Protein AF-0000000078837092 (afdb_homodimer)

Nearest PDB structures (foldseek):
  3r4q-assembly2_D  TM=7.043E-01  e=1.783E-08  Agrobacterium fabrum str. C58
  3r4q-assembly3_E-2  TM=7.322E-01  e=1.681E-07  Agrobacterium fabrum str. C58
  5uhj-assembly2_B-3  TM=7.681E-01  e=7.982E-07  Streptomyces sp. CB03234
  5umq-assembly1_A  TM=7.144E-01  e=1.310E-07  Streptomyces sp. CB03234
  5uhj-assembly1_A-2  TM=7.055E-01  e=2.163E-06  Streptomyces sp. CB03234

Solvent-accessible surface area (backbone atoms only — not comparable to full-atom values): 22749 Å² total; per-residue (Å²): 136,84,82,78,81,80,80,78,77,77,74,73,74,71,80,69,75,44,61,41,97,75,64,48,71,61,66,79,74,54,94,82,40,44,69,48,54,10,59,33,34,38,32,28,25,37,72,29,43,39,62,48,51,48,46,40,39,71,67,47,38,22,48,78,41,34,40,41,69,42,75,86,74,26,38,43,37,32,23,43,38,27,75,79,16,29,47,28,35,36,32,47,96,80,46,42,66,66,38,65,40,32,8,12,32,59,38,74,80,87,39,57,57,30,7,20,21,8,38,46,37,43,25,25,25,32,58,68,89,47,47,64,60,46,51,51,51,38,53,74,70,66,46,57,59,40,86,66,59,66,43,34,30,32,85,52,72,74,35,57,42,96,60,91,54,90,64,45,39,35,40,31,34,46,33,47,51,100,46,46,33,40,37,29,43,32,19,72,69,58,81,79,46,80,82,36,53,74,63,72,63,51,70,56,78,66,76,82,77,124,137,83,82,79,80,78,81,79,77,78,73,74,74,72,80,70,77,46,63,40,98,74,64,48,71,59,67,76,73,54,93,83,40,43,69,49,54,10,60,32,34,39,32,28,25,35,72,29,43,40,62,49,50,49,45,40,37,70,68,47,39,21,49,79,42,35,39,40,69,42,74,86,73,26,38,43,37,32,23,43,37,28,75,82,17,30,46,27,35,35,32,46,95,79,46,44,67,68,38,64,40,32,9,11,32,60,37,72,79,86,37,58,56,28,8,21,21,8,38,45,37,40,24,25,24,31,58,69,88,46,48,65,59,46,49,52,51,38,53,75,69,68,46,57,59,38,86,66,60,65,45,33,30,32,85,51,74,75,36,55,42,96,59,92,54,90,64,42,41,36,40,32,34,45,33,47,50,98,46,48,33,39,36,28,43,32,20,72,68,58,80,80,44,80,81,36,53,75,62,72,63,52,70,58,79,66,75,83,78,125

Structure (mmCIF, N/CA/C/O backbone):
data_AF-0000000078837092-model_v1
#
loop_
_entity.id
_entity.type
_entity.pdbx_description
1 polymer 'VOC domain-containing protein'
#
loop_
_atom_site.group_PDB
_atom_site.id
_atom_site.type_symbol
_atom_site.label_atom_id
_atom_site.label_alt_id
_atom_site.label_comp_id
_atom_site.label_asym_id
_atom_site.label_entity_id
_atom_site.label_seq_id
_atom_site.pdbx_PDB_ins_code
_atom_site.Cartn_x
_atom_site.Cartn_y
_atom_site.Cartn_z
_atom_site.occupancy
_atom_site.B_iso_or_equiv
_atom_site.auth_seq_id
_atom_site.auth_comp_id
_atom_site.auth_asym_id
_atom_site.auth_atom_id
_atom_site.pdbx_PDB_model_num
ATOM 1 N N . MET A 1 1 ? 57.812 22.438 -35.062 1 29.53 1 MET A N 1
ATOM 2 C CA . MET A 1 1 ? 56.5 23.078 -35.031 1 29.53 1 MET A CA 1
ATOM 3 C C . MET A 1 1 ? 55.469 22.203 -34.344 1 29.53 1 MET A C 1
ATOM 5 O O . MET A 1 1 ? 55.094 21.141 -34.844 1 29.53 1 MET A O 1
ATOM 9 N N . ASP A 1 2 ? 55.594 22.047 -32.969 1 31.52 2 ASP A N 1
ATOM 10 C CA . ASP A 1 2 ? 54.969 21.188 -31.969 1 31.52 2 ASP A CA 1
ATOM 11 C C . ASP A 1 2 ? 53.5 21.5 -31.797 1 31.52 2 ASP A C 1
ATOM 13 O O . ASP A 1 2 ? 53.125 22.641 -31.469 1 31.52 2 ASP A O 1
ATOM 17 N N . ARG A 1 3 ? 52.594 20.938 -32.688 1 33.38 3 ARG A N 1
ATOM 18 C CA . ARG A 1 3 ? 51.156 21.031 -32.656 1 33.38 3 ARG A CA 1
ATOM 19 C C . ARG A 1 3 ? 50.594 20.625 -31.281 1 33.38 3 ARG A C 1
ATOM 21 O O . ARG A 1 3 ? 50.875 19.516 -30.812 1 33.38 3 ARG A O 1
ATOM 28 N N . GLY A 1 4 ? 50.281 21.547 -30.344 1 30.38 4 GLY A N 1
ATOM 29 C CA . GLY A 1 4 ? 49.656 21.531 -29.047 1 30.38 4 GLY A CA 1
ATOM 30 C C . GLY A 1 4 ? 48.281 20.891 -29.062 1 30.38 4 GLY A C 1
ATOM 31 O O . GLY A 1 4 ? 47.438 21.25 -29.859 1 30.38 4 GLY A O 1
ATOM 32 N N . LYS A 1 5 ? 48.188 19.547 -28.75 1 33.88 5 LYS A N 1
ATOM 33 C CA . LYS A 1 5 ? 46.938 18.812 -28.5 1 33.88 5 LYS A CA 1
ATOM 34 C C . LYS A 1 5 ? 46.062 19.531 -27.5 1 33.88 5 LYS A C 1
ATOM 36 O O . LYS A 1 5 ? 46.5 19.781 -26.359 1 33.88 5 LYS A O 1
ATOM 41 N N . GLY A 1 6 ? 45.062 20.359 -27.906 1 31.59 6 GLY A N 1
ATOM 42 C CA . GLY A 1 6 ? 44 20.938 -27.109 1 31.59 6 GLY A CA 1
ATOM 43 C C . GLY A 1 6 ? 43.156 19.891 -26.406 1 31.59 6 GLY A C 1
ATOM 44 O O . GLY A 1 6 ? 42.594 19 -27.062 1 31.59 6 GLY A O 1
ATOM 45 N N . ARG A 1 7 ? 43.469 19.5 -25.109 1 31.81 7 ARG A N 1
ATOM 46 C CA . ARG A 1 7 ? 42.688 18.703 -24.172 1 31.81 7 ARG A CA 1
ATOM 47 C C . ARG A 1 7 ? 41.281 19.297 -24 1 31.81 7 ARG A C 1
ATOM 49 O O . ARG A 1 7 ? 41.156 20.438 -23.562 1 31.81 7 ARG A O 1
ATOM 56 N N . HIS A 1 8 ? 40.312 18.875 -24.797 1 31.31 8 HIS A N 1
ATOM 57 C CA . HIS A 1 8 ? 38.906 19.125 -24.547 1 31.31 8 HIS A CA 1
ATOM 58 C C . HIS A 1 8 ? 38.438 18.531 -23.219 1 31.31 8 HIS A C 1
ATOM 60 O O . HIS A 1 8 ? 38.406 17.312 -23.047 1 31.31 8 HIS A O 1
ATOM 66 N N . ARG A 1 9 ? 38.75 19.172 -22.016 1 30.25 9 ARG A N 1
ATOM 67 C CA . ARG A 1 9 ? 38.094 18.844 -20.75 1 30.25 9 ARG A CA 1
ATOM 68 C C . ARG A 1 9 ? 36.594 18.969 -20.859 1 30.25 9 ARG A C 1
ATOM 70 O O . ARG A 1 9 ? 36.062 20.062 -20.984 1 30.25 9 ARG A O 1
ATOM 77 N N . GLY A 1 10 ? 35.906 18.062 -21.5 1 29.55 10 GLY A N 1
ATOM 78 C CA . GLY A 1 10 ? 34.469 17.984 -21.344 1 29.55 10 GLY A CA 1
ATOM 79 C C . GLY A 1 10 ? 34.031 17.953 -19.891 1 29.55 10 GLY A C 1
ATOM 80 O O . GLY A 1 10 ? 34.281 16.984 -19.188 1 29.55 10 GLY A O 1
ATOM 81 N N . HIS A 1 11 ? 34.062 19.094 -19.156 1 32 11 HIS A N 1
ATOM 82 C CA . HIS A 1 11 ? 33.469 19.219 -17.828 1 32 11 HIS A CA 1
ATOM 83 C C . HIS A 1 11 ? 31.984 18.828 -17.859 1 32 11 HIS A C 1
ATOM 85 O O . HIS A 1 11 ? 31.172 19.531 -18.453 1 32 11 HIS A O 1
ATOM 91 N N . GLY A 1 12 ? 31.688 17.625 -18.094 1 31.73 12 GLY A N 1
ATOM 92 C CA . GLY A 1 12 ? 30.297 17.297 -17.781 1 31.73 12 GLY A CA 1
ATOM 93 C C . GLY A 1 12 ? 29.812 17.922 -16.484 1 31.73 12 GLY A C 1
ATOM 94 O O . GLY A 1 12 ? 30.422 17.734 -15.438 1 31.73 12 GLY A O 1
ATOM 95 N N . ARG A 1 13 ? 29.203 19.094 -16.531 1 32.5 13 ARG A N 1
ATOM 96 C CA . ARG A 1 13 ? 28.531 19.781 -15.438 1 32.5 13 ARG A CA 1
ATOM 97 C C . ARG A 1 13 ? 27.734 18.781 -14.594 1 32.5 13 ARG A C 1
ATOM 99 O O . ARG A 1 13 ? 26.797 18.156 -15.086 1 32.5 13 ARG A O 1
ATOM 106 N N . ARG A 1 14 ? 28.344 18.219 -13.664 1 34.59 14 ARG A N 1
ATOM 107 C CA . ARG A 1 14 ? 27.578 17.594 -12.586 1 34.59 14 ARG A CA 1
ATOM 108 C C . ARG A 1 14 ? 26.453 18.516 -12.117 1 34.59 14 ARG A C 1
ATOM 110 O O . ARG A 1 14 ? 26.703 19.609 -11.609 1 34.59 14 ARG A O 1
ATOM 117 N N . ARG A 1 15 ? 25.422 18.531 -12.914 1 37 15 ARG A N 1
ATOM 118 C CA . ARG A 1 15 ? 24.281 19.297 -12.414 1 37 15 ARG A CA 1
ATOM 119 C C . ARG A 1 15 ? 24.062 19.031 -10.93 1 37 15 ARG A C 1
ATOM 121 O O . ARG A 1 15 ? 23.781 17.906 -10.523 1 37 15 ARG A O 1
ATOM 128 N N . ALA A 1 16 ? 24.781 19.734 -10.047 1 34.75 16 ALA A N 1
ATOM 129 C CA . ALA A 1 16 ? 24.75 19.719 -8.586 1 34.75 16 ALA A CA 1
ATOM 130 C C . ALA A 1 16 ? 23.312 19.891 -8.078 1 34.75 16 ALA A C 1
ATOM 132 O O . ALA A 1 16 ? 22.562 20.688 -8.609 1 34.75 16 ALA A O 1
ATOM 133 N N . PHE A 1 17 ? 22.75 18.922 -7.477 1 39.38 17 PHE A N 1
ATOM 134 C CA . PHE A 1 17 ? 21.578 19.078 -6.629 1 39.38 17 PHE A CA 1
ATOM 135 C C . PHE A 1 17 ? 21.672 20.344 -5.789 1 39.38 17 PHE A C 1
ATOM 137 O O . PHE A 1 17 ? 22.719 20.625 -5.203 1 39.38 17 PHE A O 1
ATOM 144 N N . ARG A 1 18 ? 20.922 21.312 -6.113 1 41.66 18 ARG A N 1
ATOM 145 C CA . ARG A 1 18 ? 20.875 22.484 -5.254 1 41.66 18 ARG A CA 1
ATOM 146 C C . ARG A 1 18 ? 19.984 22.25 -4.043 1 41.66 18 ARG A C 1
ATOM 148 O O . ARG A 1 18 ? 18.922 21.641 -4.16 1 41.66 18 ARG A O 1
ATOM 155 N N . LYS A 1 19 ? 20.469 22.281 -2.871 1 43.88 19 LYS A N 1
ATOM 156 C CA . LYS A 1 19 ? 19.719 22.312 -1.626 1 43.88 19 LYS A CA 1
ATOM 157 C C . LYS A 1 19 ? 18.938 23.609 -1.488 1 43.88 19 LYS A C 1
ATOM 159 O O . LYS A 1 19 ? 19.484 24.688 -1.748 1 43.88 19 LYS A O 1
ATOM 164 N N . ASP A 1 20 ? 17.594 23.422 -1.487 1 45.28 20 ASP A N 1
ATOM 165 C CA . ASP A 1 20 ? 16.906 24.656 -1.168 1 45.28 20 ASP A CA 1
ATOM 166 C C . ASP A 1 20 ? 17.109 25.031 0.298 1 45.28 20 ASP A C 1
ATOM 168 O O . ASP A 1 20 ? 17.703 24.281 1.062 1 45.28 20 ASP A O 1
ATOM 172 N N . ARG A 1 21 ? 16.641 26.172 0.736 1 44.16 21 ARG A N 1
ATOM 173 C CA . ARG A 1 21 ? 16.828 26.781 2.047 1 44.16 21 ARG A CA 1
ATOM 174 C C . ARG A 1 21 ? 16.516 25.797 3.164 1 44.16 21 ARG A C 1
ATOM 176 O O . ARG A 1 21 ? 17.016 25.938 4.281 1 44.16 21 ARG A O 1
ATOM 183 N N . ALA A 1 22 ? 15.617 24.859 2.975 1 45.31 22 ALA A N 1
ATOM 184 C CA . ALA A 1 22 ? 15.219 23.906 4.012 1 45.31 22 ALA A CA 1
ATOM 185 C C . ALA A 1 22 ? 16.062 22.641 3.941 1 45.31 22 ALA A C 1
ATOM 187 O O . ALA A 1 22 ? 15.797 21.672 4.668 1 45.31 22 ALA A O 1
ATOM 188 N N . GLY A 1 23 ? 17 22.578 3.047 1 47.69 23 GLY A N 1
ATOM 189 C CA . GLY A 1 23 ? 17.922 21.453 2.916 1 47.69 23 GLY A CA 1
ATOM 190 C C . GLY A 1 23 ? 17.359 20.328 2.068 1 47.69 23 GLY A C 1
ATOM 191 O O . GLY A 1 23 ? 17.922 19.219 2.041 1 47.69 23 GLY A O 1
ATOM 192 N N . VAL A 1 24 ? 16.141 20.547 1.66 1 47.38 24 VAL A N 1
ATOM 193 C CA . VAL A 1 24 ? 15.523 19.531 0.814 1 47.38 24 VAL A CA 1
ATOM 194 C C . VAL A 1 24 ? 16.031 19.672 -0.618 1 47.38 24 VAL A C 1
ATOM 196 O O . VAL A 1 24 ? 16.125 20.781 -1.149 1 47.38 24 VAL A O 1
ATOM 199 N N . LEU A 1 25 ? 16.641 18.688 -1.158 1 46.72 25 LEU A N 1
ATOM 200 C CA . LEU A 1 25 ? 17.062 18.703 -2.553 1 46.72 25 LEU A CA 1
ATOM 201 C C . LEU A 1 25 ? 15.875 18.906 -3.484 1 46.72 25 LEU A C 1
ATOM 203 O O . LEU A 1 25 ? 14.953 18.078 -3.51 1 46.72 25 LEU A O 1
ATOM 207 N N . THR A 1 26 ? 15.43 20.047 -3.723 1 45.88 26 THR A N 1
ATOM 208 C CA . THR A 1 26 ? 14.5 20.484 -4.758 1 45.88 26 THR A CA 1
ATOM 209 C C . THR A 1 26 ? 15.219 20.703 -6.086 1 45.88 26 THR A C 1
ATOM 211 O O . THR A 1 26 ? 16.375 21.141 -6.102 1 45.88 26 THR A O 1
ATOM 214 N N . GLY A 1 27 ? 15.141 19.562 -7.082 1 48.78 27 GLY A N 1
ATOM 215 C CA . GLY A 1 27 ? 15.719 19.672 -8.414 1 48.78 27 GLY A CA 1
ATOM 216 C C . GLY A 1 27 ? 15.078 18.734 -9.422 1 48.78 27 GLY A C 1
ATOM 217 O O . GLY A 1 27 ? 14.258 17.891 -9.055 1 48.78 27 GLY A O 1
ATOM 218 N N . GLU A 1 28 ? 15.078 19.188 -10.68 1 50.97 28 GLU A N 1
ATOM 219 C CA . GLU A 1 28 ? 14.664 18.344 -11.797 1 50.97 28 GLU A CA 1
ATOM 220 C C . GLU A 1 28 ? 15.281 16.953 -11.703 1 50.97 28 GLU A C 1
ATOM 222 O O . GLU A 1 28 ? 16.406 16.797 -11.227 1 50.97 28 GLU A O 1
ATOM 227 N N . PRO A 1 29 ? 14.297 15.969 -11.758 1 53.69 29 PRO A N 1
ATOM 228 C CA . PRO A 1 29 ? 14.867 14.617 -11.766 1 53.69 29 PRO A CA 1
ATOM 229 C C . PRO A 1 29 ? 16.141 14.508 -12.609 1 53.69 29 PRO A C 1
ATOM 231 O O . PRO A 1 29 ? 16.203 15.102 -13.688 1 53.69 29 PRO A O 1
ATOM 234 N N . ARG A 1 30 ? 17.141 14.109 -11.922 1 56.53 30 ARG A N 1
ATOM 235 C CA . ARG A 1 30 ? 18.344 13.789 -12.68 1 56.53 30 ARG A CA 1
ATOM 236 C C . ARG A 1 30 ? 18.031 12.867 -13.852 1 56.53 30 ARG A C 1
ATOM 238 O O . ARG A 1 30 ? 17.094 12.07 -13.789 1 56.53 30 ARG A O 1
ATOM 245 N N . GLU A 1 31 ? 18.359 13.297 -15.055 1 55.25 31 GLU A N 1
ATOM 246 C CA . GLU A 1 31 ? 18.188 12.492 -16.266 1 55.25 31 GLU A CA 1
ATOM 247 C C . GLU A 1 31 ? 18.344 11 -15.961 1 55.25 31 GLU A C 1
ATOM 249 O O . GLU A 1 31 ? 17.703 10.164 -16.594 1 55.25 31 GLU A O 1
ATOM 254 N N . ASP A 1 32 ? 19.078 10.68 -14.914 1 62.75 32 ASP A N 1
ATOM 255 C CA . ASP A 1 32 ? 19.359 9.281 -14.617 1 62.75 32 ASP A CA 1
ATOM 256 C C . ASP A 1 32 ? 18.516 8.781 -13.453 1 62.75 32 ASP A C 1
ATOM 258 O O . ASP A 1 32 ? 18.781 7.711 -12.898 1 62.75 32 ASP A O 1
ATOM 262 N N . ALA A 1 33 ? 17.469 9.648 -13.234 1 69.56 33 ALA A N 1
ATOM 263 C CA . ALA A 1 33 ? 16.688 9.25 -12.07 1 69.56 33 ALA A CA 1
ATOM 264 C C . ALA A 1 33 ? 15.75 8.086 -12.406 1 69.56 33 ALA A C 1
ATOM 266 O O . ALA A 1 33 ? 15.289 7.961 -13.539 1 69.56 33 ALA A O 1
ATOM 267 N N . MET A 1 34 ? 15.641 7.137 -11.391 1 80.94 34 MET A N 1
ATOM 268 C CA . MET A 1 34 ? 14.688 6.035 -11.492 1 80.94 34 MET A CA 1
ATOM 269 C C . MET A 1 34 ? 13.273 6.555 -11.766 1 80.94 34 MET A C 1
ATOM 271 O O . MET A 1 34 ? 12.844 7.535 -11.156 1 80.94 34 MET A O 1
ATOM 275 N N . LYS A 1 35 ? 12.742 5.973 -12.797 1 86.5 35 LYS A N 1
ATOM 276 C CA . LYS A 1 35 ? 11.445 6.469 -13.242 1 86.5 35 LYS A CA 1
ATOM 277 C C . LYS A 1 35 ? 10.336 5.465 -12.938 1 86.5 35 LYS A C 1
ATOM 279 O O . LYS A 1 35 ? 10.008 4.617 -13.766 1 86.5 35 LYS A O 1
ATOM 284 N N . THR A 1 36 ? 9.773 5.531 -11.711 1 96.12 36 THR A N 1
ATOM 285 C CA . THR A 1 36 ? 8.57 4.754 -11.422 1 96.12 36 THR A CA 1
ATOM 286 C C . THR A 1 36 ? 7.34 5.418 -12.031 1 96.12 36 THR A C 1
ATOM 288 O O . THR A 1 36 ? 7.305 6.641 -12.195 1 96.12 36 THR A O 1
ATOM 291 N N . LYS A 1 37 ? 6.359 4.625 -12.422 1 97.44 37 LYS A N 1
ATOM 292 C CA . LYS A 1 37 ? 5.16 5.125 -13.086 1 97.44 37 LYS A CA 1
ATOM 293 C C . LYS A 1 37 ? 3.912 4.848 -12.25 1 97.44 37 LYS A C 1
ATOM 295 O O . LYS A 1 37 ? 2.863 4.488 -12.797 1 97.44 37 LYS A O 1
ATOM 300 N N . GLY A 1 38 ? 4.07 4.934 -10.93 1 98.12 38 GLY A N 1
ATOM 301 C CA . GLY A 1 38 ? 2.945 4.691 -10.039 1 98.12 38 GLY A CA 1
ATOM 302 C C . GLY A 1 38 ? 2.982 3.322 -9.383 1 98.12 38 GLY A C 1
ATOM 303 O O . GLY A 1 38 ? 3.953 2.578 -9.547 1 98.12 38 GLY A O 1
ATOM 304 N N . ILE A 1 39 ? 1.994 3.078 -8.609 1 98.81 39 ILE A N 1
ATOM 305 C CA . ILE A 1 39 ? 1.908 1.819 -7.875 1 98.81 39 ILE A CA 1
ATOM 306 C C . ILE A 1 39 ? 1.275 0.749 -8.758 1 98.81 39 ILE A C 1
ATOM 308 O O . ILE A 1 39 ? 0.189 0.95 -9.305 1 98.81 39 ILE A O 1
ATOM 312 N N . ASN A 1 40 ? 2.031 -0.312 -8.992 1 98.81 40 ASN A N 1
ATOM 313 C CA . ASN A 1 40 ? 1.551 -1.449 -9.766 1 98.81 40 ASN A CA 1
ATOM 314 C C . ASN A 1 40 ? 0.594 -2.318 -8.953 1 98.81 40 ASN A C 1
ATOM 316 O O . ASN A 1 40 ? -0.537 -2.566 -9.375 1 98.81 40 ASN A O 1
ATOM 320 N N . HIS A 1 41 ? 1.082 -2.756 -7.848 1 98.88 41 HIS A N 1
ATOM 321 C CA . HIS A 1 41 ? 0.206 -3.471 -6.926 1 98.88 41 HIS A CA 1
ATOM 322 C C . HIS A 1 41 ? 0.688 -3.328 -5.484 1 98.88 41 HIS A C 1
ATOM 324 O O . HIS A 1 41 ? 1.849 -2.986 -5.246 1 98.88 41 HIS A O 1
ATOM 330 N N . LEU A 1 42 ? -0.231 -3.475 -4.648 1 98.94 42 LEU A N 1
ATOM 331 C CA . LEU A 1 42 ? -0.033 -3.588 -3.209 1 98.94 42 LEU A CA 1
ATOM 332 C C . LEU A 1 42 ? -0.457 -4.965 -2.709 1 98.94 42 LEU A C 1
ATOM 334 O O . LEU A 1 42 ? -1.59 -5.395 -2.943 1 98.94 42 LEU A O 1
ATOM 338 N N . ALA A 1 43 ? 0.482 -5.652 -2.057 1 98.94 43 ALA A N 1
ATOM 339 C CA . ALA A 1 43 ? 0.191 -7 -1.569 1 98.94 43 ALA A CA 1
ATOM 340 C C . ALA A 1 43 ? 0.021 -7.008 -0.053 1 98.94 43 ALA A C 1
ATOM 342 O O . ALA A 1 43 ? 0.932 -6.621 0.682 1 98.94 43 ALA A O 1
ATOM 343 N N . LEU A 1 44 ? -1.103 -7.43 0.37 1 98.94 44 LEU A N 1
ATOM 344 C CA . LEU A 1 44 ? -1.463 -7.527 1.78 1 98.94 44 LEU A CA 1
ATOM 345 C C . LEU A 1 44 ? -1.654 -8.984 2.193 1 98.94 44 LEU A C 1
ATOM 347 O O . LEU A 1 44 ? -1.517 -9.891 1.369 1 98.94 44 LEU A O 1
ATOM 351 N N . VAL A 1 45 ? -1.865 -9.203 3.498 1 98.94 45 VAL A N 1
ATOM 352 C CA . VAL A 1 45 ? -2.08 -10.547 4.008 1 98.94 45 VAL A CA 1
ATOM 353 C C . VAL A 1 45 ? -3.488 -10.664 4.586 1 98.94 45 VAL A C 1
ATOM 355 O O . VAL A 1 45 ? -3.906 -9.828 5.387 1 98.94 45 VAL A O 1
ATOM 358 N N . CYS A 1 46 ? -4.191 -11.672 4.156 1 98.88 46 CYS A N 1
ATOM 359 C CA . CYS A 1 46 ? -5.559 -11.828 4.641 1 98.88 46 CYS A CA 1
ATOM 360 C C . CYS A 1 46 ? -5.699 -13.086 5.484 1 98.88 46 CYS A C 1
ATOM 362 O O . CYS A 1 46 ? -4.887 -14.008 5.375 1 98.88 46 CYS A O 1
ATOM 364 N N . ARG A 1 47 ? -6.719 -13.164 6.293 1 98.31 47 ARG A N 1
ATOM 365 C CA . ARG A 1 47 ? -6.965 -14.281 7.191 1 98.31 47 ARG A CA 1
ATOM 366 C C . ARG A 1 47 ? -7.793 -15.367 6.504 1 98.31 47 ARG A C 1
ATOM 368 O O . ARG A 1 47 ? -7.727 -16.531 6.879 1 98.31 47 ARG A O 1
ATOM 375 N N . ASP A 1 48 ? -8.672 -14.984 5.609 1 98.56 48 ASP A N 1
ATOM 376 C CA . ASP A 1 48 ? -9.633 -15.805 4.875 1 98.56 48 ASP A CA 1
ATOM 377 C C . ASP A 1 48 ? -9.82 -15.289 3.451 1 98.56 48 ASP A C 1
ATOM 379 O O . ASP A 1 48 ? -10.406 -14.227 3.244 1 98.56 48 ASP A O 1
ATOM 383 N N . MET A 1 49 ? -9.336 -16.094 2.488 1 98.75 49 MET A N 1
ATOM 384 C CA . MET A 1 49 ? -9.336 -15.609 1.114 1 98.75 49 MET A CA 1
ATOM 385 C C . MET A 1 49 ? -10.758 -15.453 0.585 1 98.75 49 MET A C 1
ATOM 387 O O . MET A 1 49 ? -11.062 -14.484 -0.111 1 98.75 49 MET A O 1
ATOM 391 N N . ALA A 1 50 ? -11.617 -16.359 0.891 1 98.75 50 ALA A N 1
ATOM 392 C CA . ALA A 1 50 ? -12.992 -16.297 0.408 1 98.75 50 ALA A CA 1
ATOM 393 C C . ALA A 1 50 ? -13.703 -15.062 0.953 1 98.75 50 ALA A C 1
ATOM 395 O O . ALA A 1 50 ? -14.398 -14.359 0.213 1 98.75 50 ALA A O 1
ATOM 396 N N . GLU A 1 51 ? -13.57 -14.82 2.246 1 98.38 51 GLU A N 1
ATOM 397 C CA . GLU A 1 51 ? -14.141 -13.625 2.855 1 98.38 51 GLU A CA 1
ATOM 398 C C . GLU A 1 51 ? -13.586 -12.359 2.209 1 98.38 51 GLU A C 1
ATOM 400 O O . GLU A 1 51 ? -14.328 -11.406 1.955 1 98.38 51 GLU A O 1
ATOM 405 N N . THR A 1 52 ? -12.328 -12.367 1.968 1 98.81 52 THR A N 1
ATOM 406 C CA . THR A 1 52 ? -11.664 -11.227 1.362 1 98.81 52 THR A CA 1
ATOM 407 C C . THR A 1 52 ? -12.156 -11 -0.065 1 98.81 52 THR A C 1
ATOM 409 O O . THR A 1 52 ? -12.461 -9.875 -0.455 1 98.81 52 THR A O 1
ATOM 412 N N . VAL A 1 53 ? -12.273 -12.055 -0.8 1 98.75 53 VAL A N 1
ATOM 413 C CA . VAL A 1 53 ? -12.797 -11.953 -2.16 1 98.75 53 VAL A CA 1
ATOM 414 C C . VAL A 1 53 ? -14.211 -11.375 -2.131 1 98.75 53 VAL A C 1
ATOM 416 O O . VAL A 1 53 ? -14.539 -10.477 -2.904 1 98.75 53 VAL A O 1
ATOM 419 N N . ALA A 1 54 ? -15 -11.836 -1.235 1 97.94 54 ALA A N 1
ATOM 420 C CA . ALA A 1 54 ? -16.375 -11.352 -1.126 1 97.94 54 ALA A CA 1
ATOM 421 C C . ALA A 1 54 ? -16.406 -9.852 -0.822 1 97.94 54 ALA A C 1
ATOM 423 O O . ALA A 1 54 ? -17.156 -9.102 -1.442 1 97.94 54 ALA A O 1
ATOM 424 N N . PHE A 1 55 ? -15.602 -9.43 0.073 1 98.19 55 PHE A N 1
ATOM 425 C CA . PHE A 1 55 ? -15.594 -8.023 0.468 1 98.19 55 PHE A CA 1
ATOM 426 C C . PHE A 1 55 ? -15.156 -7.137 -0.692 1 98.19 55 PHE A C 1
ATOM 428 O O . PHE A 1 55 ? -15.844 -6.168 -1.027 1 98.19 55 PHE A O 1
ATOM 435 N N . TYR A 1 56 ? -14.117 -7.418 -1.353 1 98.44 56 TYR A N 1
ATOM 436 C CA . TYR A 1 56 ? -13.531 -6.516 -2.332 1 98.44 56 TYR A CA 1
ATOM 437 C C . TYR A 1 56 ? -14.297 -6.559 -3.646 1 98.44 56 TYR A C 1
ATOM 439 O O . TYR A 1 56 ? -14.375 -5.555 -4.359 1 98.44 56 TYR A O 1
ATOM 447 N N . THR A 1 57 ? -14.906 -7.68 -3.941 1 97.5 57 THR A N 1
ATOM 448 C CA . THR A 1 57 ? -15.688 -7.727 -5.172 1 97.5 57 THR A CA 1
ATOM 449 C C . THR A 1 57 ? -17.094 -7.172 -4.949 1 97.5 57 THR A C 1
ATOM 451 O O . THR A 1 57 ? -17.578 -6.367 -5.746 1 97.5 57 THR A O 1
ATOM 454 N N . GLN A 1 58 ? -17.703 -7.5 -3.842 1 95.75 58 GLN A N 1
ATOM 455 C CA . GLN A 1 58 ? -19.109 -7.195 -3.676 1 95.75 58 GLN A CA 1
ATOM 456 C C . GLN A 1 58 ? -19.312 -5.836 -3.01 1 95.75 58 GLN A C 1
ATOM 458 O O . GLN A 1 58 ? -20.266 -5.117 -3.324 1 95.75 58 GLN A O 1
ATOM 463 N N . VAL A 1 59 ? -18.484 -5.508 -2.094 1 96.44 59 VAL A N 1
ATOM 464 C CA . VAL A 1 59 ? -18.641 -4.25 -1.369 1 96.44 59 VAL A CA 1
ATOM 465 C C . VAL A 1 59 ? -17.906 -3.133 -2.088 1 96.44 59 VAL A C 1
ATOM 467 O O . VAL A 1 59 ? -18.469 -2.064 -2.346 1 96.44 59 VAL A O 1
ATOM 470 N N . LEU A 1 60 ? -16.641 -3.418 -2.494 1 97.31 60 LEU A N 1
ATOM 471 C CA . LEU A 1 60 ? -15.836 -2.344 -3.059 1 97.31 60 LEU A CA 1
ATOM 472 C C . LEU A 1 60 ? -15.906 -2.354 -4.582 1 97.31 60 LEU A C 1
ATOM 474 O O . LEU A 1 60 ? -15.414 -1.43 -5.234 1 97.31 60 LEU A O 1
ATOM 478 N N . GLY A 1 61 ? -16.422 -3.398 -5.16 1 95.94 61 GLY A N 1
ATOM 479 C CA . GLY A 1 61 ? -16.609 -3.455 -6.602 1 95.94 61 GLY A CA 1
ATOM 480 C C . GLY A 1 61 ? -15.328 -3.684 -7.367 1 95.94 61 GLY A C 1
ATOM 481 O O . GLY A 1 61 ? -15.25 -3.396 -8.562 1 95.94 61 GLY A O 1
ATOM 482 N N . MET A 1 62 ? -14.328 -4.129 -6.734 1 97.62 62 MET A N 1
ATOM 483 C CA . MET A 1 62 ? -13.062 -4.43 -7.395 1 97.62 62 MET A CA 1
ATOM 484 C C . MET A 1 62 ? -13.07 -5.844 -7.969 1 97.62 62 MET A C 1
ATOM 486 O O . MET A 1 62 ? -13.188 -6.82 -7.227 1 97.62 62 MET A O 1
ATOM 490 N N . ARG A 1 63 ? -12.852 -5.953 -9.219 1 97.06 63 ARG A N 1
ATOM 491 C CA . ARG A 1 63 ? -12.906 -7.25 -9.883 1 97.06 63 ARG A CA 1
ATOM 492 C C . ARG A 1 63 ? -11.672 -8.078 -9.562 1 97.06 63 ARG A C 1
ATOM 494 O O . ARG A 1 63 ? -10.555 -7.562 -9.57 1 97.06 63 ARG A O 1
ATOM 501 N N . LEU A 1 64 ? -11.898 -9.359 -9.305 1 98.5 64 LEU A N 1
ATOM 502 C CA . LEU A 1 64 ? -10.797 -10.312 -9.219 1 98.5 64 L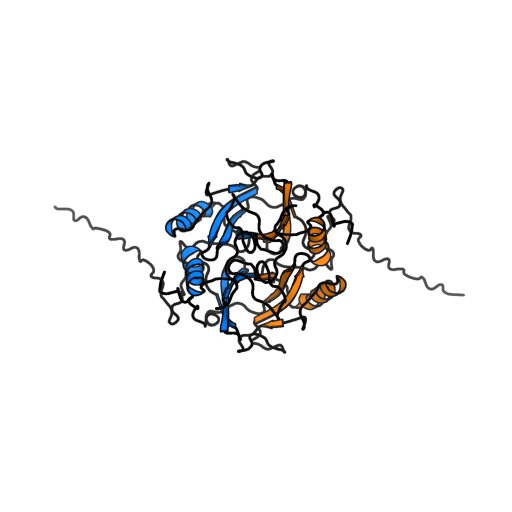EU A CA 1
ATOM 503 C C . LEU A 1 64 ? -10.211 -10.594 -10.594 1 98.5 64 LEU A C 1
ATOM 505 O O . LEU A 1 64 ? -10.914 -11.047 -11.492 1 98.5 64 LEU A O 1
ATOM 509 N N . VAL A 1 65 ? -8.867 -10.406 -10.742 1 98.69 65 VAL A N 1
ATOM 510 C CA . VAL A 1 65 ? -8.367 -10.422 -12.117 1 98.69 65 VAL A CA 1
ATOM 511 C C . VAL A 1 65 ? -7.254 -11.461 -12.25 1 98.69 65 VAL A C 1
ATOM 513 O O . VAL A 1 65 ? -6.883 -11.852 -13.359 1 98.69 65 VAL A O 1
ATOM 516 N N . LYS A 1 66 ? -6.707 -11.922 -11.172 1 98.81 66 LYS A N 1
ATOM 517 C CA . LYS A 1 66 ? -5.652 -12.93 -11.188 1 98.81 66 LYS A CA 1
ATOM 518 C C . LYS A 1 66 ? -5.648 -13.75 -9.898 1 98.81 66 LYS A C 1
ATOM 520 O O . LYS A 1 66 ? -5.793 -13.195 -8.805 1 98.81 66 LYS A O 1
ATOM 525 N N . THR A 1 67 ? -5.57 -15.039 -10.031 1 98.75 67 THR A N 1
ATOM 526 C CA . THR A 1 67 ? -5.371 -15.93 -8.891 1 98.75 67 THR A CA 1
ATOM 527 C C . THR A 1 67 ? -4.125 -16.781 -9.086 1 98.75 67 THR A C 1
ATOM 529 O O . THR A 1 67 ? -3.863 -17.266 -10.188 1 98.75 67 THR A O 1
ATOM 532 N N . VAL A 1 68 ? -3.342 -16.891 -8.047 1 98.44 68 VAL A N 1
ATOM 533 C CA . VAL A 1 68 ? -2.121 -17.688 -8.07 1 98.44 68 VAL A CA 1
ATOM 534 C C . VAL A 1 68 ? -2.123 -18.672 -6.906 1 98.44 68 VAL A C 1
ATOM 536 O O . VAL A 1 68 ? -2.385 -18.297 -5.762 1 98.44 68 VAL A O 1
ATOM 539 N N . ALA A 1 69 ? -1.887 -19.922 -7.223 1 97.75 69 ALA A N 1
ATOM 540 C CA . ALA A 1 69 ? -1.559 -20.922 -6.203 1 97.75 69 ALA A CA 1
ATOM 541 C C . ALA A 1 69 ? -0.058 -20.953 -5.93 1 97.75 69 ALA A C 1
ATOM 543 O O . ALA A 1 69 ? 0.747 -21.078 -6.855 1 97.75 69 ALA A O 1
ATOM 544 N N . LEU A 1 70 ? 0.275 -20.844 -4.68 1 97.19 70 LEU A N 1
ATOM 545 C CA . LEU A 1 70 ? 1.687 -20.844 -4.312 1 97.19 70 LEU A CA 1
ATOM 546 C C . LEU A 1 70 ? 2.186 -22.266 -4.047 1 97.19 70 LEU A C 1
ATOM 548 O O . LEU A 1 70 ? 1.416 -23.125 -3.617 1 97.19 70 LEU A O 1
ATOM 552 N N . PRO A 1 71 ? 3.486 -22.469 -4.18 1 95.56 71 PRO A N 1
ATOM 553 C CA . PRO A 1 71 ? 4.035 -23.812 -4.004 1 95.56 71 PRO A CA 1
ATOM 554 C C . PRO A 1 71 ? 3.879 -24.328 -2.576 1 95.56 71 PRO A C 1
ATOM 556 O O . PRO A 1 71 ? 3.85 -25.547 -2.355 1 95.56 71 PRO A O 1
ATOM 559 N N . ASP A 1 72 ? 3.73 -23.5 -1.636 1 95.25 72 ASP A N 1
ATOM 560 C CA . ASP A 1 72 ? 3.646 -23.922 -0.237 1 95.25 72 ASP A CA 1
ATOM 561 C C . ASP A 1 72 ? 2.193 -24.062 0.205 1 95.25 72 ASP A C 1
ATOM 563 O O . ASP A 1 72 ? 1.911 -24.172 1.399 1 95.25 72 ASP A O 1
ATOM 567 N N . GLY A 1 73 ? 1.275 -24.016 -0.722 1 96 73 GLY A N 1
ATOM 568 C CA . GLY A 1 73 ? -0.132 -24.203 -0.418 1 96 73 GLY A CA 1
ATOM 569 C C . GLY A 1 73 ? -0.881 -22.906 -0.179 1 96 73 GLY A C 1
ATOM 570 O O . GLY A 1 73 ? -2.1 -22.922 0.013 1 96 73 GLY A O 1
ATOM 571 N N . GLY A 1 74 ? -0.172 -21.812 -0.202 1 97.69 74 GLY A N 1
ATOM 572 C CA . GLY A 1 74 ? -0.805 -20.5 -0.058 1 97.69 74 GLY A CA 1
ATOM 573 C C . GLY A 1 74 ? -1.45 -20.016 -1.339 1 97.69 74 GLY A C 1
ATOM 574 O O . GLY A 1 74 ? -1.458 -20.719 -2.35 1 97.69 74 GLY A O 1
ATOM 575 N N . GLN A 1 75 ? -2.057 -18.875 -1.221 1 98.62 75 GLN A N 1
ATOM 576 C CA . GLN A 1 75 ? -2.691 -18.234 -2.365 1 98.62 75 GLN A CA 1
ATOM 577 C C . GLN A 1 75 ? -2.246 -16.781 -2.494 1 98.62 75 GLN A C 1
ATOM 579 O O . GLN A 1 75 ? -1.885 -16.141 -1.502 1 98.62 75 GLN A O 1
ATOM 584 N N . HIS A 1 76 ? -2.262 -16.266 -3.697 1 98.81 76 HIS A N 1
ATOM 585 C CA . HIS A 1 76 ? -2.004 -14.867 -4.02 1 98.81 76 HIS A CA 1
ATOM 586 C C . HIS A 1 76 ? -2.988 -14.352 -5.066 1 98.81 76 HIS A C 1
ATOM 588 O O . HIS A 1 76 ? -2.895 -14.711 -6.242 1 98.81 76 HIS A O 1
ATOM 594 N N . PHE A 1 77 ? -3.967 -13.492 -4.613 1 98.94 77 PHE A N 1
ATOM 595 C CA . PHE A 1 77 ? -5.055 -13.047 -5.473 1 98.94 77 PHE A CA 1
ATOM 596 C C . PHE A 1 77 ? -4.973 -11.539 -5.707 1 98.94 77 PHE A C 1
ATOM 598 O O . PHE A 1 77 ? -4.551 -10.789 -4.824 1 98.94 77 PHE A O 1
ATOM 605 N N . PHE A 1 78 ? -5.402 -11.078 -6.898 1 98.94 78 PHE A N 1
ATOM 606 C CA . PHE A 1 78 ? -5.277 -9.688 -7.324 1 98.94 78 PHE A CA 1
ATOM 607 C C . PHE A 1 78 ? -6.637 -9.109 -7.699 1 98.94 78 PHE A C 1
ATOM 609 O O . PHE A 1 78 ? -7.383 -9.727 -8.469 1 98.94 78 PHE A O 1
ATOM 616 N N . PHE A 1 79 ? -6.93 -7.918 -7.188 1 98.75 79 PHE A N 1
ATOM 617 C CA . PHE A 1 79 ? -8.164 -7.184 -7.457 1 98.75 79 PHE A CA 1
ATOM 618 C C . PHE A 1 79 ? -7.871 -5.906 -8.227 1 98.75 79 PHE A C 1
ATOM 620 O O . PHE A 1 79 ? -6.98 -5.141 -7.863 1 98.75 79 PHE A O 1
ATOM 627 N N . ASP A 1 80 ? -8.625 -5.66 -9.258 1 98.25 80 ASP A N 1
ATOM 628 C CA . ASP A 1 80 ? -8.516 -4.422 -10.016 1 98.25 80 ASP A CA 1
ATOM 629 C C . ASP A 1 80 ? -9.094 -3.242 -9.242 1 98.25 80 ASP A C 1
ATOM 631 O O . ASP A 1 80 ? -10.305 -3.141 -9.078 1 98.25 80 ASP A O 1
ATOM 635 N N . CYS A 1 81 ? -8.195 -2.338 -8.781 1 97.38 81 CYS A N 1
ATOM 636 C CA . CYS A 1 81 ? -8.703 -1.204 -8.023 1 97.38 81 CYS A CA 1
ATOM 637 C C . CYS A 1 81 ? -8.703 0.065 -8.867 1 97.38 81 CYS A C 1
ATOM 639 O O . CYS A 1 81 ? -8.883 1.165 -8.336 1 97.38 81 CYS A O 1
ATOM 641 N N . GLY A 1 82 ? -8.5 -0.03 -10.156 1 96.88 82 GLY A N 1
ATOM 642 C CA . GLY A 1 82 ? -8.531 1.085 -11.094 1 96.88 82 GLY A CA 1
ATOM 643 C C . GLY A 1 82 ? -7.168 1.704 -11.328 1 96.88 82 GLY A C 1
ATOM 644 O O . GLY A 1 82 ? -6.203 1.363 -10.641 1 96.88 82 GLY A O 1
ATOM 645 N N . GLY A 1 83 ? -7.086 2.525 -12.391 1 96.12 83 GLY A N 1
ATOM 646 C CA . GLY A 1 83 ? -5.879 3.285 -12.672 1 96.12 83 GLY A CA 1
ATOM 647 C C . GLY A 1 83 ? -4.695 2.41 -13.031 1 96.12 83 GLY A C 1
ATOM 648 O O . GLY A 1 83 ? -3.543 2.82 -12.867 1 96.12 83 GLY A O 1
ATOM 649 N N . GLY A 1 84 ? -4.926 1.179 -13.383 1 96.62 84 GLY A N 1
ATOM 650 C CA . GLY A 1 84 ? -3.84 0.279 -13.734 1 96.62 84 GLY A CA 1
ATOM 651 C C . GLY A 1 84 ? -3.188 -0.37 -12.531 1 96.62 84 GLY A C 1
ATOM 652 O O . GLY A 1 84 ? -2.137 -1.003 -12.656 1 96.62 84 GLY A O 1
ATOM 653 N N . SER A 1 85 ? -3.799 -0.228 -11.383 1 98.38 85 SER A N 1
ATOM 654 C CA . SER A 1 85 ? -3.268 -0.796 -10.148 1 98.38 85 SER A CA 1
ATOM 655 C C . SER A 1 85 ? -4.133 -1.95 -9.656 1 98.38 85 SER A C 1
ATOM 657 O O . SER A 1 85 ? -5.324 -2.016 -9.961 1 98.38 85 SER A O 1
ATOM 659 N N . THR A 1 86 ? -3.484 -2.832 -8.938 1 98.75 86 THR A N 1
ATOM 660 C CA . THR A 1 86 ? -4.234 -3.895 -8.273 1 98.75 86 THR A CA 1
ATOM 661 C C . THR A 1 86 ? -3.934 -3.916 -6.777 1 98.75 86 THR A C 1
ATOM 663 O O . THR A 1 86 ? -2.855 -3.498 -6.348 1 98.75 86 THR A O 1
ATOM 666 N N . LEU A 1 87 ? -4.91 -4.258 -6.031 1 98.88 87 LEU A N 1
ATOM 667 C CA . LEU A 1 87 ? -4.758 -4.668 -4.641 1 98.88 87 LEU A CA 1
ATOM 668 C C . LEU A 1 87 ? -4.703 -6.188 -4.527 1 98.88 87 LEU A C 1
ATOM 670 O O . LEU A 1 87 ? -5.582 -6.887 -5.035 1 98.88 87 LEU A O 1
ATOM 674 N N . ALA A 1 88 ? -3.639 -6.684 -3.893 1 98.94 88 ALA A N 1
ATOM 675 C CA . ALA A 1 88 ? -3.43 -8.133 -3.84 1 98.94 88 ALA A CA 1
ATOM 676 C C . ALA A 1 88 ? -3.42 -8.633 -2.398 1 98.94 88 ALA A C 1
ATOM 678 O O . ALA A 1 88 ? -3.178 -7.859 -1.468 1 98.94 88 ALA A O 1
ATOM 679 N N . PHE A 1 89 ? -3.721 -9.914 -2.268 1 98.94 89 PHE A N 1
ATOM 680 C CA . PHE A 1 89 ? -3.695 -10.539 -0.95 1 98.94 89 PHE A CA 1
ATOM 681 C C . PHE A 1 89 ? -3.006 -11.898 -1.007 1 98.94 89 PHE A C 1
ATOM 683 O O . PHE A 1 89 ? -3.318 -12.727 -1.869 1 98.94 89 PHE A O 1
ATOM 690 N N . PHE A 1 90 ? -2.131 -12.047 -0.072 1 98.88 90 PHE A N 1
ATOM 691 C CA . PHE A 1 90 ? -1.646 -13.383 0.28 1 98.88 90 PHE A CA 1
ATOM 692 C C . PHE A 1 90 ? -2.553 -14.031 1.318 1 98.88 90 PHE A C 1
ATOM 694 O O . PHE A 1 90 ? -3.045 -13.359 2.227 1 98.88 90 PHE A O 1
ATOM 701 N N . TRP A 1 91 ? -2.678 -15.312 1.189 1 98.75 91 TRP A N 1
ATOM 702 C CA . TRP A 1 91 ? -3.254 -16.156 2.232 1 98.75 91 TRP A CA 1
ATOM 703 C C . TRP A 1 91 ? -2.373 -17.375 2.504 1 98.75 91 TRP A C 1
ATOM 705 O O . TRP A 1 91 ? -1.929 -18.047 1.569 1 98.75 91 TRP A O 1
ATOM 715 N N . TRP A 1 92 ? -2.072 -17.609 3.717 1 98.06 92 TRP A N 1
ATOM 716 C CA . TRP A 1 92 ? -1.455 -18.844 4.211 1 98.06 92 TRP A CA 1
ATOM 717 C C . TRP A 1 92 ? -2.242 -19.406 5.383 1 98.06 92 TRP A C 1
ATOM 719 O O . TRP A 1 92 ? -2.707 -18.656 6.25 1 98.06 92 TRP A O 1
ATOM 729 N N . ALA A 1 93 ? -2.301 -20.703 5.418 1 96.5 93 ALA A N 1
ATOM 730 C CA . ALA A 1 93 ? -2.984 -21.344 6.535 1 96.5 93 ALA A CA 1
ATOM 731 C C . ALA A 1 93 ? -2.291 -21.031 7.859 1 96.5 93 ALA A C 1
ATOM 733 O O . ALA A 1 93 ? -2.939 -20.953 8.906 1 96.5 93 ALA A O 1
ATOM 734 N N . ASP A 1 94 ? -1.021 -20.844 7.805 1 97.12 94 ASP A N 1
ATOM 735 C CA . ASP A 1 94 ? -0.245 -20.641 9.023 1 97.12 94 ASP A CA 1
ATOM 736 C C . ASP A 1 94 ? 0.292 -19.203 9.086 1 97.12 94 ASP A C 1
ATOM 738 O O . ASP A 1 94 ? 1.341 -18.953 9.68 1 97.12 94 ASP A O 1
ATOM 742 N N . ALA A 1 95 ? -0.355 -18.25 8.398 1 97.69 95 ALA A N 1
ATOM 743 C CA . ALA A 1 95 ? 0.055 -16.859 8.531 1 97.69 95 ALA A CA 1
ATOM 744 C C . ALA A 1 95 ? 0.031 -16.406 9.992 1 97.69 95 ALA A C 1
ATOM 746 O O . ALA A 1 95 ? -0.878 -16.766 10.742 1 97.69 95 ALA A O 1
ATOM 747 N N . PRO A 1 96 ? 1.038 -15.594 10.398 1 98.5 96 PRO A N 1
ATOM 748 C CA . PRO A 1 96 ? 0.928 -15.016 11.734 1 98.5 96 PRO A CA 1
ATOM 749 C C . PRO A 1 96 ? -0.378 -14.25 11.945 1 98.5 96 PRO A C 1
ATOM 751 O O . PRO A 1 96 ? -0.873 -13.602 11.016 1 98.5 96 PRO A O 1
ATOM 754 N N . PRO A 1 97 ? -0.948 -14.359 13.141 1 98.5 97 PRO A N 1
ATOM 755 C CA . PRO A 1 97 ? -2.229 -13.703 13.398 1 98.5 97 PRO A CA 1
ATOM 756 C C . PRO A 1 97 ? -2.133 -12.18 13.328 1 98.5 97 PRO A C 1
ATOM 758 O O . PRO A 1 97 ? -1.034 -11.625 13.406 1 98.5 97 PRO A O 1
ATOM 761 N N . ALA A 1 98 ? -3.283 -11.586 13.234 1 98.69 98 ALA A N 1
ATOM 762 C CA . ALA A 1 98 ? -3.355 -10.125 13.25 1 98.69 98 ALA A CA 1
ATOM 763 C C . ALA A 1 98 ? -2.703 -9.555 14.508 1 98.69 98 ALA A C 1
ATOM 765 O O . ALA A 1 98 ? -2.832 -10.125 15.594 1 98.69 98 ALA A O 1
ATOM 766 N N . ALA A 1 99 ? -2.045 -8.422 14.328 1 98.75 99 ALA A N 1
ATOM 767 C CA . ALA A 1 99 ? -1.375 -7.734 15.43 1 98.75 99 ALA A CA 1
ATOM 768 C C . ALA A 1 99 ? -1.635 -6.234 15.383 1 98.75 99 ALA A C 1
ATOM 770 O O . ALA A 1 99 ? -0.721 -5.445 15.125 1 98.75 99 ALA A O 1
ATOM 771 N N . PRO A 1 100 ? -2.838 -5.777 15.703 1 98.44 100 PRO A N 1
ATOM 772 C CA . PRO A 1 100 ? -3.156 -4.348 15.695 1 98.44 100 PRO A CA 1
ATOM 773 C C . PRO A 1 100 ? -2.229 -3.531 16.594 1 98.44 100 PRO A C 1
ATOM 775 O O . PRO A 1 100 ? -1.86 -3.98 17.672 1 98.44 100 PRO A O 1
ATOM 778 N N . GLY A 1 101 ? -1.848 -2.381 16.125 1 98.62 101 GLY A N 1
ATOM 779 C CA . GLY A 1 101 ? -0.882 -1.551 16.828 1 98.62 101 GLY A CA 1
ATOM 780 C C . GLY A 1 101 ? 0.555 -1.853 16.438 1 98.62 101 GLY A C 1
ATOM 781 O O . GLY A 1 101 ? 1.471 -1.12 16.812 1 98.62 101 GLY A O 1
ATOM 782 N N . ILE A 1 102 ? 0.727 -2.949 15.734 1 98.81 102 ILE A N 1
ATOM 783 C CA . ILE A 1 102 ? 2.047 -3.355 15.258 1 98.81 102 ILE A CA 1
ATOM 784 C C . ILE A 1 102 ? 2.012 -3.578 13.75 1 98.81 102 ILE A C 1
ATOM 786 O O . ILE A 1 102 ? 2.557 -2.777 12.984 1 98.81 102 ILE A O 1
ATOM 790 N N . ALA A 1 103 ? 1.201 -4.504 13.266 1 98.81 103 ALA A N 1
ATOM 791 C CA . ALA A 1 103 ? 1.128 -4.852 11.844 1 98.81 103 ALA A CA 1
ATOM 792 C C . ALA A 1 103 ? 0.208 -3.895 11.094 1 98.81 103 ALA A C 1
ATOM 794 O O . ALA A 1 103 ? 0.329 -3.734 9.875 1 98.81 103 ALA A O 1
ATOM 795 N N . SER A 1 104 ? -0.736 -3.387 11.781 1 98.56 104 SER A N 1
ATOM 796 C CA . SER A 1 104 ? -1.747 -2.465 11.273 1 98.56 104 SER A CA 1
ATOM 797 C C . SER A 1 104 ? -2.225 -1.512 12.367 1 98.56 104 SER A C 1
ATOM 799 O O . SER A 1 104 ? -1.93 -1.714 13.547 1 98.56 104 SER A O 1
ATOM 801 N N . VAL A 1 105 ? -2.918 -0.519 11.953 1 98 105 VAL A N 1
ATOM 802 C CA . VAL A 1 105 ? -3.51 0.417 12.898 1 98 105 VAL A CA 1
ATOM 803 C C . VAL A 1 105 ? -4.527 -0.31 13.773 1 98 105 VAL A C 1
ATOM 805 O O . VAL A 1 105 ? -5.316 -1.12 13.273 1 98 105 VAL A O 1
ATOM 808 N N . ALA A 1 106 ? -4.512 -0.005 15.07 1 96.88 106 ALA A N 1
ATOM 809 C CA . ALA A 1 106 ? -5.453 -0.654 15.984 1 96.88 106 ALA A CA 1
ATOM 810 C C . ALA A 1 106 ? -6.84 -0.021 15.883 1 96.88 106 ALA A C 1
ATOM 812 O O . ALA A 1 106 ? -7.848 -0.727 15.789 1 96.88 106 ALA A O 1
ATOM 813 N N . GLU A 1 107 ? -6.832 1.283 16 1 92.06 107 GLU A N 1
ATOM 814 C CA . GLU A 1 107 ? -8.07 2.059 15.938 1 92.06 107 GLU A CA 1
ATOM 815 C C . GLU A 1 107 ? -7.809 3.465 15.406 1 92.06 107 GLU A C 1
ATOM 817 O O . GLU A 1 107 ? -7.027 4.223 15.984 1 92.06 107 GLU A O 1
ATOM 822 N N . PHE A 1 108 ? -8.508 3.791 14.344 1 89.62 108 PHE A N 1
ATOM 823 C CA . PHE A 1 108 ? -8.344 5.121 13.773 1 89.62 108 PHE A CA 1
ATOM 824 C C . PHE A 1 108 ? -9.555 5.996 14.078 1 89.62 108 PHE A C 1
ATOM 826 O O . PHE A 1 108 ? -10.695 5.562 13.922 1 89.62 108 PHE A O 1
ATOM 833 N N . PRO A 1 109 ? -9.367 7.223 14.531 1 90.62 109 PRO A N 1
ATOM 834 C CA . PRO A 1 109 ? -8.078 7.895 14.734 1 90.62 109 PRO A CA 1
ATOM 835 C C . PRO A 1 109 ? -7.57 7.766 16.172 1 90.62 109 PRO A C 1
ATOM 837 O O . PRO A 1 109 ? -6.5 8.289 16.5 1 90.62 109 PRO A O 1
ATOM 840 N N . ALA A 1 110 ? -8.133 7.055 17.047 1 91.06 110 ALA A N 1
ATOM 841 C CA . ALA A 1 110 ? -7.824 7.023 18.484 1 91.06 110 ALA A CA 1
ATOM 842 C C . ALA A 1 110 ? -6.449 6.414 18.734 1 91.06 110 ALA A C 1
ATOM 844 O O . ALA A 1 110 ? -5.742 6.828 19.656 1 91.06 110 ALA A O 1
ATOM 845 N N . SER A 1 111 ? -6.055 5.484 18.031 1 95.25 111 SER A N 1
ATOM 846 C CA . SER A 1 111 ? -4.77 4.801 18.109 1 95.25 111 SER A CA 1
ATOM 847 C C . SER A 1 111 ? -4.164 4.59 16.734 1 95.25 111 SER A C 1
ATOM 849 O O . SER A 1 111 ? -4.148 3.467 16.219 1 95.25 111 SER A O 1
ATOM 851 N N . PRO A 1 112 ? -3.629 5.605 16.172 1 96.19 112 PRO A N 1
ATOM 852 C CA . PRO A 1 112 ? -3.266 5.574 14.75 1 96.19 112 PRO A CA 1
ATOM 853 C C . PRO A 1 112 ? -1.884 4.973 14.5 1 96.19 112 PRO A C 1
ATOM 855 O O . PRO A 1 112 ? -1.522 4.691 13.359 1 96.19 112 PRO A O 1
ATOM 858 N N . LYS A 1 113 ? -1.077 4.762 15.547 1 98.25 113 LYS A N 1
ATOM 859 C CA . LYS A 1 113 ? 0.312 4.359 15.344 1 98.25 113 LYS A CA 1
ATOM 860 C C . LYS A 1 113 ? 0.425 2.854 15.133 1 98.25 113 LYS A C 1
ATOM 862 O O . LYS A 1 113 ? -0.282 2.076 15.773 1 98.25 113 LYS A O 1
ATOM 867 N N . SER A 1 114 ? 1.292 2.471 14.273 1 98.62 114 SER A N 1
ATOM 868 C CA . SER A 1 114 ? 1.748 1.098 14.094 1 98.62 114 SER A CA 1
ATOM 869 C C . SER A 1 114 ? 3.266 1.034 13.945 1 98.62 114 SER A C 1
ATOM 871 O O . SER A 1 114 ? 3.941 2.062 13.992 1 98.62 114 SER A O 1
ATOM 873 N N . ALA A 1 115 ? 3.811 -0.154 13.766 1 98.88 115 ALA A N 1
ATOM 874 C CA . ALA A 1 115 ? 5.25 -0.37 13.867 1 98.88 115 ALA A CA 1
ATOM 875 C C . ALA A 1 115 ? 5.98 0.231 12.672 1 98.88 115 ALA A C 1
ATOM 877 O O . ALA A 1 115 ? 5.418 0.326 11.578 1 98.88 115 ALA A O 1
ATOM 878 N N . VAL A 1 116 ? 7.238 0.596 12.914 1 98.75 116 VAL A N 1
ATOM 879 C CA . VAL A 1 116 ? 8.133 0.967 11.828 1 98.75 116 VAL A CA 1
ATOM 880 C C . VAL A 1 116 ? 8.141 -0.135 10.766 1 98.75 116 VAL A C 1
ATOM 882 O O . VAL A 1 116 ? 8.234 -1.319 11.094 1 98.75 116 VAL A O 1
ATOM 885 N N . GLY A 1 117 ? 7.977 0.264 9.5 1 98.75 117 GLY A N 1
ATOM 886 C CA . GLY A 1 117 ? 7.996 -0.684 8.398 1 98.75 117 GLY A CA 1
ATOM 887 C C . GLY A 1 117 ? 6.621 -1.228 8.055 1 98.75 117 GLY A C 1
ATOM 888 O O . GLY A 1 117 ? 6.461 -1.934 7.059 1 98.75 117 GLY A O 1
ATOM 889 N N . SER A 1 118 ? 5.609 -0.89 8.867 1 98.88 118 SER A N 1
ATOM 890 C CA . SER A 1 118 ? 4.246 -1.336 8.609 1 98.88 118 SER A CA 1
ATOM 891 C C . SER A 1 118 ? 3.518 -0.37 7.68 1 98.88 118 SER A C 1
ATOM 893 O O . SER A 1 118 ? 3.994 0.74 7.434 1 98.88 118 SER A O 1
ATOM 895 N N . MET A 1 119 ? 2.473 -0.879 7.117 1 98.88 119 MET A N 1
ATOM 896 C CA . MET A 1 119 ? 1.527 -0.003 6.434 1 98.88 119 MET A CA 1
ATOM 897 C C . MET A 1 119 ? 0.485 0.541 7.402 1 98.88 119 MET A C 1
ATOM 899 O O . MET A 1 119 ? -0.141 -0.224 8.141 1 98.88 119 MET A O 1
ATOM 903 N N . ASN A 1 120 ? 0.379 1.853 7.391 1 98.81 120 ASN A N 1
ATOM 904 C CA . ASN A 1 120 ? -0.664 2.482 8.195 1 98.81 120 ASN A CA 1
ATOM 905 C C . ASN A 1 120 ? -2.023 2.41 7.504 1 98.81 120 ASN A C 1
ATOM 907 O O . ASN A 1 120 ? -2.996 1.936 8.086 1 98.81 120 ASN A O 1
ATOM 911 N N . HIS A 1 121 ? -2.053 2.879 6.234 1 98.88 121 HIS A N 1
ATOM 912 C CA . HIS A 1 121 ? -3.287 2.764 5.469 1 98.88 121 HIS A CA 1
ATOM 913 C C . HIS A 1 121 ? -3.021 2.908 3.973 1 98.88 121 HIS A C 1
ATOM 915 O O . HIS A 1 121 ? -1.935 3.326 3.568 1 98.88 121 HIS A O 1
ATOM 921 N N . VAL A 1 122 ? -3.992 2.498 3.158 1 98.94 122 VAL A N 1
ATOM 922 C CA . VAL A 1 122 ? -3.986 2.711 1.714 1 98.94 122 VAL A CA 1
ATOM 923 C C . VAL A 1 122 ? -5.23 3.496 1.302 1 98.94 122 VAL A C 1
ATOM 925 O O . VAL A 1 122 ? -6.324 3.252 1.813 1 98.94 122 VAL A O 1
ATOM 928 N N . ALA A 1 123 ? -4.98 4.426 0.417 1 98.94 123 ALA A N 1
ATOM 929 C CA . ALA A 1 123 ? -6.055 5.289 -0.073 1 98.94 123 ALA A CA 1
ATOM 930 C C . ALA A 1 123 ? -6.301 5.062 -1.562 1 98.94 123 ALA A C 1
ATOM 932 O O . ALA A 1 123 ? -5.352 4.977 -2.348 1 98.94 123 ALA A O 1
ATOM 933 N N . PHE A 1 124 ? -7.535 5.008 -1.926 1 98.88 124 PHE A N 1
ATOM 934 C CA . PHE A 1 124 ? -7.93 4.906 -3.326 1 98.88 124 PHE A CA 1
ATOM 935 C C . PHE A 1 124 ? -8.492 6.23 -3.824 1 98.88 124 PHE A C 1
ATOM 937 O O . PHE A 1 124 ? -9.242 6.898 -3.109 1 98.88 124 PHE A O 1
ATOM 944 N N . HIS A 1 125 ? -8.133 6.523 -5.031 1 98.75 125 HIS A N 1
ATOM 945 C CA . HIS A 1 125 ? -8.734 7.691 -5.668 1 98.75 125 HIS A CA 1
ATOM 946 C C . HIS A 1 125 ? -10.242 7.523 -5.809 1 98.75 125 HIS A C 1
ATOM 948 O O . HIS A 1 125 ? -10.711 6.492 -6.289 1 98.75 125 HIS A O 1
ATOM 954 N N . MET A 1 126 ? -10.93 8.539 -5.398 1 98.12 126 MET A N 1
ATOM 955 C CA . MET A 1 126 ? -12.359 8.609 -5.664 1 98.12 126 MET A CA 1
ATOM 956 C C . MET A 1 126 ? -12.789 10.047 -5.945 1 98.12 126 MET A C 1
ATOM 958 O O . MET A 1 126 ? -12.305 10.984 -5.309 1 98.12 126 MET A O 1
ATOM 962 N N . ASP A 1 127 ? -13.719 10.164 -6.891 1 97.25 127 ASP A N 1
ATOM 963 C CA . ASP A 1 127 ? -14.25 11.5 -7.16 1 97.25 127 ASP A CA 1
ATOM 964 C C . ASP A 1 127 ? -15.062 12.016 -5.969 1 97.25 127 ASP A C 1
ATOM 966 O O . ASP A 1 127 ? -15.789 11.25 -5.328 1 97.25 127 ASP A O 1
ATOM 970 N N . GLU A 1 128 ? -14.961 13.289 -5.781 1 97.06 128 GLU A N 1
ATOM 971 C CA . GLU A 1 128 ? -15.633 13.906 -4.645 1 97.06 128 GLU A CA 1
ATOM 972 C C . GLU A 1 128 ? -17.141 13.609 -4.66 1 97.06 128 GLU A C 1
ATOM 974 O O . GLU A 1 128 ? -17.734 13.336 -3.615 1 97.06 128 GLU A O 1
ATOM 979 N N . ASP A 1 129 ? -17.75 13.609 -5.809 1 95.75 129 ASP A N 1
ATOM 980 C CA . ASP A 1 129 ? -19.203 13.477 -5.906 1 95.75 129 ASP A CA 1
ATOM 981 C C . ASP A 1 129 ? -19.641 12.023 -5.699 1 95.75 129 ASP A C 1
ATOM 983 O O . ASP A 1 129 ? -20.828 11.734 -5.598 1 95.75 129 ASP A O 1
ATOM 987 N N . GLU A 1 130 ? -18.672 11.133 -5.566 1 95.88 130 GLU 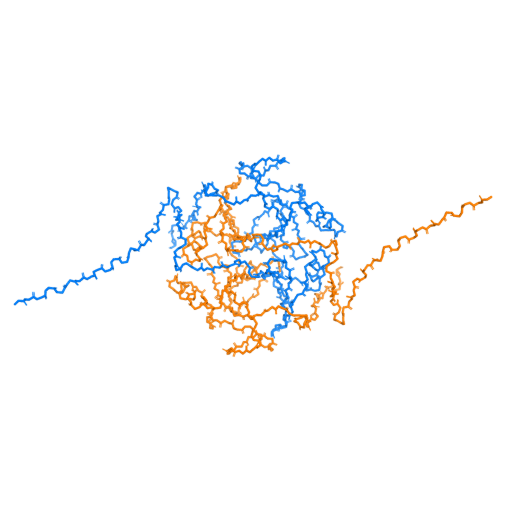A N 1
ATOM 988 C CA . GLU A 1 130 ? -18.984 9.727 -5.348 1 95.88 130 GLU A CA 1
ATOM 989 C C . GLU A 1 130 ? -18.891 9.359 -3.871 1 95.88 130 GLU A C 1
ATOM 991 O O . GLU A 1 130 ? -19.328 8.289 -3.461 1 95.88 130 GLU A O 1
ATOM 996 N N . LEU A 1 131 ? -18.359 10.242 -3.072 1 96.44 131 LEU A N 1
ATOM 997 C CA . LEU A 1 131 ? -18.047 9.914 -1.686 1 96.44 131 LEU A CA 1
ATOM 998 C C . LEU A 1 131 ? -19.312 9.562 -0.912 1 96.44 131 LEU A C 1
ATOM 1000 O O . LEU A 1 131 ? -19.344 8.594 -0.156 1 96.44 131 LEU A O 1
ATOM 1004 N N . GLU A 1 132 ? -20.359 10.32 -1.13 1 94.56 132 GLU A N 1
ATOM 1005 C CA . GLU A 1 132 ? -21.594 10.086 -0.382 1 94.56 132 GLU A CA 1
ATOM 1006 C C . GLU A 1 132 ? -22.188 8.719 -0.712 1 94.56 132 GLU A C 1
ATOM 1008 O O . GLU A 1 132 ? -22.609 7.988 0.184 1 94.56 132 GLU A O 1
ATOM 1013 N N . ALA A 1 133 ? -22.219 8.43 -1.972 1 95.19 133 ALA A N 1
ATOM 1014 C CA . ALA A 1 133 ? -22.719 7.125 -2.387 1 95.19 133 ALA A CA 1
ATOM 1015 C C . ALA A 1 133 ? -21.859 6 -1.818 1 95.19 133 ALA A C 1
ATOM 1017 O O . ALA A 1 133 ? -22.375 4.957 -1.416 1 95.19 133 ALA A O 1
ATOM 1018 N N . ALA A 1 134 ? -20.562 6.223 -1.828 1 96.69 134 ALA A N 1
ATOM 1019 C CA . ALA A 1 134 ? -19.641 5.227 -1.279 1 96.69 134 ALA A CA 1
ATOM 1020 C C . ALA A 1 134 ? -19.906 4.996 0.206 1 96.69 134 ALA A C 1
ATOM 1022 O O . ALA A 1 134 ? -19.922 3.855 0.671 1 96.69 134 ALA A O 1
ATOM 1023 N N . ILE A 1 135 ? -20.141 6.07 0.916 1 96.88 135 ILE A N 1
ATOM 1024 C CA . ILE A 1 135 ? -20.453 5.977 2.34 1 96.88 135 ILE A CA 1
ATOM 1025 C C . ILE A 1 135 ? -21.719 5.148 2.541 1 96.88 135 ILE A C 1
ATOM 1027 O O . ILE A 1 135 ? -21.75 4.27 3.406 1 96.88 135 ILE A O 1
ATOM 1031 N N . GLY A 1 136 ? -22.703 5.418 1.765 1 95.62 136 GLY A N 1
ATOM 1032 C CA . GLY A 1 136 ? -23.922 4.648 1.844 1 95.62 136 GLY A CA 1
ATOM 1033 C C . GLY A 1 136 ? -23.719 3.164 1.622 1 95.62 136 GLY A C 1
ATOM 1034 O O . GLY A 1 136 ? -24.297 2.336 2.326 1 95.62 136 GLY A O 1
ATOM 1035 N N . ARG A 1 137 ? -22.922 2.83 0.72 1 95.38 137 ARG A N 1
ATOM 1036 C CA . ARG A 1 137 ? -22.625 1.436 0.414 1 95.38 137 ARG A CA 1
ATOM 1037 C C . ARG A 1 137 ? -21.906 0.761 1.576 1 95.38 137 ARG A C 1
ATOM 1039 O O . ARG A 1 137 ? -22.219 -0.381 1.925 1 95.38 137 ARG A O 1
ATOM 1046 N N . LEU A 1 138 ? -20.938 1.449 2.096 1 97.25 138 LEU A N 1
ATOM 1047 C CA . LEU A 1 138 ? -20.203 0.91 3.238 1 97.25 138 LEU A CA 1
ATOM 1048 C C . LEU A 1 138 ? -21.141 0.691 4.426 1 97.25 138 LEU A C 1
ATOM 1050 O O . LEU A 1 138 ? -21.078 -0.346 5.09 1 97.25 138 LEU A O 1
ATOM 1054 N N . GLN A 1 139 ? -22.016 1.655 4.641 1 96.31 139 GLN A N 1
ATOM 1055 C CA . GLN A 1 139 ? -22.969 1.543 5.734 1 96.31 139 GLN A CA 1
ATOM 1056 C C . GLN A 1 139 ? -23.906 0.355 5.523 1 96.31 139 GLN A C 1
ATOM 1058 O O . GLN A 1 139 ? -24.156 -0.419 6.453 1 96.31 139 GLN A O 1
ATOM 1063 N N . ALA A 1 140 ? -24.375 0.171 4.371 1 95.69 140 ALA A N 1
ATOM 1064 C CA . ALA A 1 140 ? -25.297 -0.916 4.043 1 95.69 140 ALA A CA 1
ATOM 1065 C C . ALA A 1 140 ? -24.625 -2.275 4.234 1 95.69 140 ALA A C 1
ATOM 1067 O O . ALA A 1 140 ? -25.281 -3.254 4.586 1 95.69 140 ALA A O 1
ATOM 1068 N N . ALA A 1 141 ? -23.344 -2.268 4.02 1 96.25 141 ALA A N 1
ATOM 1069 C CA . ALA A 1 141 ? -22.594 -3.514 4.137 1 96.25 141 ALA A CA 1
ATOM 1070 C C . ALA A 1 141 ? -22.141 -3.748 5.574 1 96.25 141 ALA A C 1
ATOM 1072 O O . ALA A 1 141 ? -21.484 -4.754 5.871 1 96.25 141 ALA A O 1
ATOM 1073 N N . GLY A 1 142 ? -22.344 -2.795 6.465 1 96.81 142 GLY A N 1
ATOM 1074 C CA . GLY A 1 142 ? -21.969 -2.938 7.867 1 96.81 142 GLY A CA 1
ATOM 1075 C C . GLY A 1 142 ? -20.5 -2.695 8.117 1 96.81 142 GLY A C 1
ATOM 1076 O O . GLY A 1 142 ? -19.938 -3.189 9.102 1 96.81 142 GLY A O 1
ATOM 1077 N N . VAL A 1 143 ? -19.875 -1.983 7.254 1 97.25 143 VAL A N 1
ATOM 1078 C CA . VAL A 1 143 ? -18.453 -1.719 7.375 1 97.25 143 VAL A CA 1
ATOM 1079 C C . VAL A 1 143 ? -18.219 -0.618 8.406 1 97.25 143 VAL A C 1
ATOM 1081 O O . VAL A 1 143 ? -18.906 0.407 8.398 1 97.25 143 VAL A O 1
ATOM 1084 N N . LYS A 1 144 ? -17.234 -0.839 9.273 1 95.06 144 LYS A N 1
ATOM 1085 C CA . LYS A 1 144 ? -16.844 0.169 10.258 1 95.06 144 LYS A CA 1
ATOM 1086 C C . LYS A 1 144 ? -16.125 1.343 9.594 1 95.06 144 LYS A C 1
ATOM 1088 O O . LYS A 1 144 ? -15.211 1.146 8.805 1 95.06 144 LYS A O 1
ATOM 1093 N N . MET A 1 145 ? -16.594 2.572 9.938 1 96.12 145 MET A N 1
ATOM 1094 C CA . MET A 1 145 ? -16.016 3.805 9.414 1 96.12 145 MET A CA 1
ATOM 1095 C C . MET A 1 145 ? -15.695 4.773 10.547 1 96.12 145 MET A C 1
ATOM 1097 O O . MET A 1 145 ? -16.219 4.637 11.656 1 96.12 145 MET A O 1
ATOM 1101 N N . THR A 1 146 ? -14.883 5.699 10.219 1 90 146 THR A N 1
ATOM 1102 C CA . THR A 1 146 ? -14.648 6.766 11.188 1 90 146 THR A CA 1
ATOM 1103 C C . THR A 1 146 ? -15.867 7.676 11.297 1 90 146 THR A C 1
ATOM 1105 O O . THR A 1 146 ? -16.719 7.688 10.414 1 90 146 THR A O 1
ATOM 1108 N N . VAL A 1 147 ? -15.852 8.406 12.43 1 87.12 147 VAL A N 1
ATOM 1109 C CA . VAL A 1 147 ? -16.844 9.445 12.695 1 87.12 147 VAL A CA 1
ATOM 1110 C C . VAL A 1 147 ? -16.141 10.758 13.016 1 87.12 147 VAL A C 1
ATOM 1112 O O . VAL A 1 147 ? -15.328 10.828 13.938 1 87.12 147 VAL A O 1
ATOM 1115 N N . PRO A 1 148 ? -16.531 11.844 12.18 1 89.69 148 PRO A N 1
ATOM 1116 C CA . PRO A 1 148 ? -17.453 11.938 11.047 1 89.69 148 PRO A CA 1
ATOM 1117 C C . PRO A 1 148 ? -16.984 11.109 9.852 1 89.69 148 PRO A C 1
ATOM 1119 O O . PRO A 1 148 ? -15.812 10.75 9.75 1 89.69 148 PRO A O 1
ATOM 1122 N N . ALA A 1 149 ? -17.938 10.836 8.953 1 90.88 149 ALA A N 1
ATOM 1123 C CA . ALA A 1 149 ? -17.688 9.945 7.824 1 90.88 149 ALA A CA 1
ATOM 1124 C C . ALA A 1 149 ? -16.688 10.555 6.844 1 90.88 149 ALA A C 1
ATOM 1126 O O . ALA A 1 149 ? -15.953 9.828 6.176 1 90.88 149 ALA A O 1
ATOM 1127 N N . VAL A 1 150 ? -16.766 11.844 6.758 1 96.75 150 VAL A N 1
ATOM 1128 C CA . VAL A 1 150 ? -15.82 12.523 5.867 1 96.75 150 VAL A CA 1
ATOM 1129 C C . VAL A 1 150 ? -14.859 13.383 6.688 1 96.75 150 VAL A C 1
ATOM 1131 O O . VAL A 1 150 ? -15.289 14.172 7.535 1 96.75 150 VAL A O 1
ATOM 1134 N N . VAL A 1 151 ? -13.641 13.164 6.453 1 97.44 151 VAL A N 1
ATOM 1135 C CA . VAL A 1 151 ? -12.586 13.969 7.066 1 97.44 151 VAL A CA 1
ATOM 1136 C C . VAL A 1 151 ? -11.992 14.922 6.035 1 97.44 151 VAL A C 1
ATOM 1138 O O . VAL A 1 151 ? -11.5 14.492 4.992 1 97.44 151 VAL A O 1
ATOM 1141 N N . ASN A 1 152 ? -12.055 16.25 6.301 1 98.12 152 ASN A N 1
ATOM 1142 C CA . ASN A 1 152 ? -11.469 17.281 5.445 1 98.12 152 ASN A CA 1
ATOM 1143 C C . ASN A 1 152 ? -10.062 17.656 5.906 1 98.12 152 ASN A C 1
ATOM 1145 O O . ASN A 1 152 ? -9.898 18.312 6.938 1 98.12 152 ASN A O 1
ATOM 1149 N N . HIS A 1 153 ? -9.062 17.281 5.133 1 98.12 153 HIS A N 1
ATOM 1150 C CA . HIS A 1 153 ? -7.688 17.578 5.516 1 98.12 153 HIS A CA 1
ATOM 1151 C C . HIS A 1 153 ? -7.25 18.938 5 1 98.12 153 HIS A C 1
ATOM 1153 O O . HIS A 1 153 ? -7.457 19.25 3.826 1 98.12 153 HIS A O 1
ATOM 1159 N N . ASP A 1 154 ? -6.684 19.734 5.879 1 97.75 154 ASP A N 1
ATOM 1160 C CA . ASP A 1 154 ? -6.125 21.031 5.527 1 97.75 154 ASP A CA 1
ATOM 1161 C C . ASP A 1 154 ? -4.766 21.25 6.191 1 97.75 154 ASP A C 1
ATOM 1163 O O . ASP A 1 154 ? -4.172 20.297 6.719 1 97.75 154 ASP A O 1
ATOM 1167 N N . ASP A 1 155 ? -4.203 22.422 6.023 1 96.38 155 ASP A N 1
ATOM 1168 C CA . ASP A 1 155 ? -2.863 22.688 6.535 1 96.38 155 ASP A CA 1
ATOM 1169 C C . ASP A 1 155 ? -2.924 23.469 7.852 1 96.38 155 ASP A C 1
ATOM 1171 O O . ASP A 1 155 ? -1.977 24.156 8.211 1 96.38 155 ASP A O 1
ATOM 1175 N N . SER A 1 156 ? -4.098 23.438 8.5 1 96 156 SER A N 1
ATOM 1176 C CA . SER A 1 156 ? -4.191 24.047 9.82 1 96 156 SER A CA 1
ATOM 1177 C C . SER A 1 156 ? -3.359 23.266 10.844 1 96 156 SER A C 1
ATOM 1179 O O . SER A 1 156 ? -2.863 22.188 10.547 1 96 156 SER A O 1
ATOM 1181 N N . ALA A 1 157 ? -3.209 23.797 12.039 1 94.56 157 ALA A N 1
ATOM 1182 C CA . ALA A 1 157 ? -2.459 23.141 13.109 1 94.56 157 ALA A CA 1
ATOM 1183 C C . ALA A 1 157 ? -3.076 21.797 13.461 1 94.56 157 ALA A C 1
ATOM 1185 O O . ALA A 1 157 ? -2.363 20.844 13.805 1 94.56 157 ALA A O 1
ATOM 1186 N N . MET A 1 158 ? -4.363 21.656 13.305 1 94.81 158 MET A N 1
ATOM 1187 C CA . MET A 1 158 ? -5.059 20.406 13.594 1 94.81 158 MET A CA 1
ATOM 1188 C C . MET A 1 158 ? -4.945 19.438 12.422 1 94.81 158 MET A C 1
ATOM 1190 O O . MET A 1 158 ? -5.125 18.219 12.586 1 94.81 158 MET A O 1
ATOM 1194 N N . GLY A 1 159 ? -4.723 19.859 11.234 1 96.06 159 GLY A N 1
ATOM 1195 C CA . GLY A 1 159 ? -4.582 19.047 10.031 1 96.06 159 GLY A CA 1
ATOM 1196 C C . GLY A 1 159 ? -5.914 18.656 9.422 1 96.06 159 GLY A C 1
ATOM 1197 O O . GLY A 1 159 ? -5.953 17.984 8.391 1 96.06 159 GLY A O 1
ATOM 1198 N N . VAL A 1 160 ? -7.023 19.031 10.117 1 96.56 160 VAL A N 1
ATOM 1199 C CA . VAL A 1 160 ? -8.367 18.719 9.641 1 96.56 160 VAL A CA 1
ATOM 1200 C C . VAL A 1 160 ? -9.297 19.891 9.922 1 96.56 160 VAL A C 1
ATOM 1202 O O . VAL A 1 160 ? -9.07 20.672 10.859 1 96.56 160 VAL A O 1
ATOM 1205 N N . ALA A 1 161 ? -10.312 20.016 9.047 1 96.88 161 ALA A N 1
ATOM 1206 C CA . ALA A 1 161 ? -11.297 21.094 9.18 1 96.88 161 ALA A CA 1
ATOM 1207 C C . ALA A 1 161 ? -12.703 20.531 9.352 1 96.88 161 ALA A C 1
ATOM 1209 O O . ALA A 1 161 ? -13.07 19.547 8.703 1 96.88 161 ALA A O 1
ATOM 1210 N N . ARG A 1 162 ? -13.516 21.094 10.148 1 93.81 162 ARG A N 1
ATOM 1211 C CA . ARG A 1 162 ? -14.898 20.688 10.359 1 93.81 162 ARG A CA 1
ATOM 1212 C C . ARG A 1 162 ? -15.766 21 9.148 1 93.81 162 ARG A C 1
ATOM 1214 O O . ARG A 1 162 ? -16.656 20.234 8.789 1 93.81 162 ARG A O 1
ATOM 1221 N N . GLU A 1 163 ? -15.383 22.156 8.586 1 95.31 163 GLU A N 1
ATOM 1222 C CA . GLU A 1 163 ? -16.125 22.609 7.422 1 95.31 163 GLU A CA 1
ATOM 1223 C C . GLU A 1 163 ? -15.219 22.766 6.211 1 95.31 163 GLU A C 1
ATOM 1225 O O . GLU A 1 163 ? -14.031 23.078 6.355 1 95.31 163 GLU A O 1
ATOM 1230 N N . MET A 1 164 ? -15.891 22.641 5.137 1 96.44 164 MET A N 1
ATOM 1231 C CA . MET A 1 164 ? -15.156 22.844 3.893 1 96.44 164 MET A CA 1
ATOM 1232 C C . MET A 1 164 ? -14.688 24.281 3.77 1 96.44 164 MET A C 1
ATOM 1234 O O . MET A 1 164 ? -15.398 25.203 4.168 1 96.44 164 MET A O 1
ATOM 1238 N N . HIS A 1 165 ? -13.516 24.484 3.32 1 97.12 165 HIS A N 1
ATOM 1239 C CA . HIS A 1 165 ? -12.969 25.766 2.918 1 97.12 165 HIS A CA 1
ATOM 1240 C C . HIS A 1 165 ? -11.891 25.609 1.848 1 97.12 165 HIS A C 1
ATOM 1242 O O . HIS A 1 165 ? -11.508 24.484 1.521 1 97.12 165 HIS A O 1
ATOM 1248 N N . GLU A 1 166 ? -11.359 26.641 1.337 1 96.06 166 GLU A N 1
ATOM 1249 C CA . GLU A 1 166 ? -10.469 26.609 0.181 1 96.06 166 GLU A CA 1
ATOM 1250 C C . GLU A 1 166 ? -9.164 25.891 0.511 1 96.06 166 GLU A C 1
ATOM 1252 O O . GLU A 1 166 ? -8.508 25.344 -0.379 1 96.06 166 GLU A O 1
ATOM 1257 N N . GLY A 1 167 ? -8.844 25.812 1.724 1 96.38 167 GLY A N 1
ATOM 1258 C CA . GLY A 1 167 ? -7.59 25.203 2.15 1 96.38 167 GLY A CA 1
ATOM 1259 C C . GLY A 1 167 ? -7.66 23.703 2.281 1 96.38 167 GLY A C 1
ATOM 1260 O O . GLY A 1 167 ? -6.645 23.047 2.506 1 96.38 167 GLY A O 1
ATOM 1261 N N . VAL A 1 168 ? -8.852 23.141 2.174 1 98.31 168 VAL A N 1
ATOM 1262 C CA . VAL A 1 168 ? -8.984 21.688 2.199 1 98.31 168 VAL A CA 1
ATOM 1263 C C . VAL A 1 168 ? -8.438 21.094 0.903 1 98.31 168 VAL A C 1
ATOM 1265 O O . VAL A 1 168 ? -8.867 21.469 -0.189 1 98.31 168 VAL A O 1
ATOM 1268 N N . TRP A 1 169 ? -7.492 20.188 1.012 1 98 169 TRP A N 1
ATOM 1269 C CA . TRP A 1 169 ? -6.84 19.719 -0.205 1 98 169 TRP A CA 1
ATOM 1270 C C . TRP A 1 169 ? -7.207 18.266 -0.496 1 98 169 TRP A C 1
ATOM 1272 O O . TRP A 1 169 ? -7.023 17.781 -1.616 1 98 169 TRP A O 1
ATOM 1282 N N . ILE A 1 170 ? -7.73 17.578 0.468 1 98.56 170 ILE A N 1
ATOM 1283 C CA . ILE A 1 170 ? -8.195 16.219 0.265 1 98.56 170 ILE A CA 1
ATOM 1284 C C . ILE A 1 170 ? -9.336 15.906 1.232 1 98.56 170 ILE A C 1
ATOM 1286 O O . ILE A 1 170 ? -9.289 16.297 2.402 1 98.56 170 ILE A O 1
ATOM 1290 N N . ARG A 1 171 ? -10.43 15.242 0.783 1 98.62 171 ARG A N 1
ATOM 1291 C CA . ARG A 1 171 ? -11.523 14.703 1.583 1 98.62 171 ARG A CA 1
ATOM 1292 C C . ARG A 1 171 ? -11.461 13.18 1.655 1 98.62 171 ARG A C 1
ATOM 1294 O O . ARG A 1 171 ? -11.32 12.516 0.629 1 98.62 171 ARG A O 1
ATOM 1301 N N . SER A 1 172 ? -11.617 12.688 2.871 1 98.19 172 SER A N 1
ATOM 1302 C CA . SER A 1 172 ? -11.305 11.281 3.09 1 98.19 172 SER A CA 1
ATOM 1303 C C . SER A 1 172 ? -12.438 10.57 3.816 1 98.19 172 SER A C 1
ATOM 1305 O O . SER A 1 172 ? -13.086 11.148 4.688 1 98.19 172 SER A O 1
ATOM 1307 N N . VAL A 1 173 ? -12.703 9.406 3.428 1 98 173 VAL A N 1
ATOM 1308 C CA . VAL A 1 173 ? -13.508 8.438 4.164 1 98 173 VAL A CA 1
ATOM 1309 C C . VAL A 1 173 ? -12.641 7.262 4.598 1 98 173 VAL A C 1
ATOM 1311 O O . VAL A 1 173 ? -12.109 6.531 3.754 1 98 173 VAL A O 1
ATOM 1314 N N . TYR A 1 174 ? -12.531 7.086 5.902 1 98.38 174 TYR A N 1
ATOM 1315 C CA . TYR A 1 174 ? -11.719 5.996 6.438 1 98.38 174 TYR A CA 1
ATOM 1316 C C . TYR A 1 174 ? -12.602 4.836 6.895 1 98.38 174 TYR A C 1
ATOM 1318 O O . TYR A 1 174 ? -13.641 5.047 7.527 1 98.38 174 TYR A O 1
ATOM 1326 N N . PHE A 1 175 ? -12.148 3.613 6.594 1 98.06 175 PHE A N 1
ATOM 1327 C CA . PHE A 1 175 ? -12.875 2.41 6.977 1 98.06 175 PHE A CA 1
ATOM 1328 C C . PHE A 1 175 ? -11.938 1.21 7.043 1 98.06 175 PHE A C 1
ATOM 1330 O O . PHE A 1 175 ? -10.766 1.316 6.695 1 98.06 175 PHE A O 1
ATOM 1337 N N . THR A 1 176 ? -12.43 0.108 7.566 1 97.88 176 THR A N 1
ATOM 1338 C CA . THR A 1 176 ? -11.586 -1.066 7.773 1 97.88 176 THR A CA 1
ATOM 1339 C C . THR A 1 176 ? -12.141 -2.27 7.02 1 97.88 176 THR A C 1
ATOM 1341 O O . THR A 1 176 ? -13.359 -2.48 6.984 1 97.88 176 THR A O 1
ATOM 1344 N N . ASP A 1 177 ? -11.18 -3.037 6.418 1 98.25 177 ASP A N 1
ATOM 1345 C CA . ASP A 1 177 ? -11.633 -4.258 5.758 1 98.25 177 ASP A CA 1
ATOM 1346 C C . ASP A 1 177 ? -11.719 -5.422 6.742 1 98.25 177 ASP A C 1
ATOM 1348 O O . ASP A 1 177 ? -11.422 -5.258 7.93 1 98.25 177 ASP A O 1
ATOM 1352 N N . PRO A 1 178 ? -12.125 -6.629 6.336 1 98 178 PRO A N 1
ATOM 1353 C CA . PRO A 1 178 ? -12.32 -7.758 7.254 1 98 178 PRO A CA 1
ATOM 1354 C C . PRO A 1 178 ? -11.008 -8.234 7.883 1 98 178 PRO A C 1
ATOM 1356 O O . PRO A 1 178 ? -11.031 -8.992 8.859 1 98 178 PRO A O 1
ATOM 1359 N N . ASN A 1 179 ? -9.875 -7.879 7.34 1 98.44 179 ASN A N 1
ATOM 1360 C CA . ASN A 1 179 ? -8.57 -8.32 7.824 1 98.44 179 ASN A CA 1
ATOM 1361 C C . ASN A 1 179 ? -7.969 -7.32 8.812 1 98.44 179 ASN A C 1
ATOM 1363 O O . ASN A 1 179 ? -6.898 -7.559 9.367 1 98.44 179 ASN A O 1
ATOM 1367 N N . GLY A 1 180 ? -8.633 -6.188 9.008 1 97.75 180 GLY A N 1
ATOM 1368 C CA . GLY A 1 180 ? -8.117 -5.145 9.875 1 97.75 180 GLY A CA 1
ATOM 1369 C C . GLY A 1 180 ? -7.273 -4.117 9.148 1 97.75 180 GLY A C 1
ATOM 1370 O O . GLY A 1 180 ? -6.582 -3.311 9.773 1 97.75 180 GLY A O 1
ATOM 1371 N N . VAL A 1 181 ? -7.301 -4.152 7.891 1 98.5 181 VAL A N 1
ATOM 1372 C CA . VAL A 1 181 ? -6.566 -3.18 7.09 1 98.5 181 VAL A CA 1
ATOM 1373 C C . VAL A 1 181 ? -7.32 -1.852 7.07 1 98.5 181 VAL A C 1
ATOM 1375 O O . VAL A 1 181 ? -8.516 -1.813 6.777 1 98.5 181 VAL A O 1
ATOM 1378 N N . MET A 1 182 ? -6.633 -0.773 7.367 1 98.5 182 MET A N 1
ATOM 1379 C CA . MET A 1 182 ? -7.242 0.55 7.258 1 98.5 182 MET A CA 1
ATOM 1380 C C . MET A 1 182 ? -7.23 1.039 5.812 1 98.5 182 MET A C 1
ATOM 1382 O O . MET A 1 182 ? -6.172 1.101 5.184 1 98.5 182 MET A O 1
ATOM 1386 N N . LEU A 1 183 ? -8.375 1.335 5.312 1 98.75 183 LEU A N 1
ATOM 1387 C CA . LEU A 1 183 ? -8.578 1.81 3.947 1 98.75 183 LEU A CA 1
ATOM 1388 C C . LEU A 1 183 ? -9.094 3.244 3.939 1 98.75 183 LEU A C 1
ATOM 1390 O O . LEU A 1 183 ? -9.648 3.713 4.938 1 98.75 183 LEU A O 1
ATOM 1394 N N . GLU A 1 184 ? -8.867 3.861 2.836 1 98.81 184 GLU A N 1
ATOM 1395 C CA . GLU A 1 184 ? 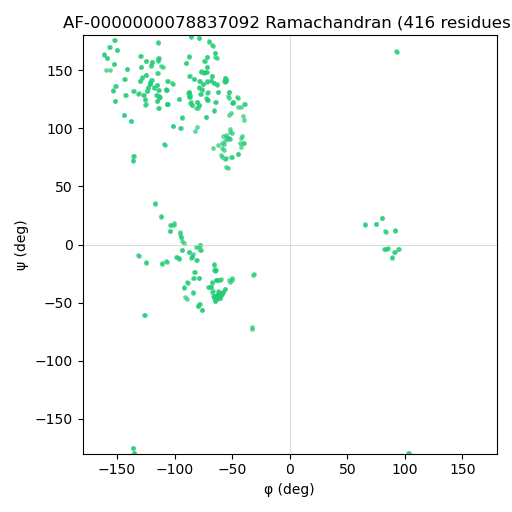-9.297 5.242 2.641 1 98.81 184 GLU A CA 1
ATOM 1396 C C . GLU A 1 184 ? -9.797 5.469 1.215 1 98.81 184 GLU A C 1
ATOM 1398 O O . GLU A 1 184 ? -9.172 5.012 0.255 1 98.81 184 GLU A O 1
ATOM 1403 N N . PHE A 1 185 ? -10.992 6.035 1.106 1 98.69 185 PHE A N 1
ATOM 1404 C CA . PHE A 1 185 ? -11.32 6.746 -0.124 1 98.69 185 PHE A CA 1
ATOM 1405 C C . PHE A 1 185 ? -10.875 8.203 -0.044 1 98.69 185 PHE A C 1
ATOM 1407 O O . PHE A 1 185 ? -11.172 8.891 0.93 1 98.69 185 PHE A O 1
ATOM 1414 N N . ALA A 1 186 ? -10.188 8.609 -1.065 1 98.75 186 ALA A N 1
ATOM 1415 C CA . ALA A 1 186 ? -9.602 9.945 -1.054 1 98.75 186 ALA A CA 1
ATOM 1416 C C . ALA A 1 186 ? -10.031 10.75 -2.275 1 98.75 186 ALA A C 1
ATOM 1418 O O . ALA A 1 186 ? -9.781 10.344 -3.414 1 98.75 186 ALA A O 1
ATOM 1419 N N . ALA A 1 187 ? -10.656 11.844 -2.059 1 98.56 187 ALA A N 1
ATOM 1420 C CA . ALA A 1 187 ? -10.953 12.836 -3.088 1 98.56 187 ALA A CA 1
ATOM 1421 C C . ALA A 1 187 ? -9.984 14.016 -3.012 1 98.56 187 ALA A C 1
ATOM 1423 O O . ALA A 1 187 ? -10.125 14.883 -2.15 1 98.56 187 ALA A O 1
ATOM 1424 N N . THR A 1 188 ? -9.039 13.977 -3.908 1 98.5 188 THR A N 1
ATOM 1425 C CA . THR A 1 188 ? -8.07 15.055 -3.973 1 98.5 188 THR A CA 1
ATOM 1426 C C . THR A 1 188 ? -8.68 16.297 -4.625 1 98.5 188 THR A C 1
ATOM 1428 O O . THR A 1 188 ? -9.289 16.203 -5.695 1 98.5 188 THR A O 1
ATOM 1431 N N . LEU A 1 189 ? -8.484 17.469 -4.043 1 98.25 189 LEU A N 1
ATOM 1432 C CA . LEU A 1 189 ? -9.211 18.641 -4.492 1 98.25 189 LEU A CA 1
ATOM 1433 C C . LEU A 1 189 ? -8.297 19.594 -5.254 1 98.25 189 LEU A C 1
ATOM 1435 O O . LEU A 1 189 ? -8.766 20.5 -5.938 1 98.25 189 LEU A O 1
ATOM 1439 N N . ARG A 1 190 ? -7.016 19.391 -5.148 1 96.75 190 ARG A N 1
ATOM 1440 C CA . ARG A 1 190 ? -6.039 20.188 -5.883 1 96.75 190 ARG A CA 1
ATOM 1441 C C . ARG A 1 190 ? -4.707 19.438 -5.992 1 96.75 190 ARG A C 1
ATOM 1443 O O . ARG A 1 190 ? -4.422 18.547 -5.199 1 96.75 190 ARG A O 1
ATOM 1450 N N . ASP A 1 191 ? -3.941 19.859 -6.93 1 96.5 191 ASP A N 1
ATOM 1451 C CA . ASP A 1 191 ? -2.598 19.328 -7.086 1 96.5 191 ASP A CA 1
ATOM 1452 C C . ASP A 1 191 ? -1.656 19.859 -6.012 1 96.5 191 ASP A C 1
ATOM 1454 O O . ASP A 1 191 ? -1.915 20.922 -5.426 1 96.5 191 ASP A O 1
ATOM 1458 N N . PHE A 1 192 ? -0.613 19.125 -5.812 1 97.12 192 PHE A N 1
ATOM 1459 C CA . PHE A 1 192 ? 0.435 19.609 -4.922 1 97.12 192 PHE A CA 1
ATOM 1460 C C . PHE A 1 192 ? 1.219 20.734 -5.574 1 97.12 192 PHE A C 1
ATOM 1462 O O . PHE A 1 192 ? 1.368 20.766 -6.797 1 97.12 192 PHE A O 1
ATOM 1469 N N . ARG A 1 193 ? 1.711 21.672 -4.723 1 95.94 193 ARG A N 1
ATOM 1470 C CA . ARG A 1 193 ? 2.533 22.812 -5.133 1 95.94 193 ARG A CA 1
ATOM 1471 C C . ARG A 1 193 ? 3.844 22.844 -4.355 1 95.94 193 ARG A C 1
ATOM 1473 O O . ARG A 1 193 ? 3.969 22.203 -3.309 1 95.94 193 ARG A O 1
ATOM 1480 N N . PRO A 1 194 ? 4.875 23.531 -4.922 1 95.56 194 PRO A N 1
ATOM 1481 C CA . PRO A 1 194 ? 6.164 23.594 -4.23 1 95.56 194 PRO A CA 1
ATOM 1482 C C . PRO A 1 194 ? 6.035 24.062 -2.787 1 95.56 194 PRO A C 1
ATOM 1484 O O . PRO A 1 194 ? 6.766 23.594 -1.909 1 95.56 194 PRO A O 1
ATOM 1487 N N . ASP A 1 195 ? 5.066 24.922 -2.5 1 95.69 195 ASP A N 1
ATOM 1488 C CA . ASP A 1 195 ? 4.922 25.484 -1.159 1 95.69 195 ASP A CA 1
ATOM 1489 C C . ASP A 1 195 ? 4.262 24.484 -0.214 1 95.69 195 ASP A C 1
ATOM 1491 O O . ASP A 1 195 ? 4.09 24.766 0.974 1 95.69 195 ASP A O 1
ATOM 1495 N N . ASP A 1 196 ? 3.918 23.328 -0.692 1 97.69 196 ASP A N 1
ATOM 1496 C CA . ASP A 1 196 ? 3.365 22.281 0.159 1 97.69 196 ASP A CA 1
ATOM 1497 C C . ASP A 1 196 ? 4.473 21.531 0.906 1 97.69 196 ASP A C 1
ATOM 1499 O O . ASP A 1 196 ? 4.195 20.75 1.813 1 97.69 196 ASP A O 1
ATOM 1503 N N . VAL A 1 197 ? 5.691 21.734 0.486 1 98.06 197 VAL A N 1
ATOM 1504 C CA . VAL A 1 197 ? 6.844 21.203 1.207 1 98.06 197 VAL A CA 1
ATOM 1505 C C . VAL A 1 197 ? 7.391 22.266 2.164 1 98.06 197 VAL A C 1
ATOM 1507 O O . VAL A 1 197 ? 8.148 23.141 1.755 1 98.06 197 VAL A O 1
ATOM 1510 N N . ARG A 1 198 ? 7.016 22.125 3.525 1 95.75 198 ARG A N 1
ATOM 1511 C CA . ARG A 1 198 ? 7.215 23.234 4.441 1 95.75 198 ARG A CA 1
ATOM 1512 C C . ARG A 1 198 ? 7.918 22.781 5.715 1 95.75 198 ARG A C 1
ATOM 1514 O O . ARG A 1 198 ? 8.25 23.609 6.574 1 95.75 198 ARG A O 1
ATOM 1521 N N . HIS A 1 199 ? 8.055 21.547 5.906 1 97.12 199 HIS A N 1
ATOM 1522 C CA . HIS A 1 199 ? 8.602 21.031 7.16 1 97.12 199 HIS A CA 1
ATOM 1523 C C . HIS A 1 199 ? 9.898 20.266 6.922 1 97.12 199 HIS A C 1
ATOM 1525 O O . HIS A 1 199 ? 9.969 19.422 6.023 1 97.12 199 HIS A O 1
ATOM 1531 N N . ALA A 1 200 ? 10.906 20.547 7.777 1 97.75 200 ALA A N 1
ATOM 1532 C CA . ALA A 1 200 ? 12.148 19.766 7.738 1 97.75 200 ALA A CA 1
ATOM 1533 C C . ALA A 1 200 ? 11.938 18.359 8.289 1 97.75 200 ALA A C 1
ATOM 1535 O O . ALA A 1 200 ? 11.227 18.188 9.281 1 97.75 200 ALA A O 1
ATOM 1536 N N . PRO A 1 201 ? 12.555 17.391 7.668 1 98.44 201 PRO A N 1
ATOM 1537 C CA . PRO A 1 201 ? 12.398 16.031 8.18 1 98.44 201 PRO A CA 1
ATOM 1538 C C . PRO A 1 201 ? 13.062 15.82 9.539 1 98.44 201 PRO A C 1
ATOM 1540 O O . PRO A 1 201 ? 14.164 16.328 9.773 1 98.44 201 PRO A O 1
ATOM 1543 N N . ALA A 1 202 ? 12.383 15.07 10.359 1 96.38 202 ALA A N 1
ATOM 1544 C CA . ALA A 1 202 ? 12.906 14.734 11.68 1 96.38 202 ALA A CA 1
ATOM 1545 C C . ALA A 1 202 ? 14.023 13.703 11.578 1 96.38 202 ALA A C 1
ATOM 1547 O O . ALA A 1 202 ? 14.008 12.844 10.695 1 96.38 202 ALA A O 1
ATOM 1548 N N . ARG A 1 203 ? 15.016 13.766 12.492 1 92.38 203 ARG A N 1
ATOM 1549 C CA . ARG A 1 203 ? 16.078 12.766 12.617 1 92.38 203 ARG A CA 1
ATOM 1550 C C . ARG A 1 203 ? 15.945 12 13.93 1 92.38 203 ARG A C 1
ATOM 1552 O O . ARG A 1 203 ? 15.711 12.594 14.977 1 92.38 203 ARG A O 1
ATOM 1559 N N . ALA A 1 204 ? 15.922 10.656 13.695 1 78.94 204 ALA A N 1
ATOM 1560 C CA . ALA A 1 204 ? 15.898 9.859 14.914 1 78.94 204 ALA A CA 1
ATOM 1561 C C . ALA A 1 204 ? 17.172 10.047 15.727 1 78.94 204 ALA A C 1
ATOM 1563 O O . ALA A 1 204 ? 18.266 10.211 15.156 1 78.94 204 ALA A O 1
ATOM 1564 N N . VAL A 1 205 ? 17.094 10.445 16.906 1 62.16 205 VAL A N 1
ATOM 1565 C CA . VAL A 1 205 ? 18.25 10.617 17.781 1 62.16 205 VAL A CA 1
ATOM 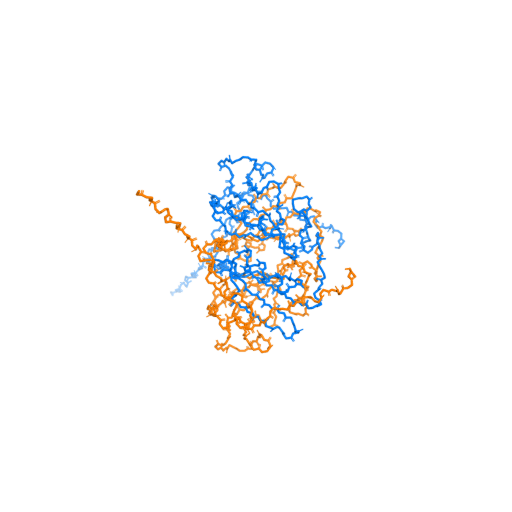1566 C C . VAL A 1 205 ? 19 9.289 17.922 1 62.16 205 VAL A C 1
ATOM 1568 O O . VAL A 1 205 ? 18.406 8.266 18.266 1 62.16 205 VAL A O 1
ATOM 1571 N N . GLN A 1 206 ? 19.953 8.953 17.016 1 54.38 206 GLN A N 1
ATOM 1572 C CA . GLN A 1 206 ? 20.781 7.773 17.219 1 54.38 206 GLN A CA 1
ATOM 1573 C C . GLN A 1 206 ? 21.281 7.695 18.656 1 54.38 206 GLN A C 1
ATOM 1575 O O . GLN A 1 206 ? 21.703 8.695 19.234 1 54.38 206 GLN A O 1
ATOM 1580 N N . PRO A 1 207 ? 20.875 6.637 19.297 1 47.88 207 PRO A N 1
ATOM 1581 C CA . PRO A 1 207 ? 21.562 6.598 20.578 1 47.88 207 PRO A CA 1
ATOM 1582 C C . PRO A 1 207 ? 23.078 6.785 20.453 1 47.88 207 PRO A C 1
ATOM 1584 O O . PRO A 1 207 ? 23.672 6.359 19.453 1 47.88 207 PRO A O 1
ATOM 1587 N N . ALA A 1 208 ? 23.672 7.824 21.125 1 37.09 208 ALA A N 1
ATOM 1588 C CA . ALA A 1 208 ? 25.125 8 21.219 1 37.09 208 ALA A CA 1
ATOM 1589 C C . ALA A 1 208 ? 25.844 6.648 21.25 1 37.09 208 ALA A C 1
ATOM 1591 O O . ALA A 1 208 ? 26.859 6.465 20.562 1 37.09 208 ALA A O 1
ATOM 1592 N N . GLY A 1 209 ? 25.766 5.891 22.281 1 34.66 209 GLY A N 1
ATOM 1593 C CA . GLY A 1 209 ? 26.734 4.957 22.828 1 34.66 209 GLY A CA 1
ATOM 1594 C C . GLY A 1 209 ? 26.734 3.619 22.109 1 34.66 209 GLY A C 1
ATOM 1595 O O . GLY A 1 209 ? 27.422 2.686 22.547 1 34.66 209 GLY A O 1
ATOM 1596 N N . ALA A 1 210 ? 26.062 3.061 21.125 1 28.69 210 ALA A N 1
ATOM 1597 C CA . ALA A 1 210 ? 26.609 1.702 21.078 1 28.69 210 ALA A CA 1
ATOM 1598 C C . ALA A 1 210 ? 27.906 1.646 20.281 1 28.69 210 ALA A C 1
ATOM 1600 O O . ALA A 1 210 ? 28.062 2.357 19.297 1 28.69 210 ALA A O 1
ATOM 1601 N N . MET B 1 1 ? -67.938 3.578 -16.875 1 30.05 1 MET B N 1
ATOM 1602 C CA . MET B 1 1 ? -66.75 3.592 -17.75 1 30.05 1 MET B CA 1
ATOM 1603 C C . MET B 1 1 ? -65.438 3.592 -16.922 1 30.05 1 MET B C 1
ATOM 1605 O O . MET B 1 1 ? -65.125 4.605 -16.328 1 30.05 1 MET B O 1
ATOM 1609 N N . ASP B 1 2 ? -65.25 2.508 -16.109 1 32.81 2 ASP B N 1
ATOM 1610 C CA . ASP B 1 2 ? -64.25 2.18 -15.07 1 32.81 2 ASP B CA 1
ATOM 1611 C C . ASP B 1 2 ? -62.844 2.096 -15.641 1 32.81 2 ASP B C 1
ATOM 1613 O O . ASP B 1 2 ? -62.594 1.321 -16.562 1 32.81 2 ASP B O 1
ATOM 1617 N N . ARG B 1 3 ? -62.125 3.264 -15.75 1 33.56 3 ARG B N 1
ATOM 1618 C CA . ARG B 1 3 ? -60.75 3.432 -16.188 1 33.56 3 ARG B CA 1
ATOM 1619 C C . ARG B 1 3 ? -59.812 2.51 -15.406 1 33.56 3 ARG B C 1
ATOM 1621 O O . ARG B 1 3 ? -59.812 2.518 -14.172 1 33.56 3 ARG B O 1
ATOM 1628 N N . GLY B 1 4 ? -59.375 1.326 -15.922 1 31.75 4 GLY B N 1
ATOM 1629 C CA . GLY B 1 4 ? -58.406 0.306 -15.57 1 31.75 4 GLY B CA 1
ATOM 1630 C C . GLY B 1 4 ? -57.031 0.866 -15.32 1 31.75 4 GLY B C 1
ATOM 1631 O O . GLY B 1 4 ? -56.469 1.538 -16.188 1 31.75 4 GLY B O 1
ATOM 1632 N N . LYS B 1 5 ? -56.688 1.223 -14.031 1 33.56 5 LYS B N 1
ATOM 1633 C CA . LYS B 1 5 ? -55.344 1.575 -13.586 1 33.56 5 LYS B CA 1
ATOM 1634 C C . LYS B 1 5 ? -54.344 0.501 -13.984 1 33.56 5 LYS B C 1
ATOM 1636 O O . LYS B 1 5 ? -54.469 -0.653 -13.57 1 33.56 5 LYS B O 1
ATOM 1641 N N . GLY B 1 6 ? -53.688 0.583 -15.18 1 32.03 6 GLY B N 1
ATOM 1642 C CA . GLY B 1 6 ? -52.531 -0.204 -15.586 1 32.03 6 GLY B CA 1
ATOM 1643 C C . GLY B 1 6 ? -51.344 -0.077 -14.625 1 32.03 6 GLY B C 1
ATOM 1644 O O . GLY B 1 6 ? -50.875 1.026 -14.383 1 32.03 6 GLY B O 1
ATOM 1645 N N . ARG B 1 7 ? -51.25 -0.971 -13.562 1 32.41 7 ARG B N 1
ATOM 1646 C CA . ARG B 1 7 ? -50.094 -1.138 -12.695 1 32.41 7 ARG B CA 1
ATOM 1647 C C . ARG B 1 7 ? -48.812 -1.438 -13.508 1 32.41 7 ARG B C 1
ATOM 1649 O O . ARG B 1 7 ? -48.781 -2.438 -14.227 1 32.41 7 ARG B O 1
ATOM 1656 N N . HIS B 1 8 ? -48.031 -0.41 -13.883 1 31.31 8 HIS B N 1
ATOM 1657 C CA . HIS B 1 8 ? -46.656 -0.529 -14.383 1 31.31 8 HIS B CA 1
ATOM 1658 C C . HIS B 1 8 ? -45.75 -1.206 -13.367 1 31.31 8 HIS B C 1
ATOM 1660 O O . HIS B 1 8 ? -45.438 -0.625 -12.32 1 31.31 8 HIS B O 1
ATOM 1666 N N . ARG B 1 9 ? -45.812 -2.559 -13.156 1 30.27 9 ARG B N 1
ATOM 1667 C CA . ARG B 1 9 ? -44.781 -3.27 -12.453 1 30.27 9 ARG B CA 1
ATOM 1668 C C . ARG B 1 9 ? -43.406 -3.039 -13.109 1 30.27 9 ARG B C 1
ATOM 1670 O O . ARG B 1 9 ? -43.156 -3.529 -14.219 1 30.27 9 ARG B O 1
ATOM 1677 N N . GLY B 1 10 ? -42.812 -1.887 -12.969 1 29.86 10 GLY B N 1
ATOM 1678 C CA . GLY B 1 10 ? -41.406 -1.751 -13.297 1 29.86 10 GLY B CA 1
ATOM 1679 C C . GLY B 1 10 ? -40.531 -2.82 -12.656 1 29.86 10 GLY B C 1
ATOM 1680 O O . GLY B 1 10 ? -40.406 -2.855 -11.438 1 29.86 10 GLY B O 1
ATOM 1681 N N . HIS B 1 11 ? -40.531 -4.074 -13.148 1 31.84 11 HIS B N 1
ATOM 1682 C CA . HIS B 1 11 ? -39.562 -5.09 -12.758 1 31.84 11 HIS B CA 1
ATOM 1683 C C . HIS B 1 11 ? -38.125 -4.582 -12.938 1 31.84 11 HIS B C 1
ATOM 1685 O O . HIS B 1 11 ? -37.656 -4.445 -14.07 1 31.84 11 HIS B O 1
ATOM 1691 N N . GLY B 1 12 ? -37.719 -3.631 -12.227 1 32.31 12 GLY B N 1
ATOM 1692 C CA . GLY B 1 12 ? -36.281 -3.455 -12.25 1 32.31 12 GLY B CA 1
ATOM 1693 C C . GLY B 1 12 ? -35.5 -4.762 -12.18 1 32.31 12 GLY B C 1
ATOM 1694 O O . GLY B 1 12 ? -35.719 -5.551 -11.25 1 32.31 12 GLY B O 1
ATOM 1695 N N . ARG B 1 13 ? -35.156 -5.371 -13.305 1 32.5 13 ARG B N 1
ATOM 1696 C CA . ARG B 1 13 ? -34.281 -6.52 -13.445 1 32.5 13 ARG B CA 1
ATOM 1697 C C . ARG B 1 13 ? -33.094 -6.422 -12.492 1 32.5 13 ARG B C 1
ATOM 1699 O O . ARG B 1 13 ? -32.25 -5.504 -12.602 1 32.5 13 ARG B O 1
ATOM 1706 N N . ARG B 1 14 ? -33.25 -6.875 -11.344 1 35 14 ARG B N 1
ATOM 1707 C CA . ARG B 1 14 ? -32.062 -7.199 -10.539 1 35 14 ARG B CA 1
ATOM 1708 C C . ARG B 1 14 ? -31.031 -7.957 -11.359 1 35 14 ARG B C 1
ATOM 1710 O O . ARG B 1 14 ? -31.297 -9.07 -11.812 1 35 14 ARG B O 1
ATOM 1717 N N . ARG B 1 15 ? -30.328 -7.254 -12.164 1 38.06 15 ARG B N 1
ATOM 1718 C CA . ARG B 1 15 ? -29.25 -7.938 -12.859 1 38.06 15 ARG B CA 1
ATOM 1719 C C . ARG B 1 15 ? -28.484 -8.852 -11.906 1 38.06 15 ARG B C 1
ATOM 1721 O O . ARG B 1 15 ? -27.906 -8.391 -10.914 1 38.06 15 ARG B O 1
ATOM 1728 N N . ALA B 1 16 ? -28.922 -10.102 -11.727 1 35.44 16 ALA B N 1
ATOM 1729 C CA . ALA B 1 16 ? -28.375 -11.188 -10.906 1 35.44 16 ALA B CA 1
ATOM 1730 C C . ALA B 1 16 ? -26.906 -11.422 -11.219 1 35.44 16 ALA B C 1
ATOM 1732 O O . ALA B 1 16 ? -26.484 -11.391 -12.375 1 35.44 16 ALA B O 1
ATOM 1733 N N . PHE B 1 17 ? -26.047 -11.141 -10.359 1 39.84 17 PHE B N 1
ATOM 1734 C CA . PHE B 1 17 ? -24.688 -11.68 -10.383 1 39.84 17 PHE B CA 1
ATOM 1735 C C . PHE B 1 17 ? -24.703 -13.156 -10.773 1 39.84 17 PHE B C 1
ATOM 1737 O O . PHE B 1 17 ? -25.516 -13.93 -10.266 1 39.84 17 PHE B O 1
ATOM 1744 N N . ARG B 1 18 ? -24.219 -13.461 -11.93 1 42.66 18 ARG B N 1
ATOM 1745 C CA . ARG B 1 18 ? -24.062 -14.867 -12.281 1 42.66 18 ARG B CA 1
ATOM 1746 C C . ARG B 1 18 ? -22.781 -15.445 -11.695 1 42.66 18 ARG B C 1
ATOM 1748 O O . ARG B 1 18 ? -21.734 -14.781 -11.695 1 42.66 18 ARG B O 1
ATOM 1755 N N . LYS B 1 19 ? -22.797 -16.391 -10.852 1 44.41 19 LYS B N 1
ATOM 1756 C CA . LYS B 1 19 ? -21.672 -17.203 -10.406 1 44.41 19 LYS B CA 1
ATOM 1757 C C . LYS B 1 19 ? -21.125 -18.047 -11.555 1 44.41 19 LYS B C 1
ATOM 1759 O O . LYS B 1 19 ? -21.891 -18.672 -12.289 1 44.41 19 LYS B O 1
ATOM 1764 N N . ASP B 1 20 ? -19.859 -17.688 -11.883 1 46.38 20 ASP B N 1
ATOM 1765 C CA . ASP B 1 20 ? -19.297 -18.625 -12.836 1 46.38 20 ASP B CA 1
ATOM 1766 C C . ASP B 1 20 ? -19.016 -19.984 -12.18 1 46.38 20 ASP B C 1
ATOM 1768 O O . ASP B 1 20 ? -19.203 -20.125 -10.969 1 46.38 20 ASP B O 1
ATOM 1772 N N . ARG B 1 21 ? -18.625 -20.953 -12.922 1 45.91 21 ARG B N 1
ATOM 1773 C CA . ARG B 1 21 ? -18.422 -22.344 -12.531 1 45.91 21 ARG B CA 1
ATOM 1774 C C . ARG B 1 21 ? -17.562 -22.438 -11.273 1 45.91 21 ARG B C 1
ATOM 1776 O O . ARG B 1 21 ? -17.656 -23.422 -10.531 1 45.91 21 ARG B O 1
ATOM 1783 N N . ALA B 1 22 ? -16.672 -21.484 -11.031 1 45.25 22 ALA B N 1
ATOM 1784 C CA . ALA B 1 22 ? -15.781 -21.547 -9.875 1 45.25 22 ALA B CA 1
ATOM 1785 C C . ALA B 1 22 ? -16.375 -20.797 -8.688 1 45.25 22 ALA B C 1
ATOM 1787 O O . ALA B 1 22 ? -15.727 -20.656 -7.645 1 45.25 22 ALA B O 1
ATOM 1788 N N . GLY B 1 23 ? -17.578 -20.281 -8.836 1 47.56 23 GLY B N 1
ATOM 1789 C CA . GLY B 1 23 ? -18.281 -19.609 -7.77 1 47.56 23 GLY B CA 1
ATOM 1790 C C . GLY B 1 23 ? -17.906 -18.156 -7.625 1 47.56 23 GLY B C 1
ATOM 1791 O O . GLY B 1 23 ? -18.25 -17.5 -6.633 1 47.56 23 GLY B O 1
ATOM 1792 N N . VAL B 1 24 ? -16.938 -17.797 -8.461 1 47.78 24 VAL B N 1
ATOM 1793 C CA . VAL B 1 24 ? -16.516 -16.406 -8.422 1 47.78 24 VAL B CA 1
ATOM 1794 C C . VAL B 1 24 ? -17.516 -15.539 -9.18 1 47.78 24 VAL B C 1
ATOM 1796 O O . VAL B 1 24 ? -17.953 -15.906 -10.273 1 47.78 24 VAL B O 1
ATOM 1799 N N . LEU B 1 25 ? -18.125 -14.609 -8.578 1 47.25 25 LEU B N 1
ATOM 1800 C CA . LEU B 1 25 ? -19.016 -13.664 -9.242 1 47.25 25 LEU B CA 1
ATOM 1801 C C . LEU B 1 25 ? -18.297 -12.922 -10.359 1 47.25 25 LEU B C 1
ATOM 1803 O O . LEU B 1 25 ? -17.312 -12.219 -10.102 1 47.25 25 LEU B O 1
ATOM 1807 N N . THR B 1 26 ? -18.141 -13.445 -11.484 1 45.62 26 THR B N 1
ATOM 1808 C CA . THR B 1 26 ? -17.734 -12.828 -12.734 1 45.62 26 THR B CA 1
ATOM 1809 C C . THR B 1 26 ? -18.906 -12.125 -13.414 1 45.62 26 THR B C 1
ATOM 1811 O O . THR B 1 26 ? -20.047 -12.562 -13.289 1 45.62 26 THR B O 1
ATOM 1814 N N . GLY B 1 27 ? -18.969 -10.609 -13.258 1 48.91 27 GLY B N 1
ATOM 1815 C CA . GLY B 1 27 ? -20 -9.805 -13.914 1 48.91 27 GLY B CA 1
ATOM 1816 C C . GLY B 1 27 ? -19.609 -8.336 -14.031 1 48.91 27 GLY B C 1
ATOM 1817 O O . GLY B 1 27 ? -18.594 -7.91 -13.484 1 48.91 27 GLY B O 1
ATOM 1818 N N . GLU B 1 28 ? -20.141 -7.711 -15.094 1 51.12 28 GLU B N 1
ATOM 1819 C CA . GLU B 1 28 ? -20.016 -6.266 -15.273 1 51.12 28 GLU B CA 1
ATOM 1820 C C . GLU B 1 28 ? -20.328 -5.52 -13.977 1 51.12 28 GLU B C 1
ATOM 1822 O O . GLU B 1 28 ? -21.156 -5.957 -13.188 1 51.12 28 GLU B O 1
ATOM 1827 N N . PRO B 1 29 ? -19.297 -4.652 -13.641 1 53.91 29 PRO B N 1
ATOM 1828 C CA . PRO B 1 29 ? -19.609 -3.854 -12.453 1 53.91 29 PRO B CA 1
ATOM 1829 C C . PRO B 1 29 ? -21.047 -3.377 -12.414 1 53.91 29 PRO B C 1
ATOM 1831 O O . PRO B 1 29 ? -21.609 -2.992 -13.453 1 53.91 29 PRO B O 1
ATOM 1834 N N . ARG B 1 30 ? -21.672 -3.783 -11.367 1 56.31 30 ARG B N 1
ATOM 1835 C CA . ARG B 1 30 ? -23 -3.217 -11.141 1 56.31 30 ARG B CA 1
ATOM 1836 C C . ARG B 1 30 ? -22.969 -1.696 -11.258 1 56.31 30 ARG B C 1
ATOM 1838 O O . ARG B 1 30 ? -21.969 -1.062 -10.953 1 56.31 30 ARG B O 1
ATOM 1845 N N . GLU B 1 31 ? -23.781 -1.156 -12.156 1 55.09 31 GLU B N 1
ATOM 1846 C CA . GLU B 1 31 ? -23.922 0.287 -12.328 1 55.09 31 GLU B CA 1
ATOM 1847 C C . GLU B 1 31 ? -23.719 1.02 -11.008 1 55.09 31 GLU B C 1
ATOM 1849 O O . GLU B 1 31 ? -23.219 2.143 -10.977 1 55.09 31 GLU B O 1
ATOM 1854 N N . ASP B 1 32 ? -23.984 0.344 -9.906 1 62.34 32 ASP B N 1
ATOM 1855 C CA . ASP B 1 32 ? -23.906 1.002 -8.609 1 62.34 32 ASP B CA 1
ATOM 1856 C C . ASP B 1 32 ? -22.641 0.619 -7.863 1 62.34 32 ASP B C 1
ATOM 1858 O O . ASP B 1 32 ? -22.5 0.891 -6.668 1 62.34 32 ASP B O 1
ATOM 1862 N N . ALA B 1 33 ? -21.734 0.055 -8.742 1 69.38 33 ALA B N 1
ATOM 1863 C CA . ALA B 1 33 ? -20.547 -0.403 -8.047 1 69.38 33 ALA B CA 1
ATOM 1864 C C . ALA B 1 33 ? -19.609 0.765 -7.73 1 69.38 33 ALA B C 1
ATOM 1866 O O . ALA B 1 33 ? -19.578 1.754 -8.461 1 69.38 33 ALA B O 1
ATOM 1867 N N . MET B 1 34 ? -19 0.674 -6.48 1 80.69 34 MET B N 1
ATOM 1868 C CA . MET B 1 34 ? -17.969 1.636 -6.074 1 80.69 34 MET B CA 1
ATOM 1869 C C . MET B 1 34 ? -16.859 1.723 -7.113 1 80.69 34 MET B C 1
ATOM 1871 O O . MET B 1 34 ? -16.391 0.7 -7.613 1 80.69 34 MET B O 1
ATOM 1875 N N . LYS B 1 35 ? -16.656 2.949 -7.492 1 86.38 35 LYS B N 1
ATOM 1876 C CA . LYS B 1 35 ? -15.711 3.16 -8.586 1 86.38 35 LYS B CA 1
ATOM 1877 C C . LYS B 1 35 ? -14.414 3.787 -8.07 1 86.38 35 LYS B C 1
ATOM 1879 O O . LYS B 1 35 ? -14.266 5.008 -8.086 1 86.38 35 LYS B O 1
ATOM 1884 N N . THR B 1 36 ? -13.469 2.943 -7.602 1 96.12 36 THR B N 1
ATOM 1885 C CA . THR B 1 36 ? -12.141 3.455 -7.309 1 96.12 36 THR B CA 1
ATOM 1886 C C . THR B 1 36 ? -11.344 3.658 -8.594 1 96.12 36 THR B C 1
ATOM 1888 O O . THR B 1 36 ? -11.562 2.961 -9.586 1 96.12 36 THR B O 1
ATOM 1891 N N . LYS B 1 37 ? -10.461 4.633 -8.594 1 97.44 37 LYS B N 1
ATOM 1892 C CA . LYS B 1 37 ? -9.688 4.984 -9.781 1 97.44 37 LYS B CA 1
ATOM 1893 C C . LYS B 1 37 ? -8.195 4.766 -9.555 1 97.44 37 LYS B C 1
ATOM 1895 O O . LYS B 1 37 ? -7.367 5.559 -10.008 1 97.44 37 LYS B O 1
ATOM 1900 N N . GLY B 1 38 ? -7.867 3.729 -8.773 1 98.12 38 GLY B N 1
ATOM 1901 C CA . GLY B 1 38 ? -6.477 3.428 -8.484 1 98.12 38 GLY B CA 1
ATOM 1902 C C . GLY B 1 38 ? -6.043 3.855 -7.094 1 98.12 38 GLY B C 1
ATOM 1903 O O . GLY B 1 38 ? -6.867 4.309 -6.297 1 98.12 38 GLY B O 1
ATOM 1904 N N . ILE B 1 39 ? -4.812 3.615 -6.816 1 98.81 39 ILE B N 1
ATOM 1905 C CA . ILE B 1 39 ? -4.258 3.934 -5.508 1 98.81 39 ILE B CA 1
ATOM 1906 C C . ILE B 1 39 ? -3.82 5.395 -5.473 1 98.81 39 ILE B C 1
ATOM 1908 O O . ILE B 1 39 ? -3.051 5.84 -6.328 1 98.81 39 ILE B O 1
ATOM 1912 N N . ASN B 1 40 ? -4.422 6.145 -4.562 1 98.81 40 ASN B N 1
ATOM 1913 C CA . ASN B 1 40 ? -4.07 7.547 -4.359 1 98.81 40 ASN B CA 1
ATOM 1914 C C . ASN B 1 40 ? -2.756 7.691 -3.598 1 98.81 40 ASN B C 1
ATOM 1916 O O . ASN B 1 40 ? -1.831 8.352 -4.07 1 98.81 40 ASN B O 1
ATOM 1920 N N . HIS B 1 41 ? -2.73 7.098 -2.459 1 98.88 41 HIS B N 1
ATOM 1921 C CA . HIS B 1 41 ? -1.476 7.047 -1.718 1 98.88 41 HIS B CA 1
ATOM 1922 C C . HIS B 1 41 ? -1.422 5.824 -0.807 1 98.88 41 HIS B C 1
ATOM 1924 O O . HIS B 1 41 ? -2.457 5.23 -0.495 1 98.88 41 HIS B O 1
ATOM 1930 N N . LEU B 1 42 ? -0.251 5.461 -0.541 1 98.94 42 LEU B N 1
ATOM 1931 C CA . LEU B 1 42 ? 0.106 4.457 0.455 1 98.94 42 LEU B CA 1
ATOM 1932 C C . LEU B 1 42 ? 0.904 5.078 1.596 1 98.94 42 LEU B C 1
ATOM 1934 O O . LEU B 1 42 ? 1.93 5.723 1.361 1 98.94 42 LEU B O 1
ATOM 1938 N N . ALA B 1 43 ? 0.398 4.902 2.812 1 98.94 43 ALA B N 1
ATOM 1939 C CA . ALA B 1 43 ? 1.063 5.492 3.971 1 98.94 43 ALA B CA 1
ATOM 1940 C C . ALA B 1 43 ? 1.766 4.426 4.805 1 98.94 43 ALA B C 1
ATOM 1942 O O . ALA B 1 43 ? 1.13 3.482 5.277 1 98.94 43 ALA B O 1
ATOM 1943 N N . LEU B 1 44 ? 3.023 4.578 4.961 1 98.94 44 LEU B N 1
ATOM 1944 C CA . LEU B 1 44 ? 3.877 3.676 5.723 1 98.94 44 LEU B CA 1
ATOM 1945 C C . LEU B 1 44 ? 4.445 4.375 6.953 1 98.94 44 LEU B C 1
ATOM 1947 O O . LEU B 1 44 ? 4.184 5.562 7.172 1 98.94 44 LEU B O 1
ATOM 1951 N N . VAL B 1 45 ? 5.129 3.609 7.797 1 98.94 45 VAL B N 1
ATOM 1952 C CA . VAL B 1 45 ? 5.734 4.176 9 1 98.94 45 VAL B CA 1
ATOM 1953 C C . VAL B 1 45 ? 7.258 4.066 8.914 1 98.94 45 VAL B C 1
ATOM 1955 O O . VAL B 1 45 ? 7.793 2.996 8.617 1 98.94 45 VAL B O 1
ATOM 1958 N N . CYS B 1 46 ? 7.914 5.168 9.133 1 98.88 46 CYS B N 1
ATOM 1959 C CA . CYS B 1 46 ? 9.367 5.145 9.031 1 98.88 46 CYS B CA 1
ATOM 1960 C C . CYS B 1 46 ? 10.008 5.398 10.391 1 98.88 46 CYS B C 1
ATOM 1962 O O . CYS B 1 46 ? 9.375 5.953 11.289 1 98.88 46 CYS B O 1
ATOM 1964 N N . ARG B 1 47 ? 11.25 5.023 10.547 1 98.38 47 ARG B N 1
ATOM 1965 C CA . ARG B 1 47 ? 11.984 5.16 11.805 1 98.38 47 ARG B CA 1
ATOM 1966 C C . ARG B 1 47 ? 12.672 6.516 11.891 1 98.38 47 ARG B C 1
ATOM 1968 O O . ARG B 1 47 ? 12.93 7.016 12.984 1 98.38 47 ARG B O 1
ATOM 1975 N N . ASP B 1 48 ? 13.102 7.051 10.781 1 98.56 48 ASP B N 1
ATOM 1976 C CA . ASP B 1 48 ? 13.852 8.289 10.602 1 98.56 48 ASP B CA 1
ATOM 1977 C C . ASP B 1 48 ? 13.43 9.016 9.328 1 98.56 48 ASP B C 1
ATOM 1979 O O . ASP B 1 48 ? 13.719 8.555 8.219 1 98.56 48 ASP B O 1
ATOM 1983 N N . MET B 1 49 ? 12.773 10.164 9.531 1 98.81 49 MET B N 1
ATOM 1984 C CA . MET B 1 49 ? 12.195 10.844 8.375 1 98.81 49 MET B CA 1
ATOM 1985 C C . MET B 1 49 ? 13.289 11.367 7.445 1 98.81 49 MET B C 1
ATOM 1987 O O . MET B 1 49 ? 13.156 11.281 6.223 1 98.81 49 MET B O 1
ATOM 1991 N N . ALA B 1 50 ? 14.336 11.898 7.984 1 98.75 50 ALA B N 1
ATOM 1992 C CA . ALA B 1 50 ? 15.414 12.438 7.16 1 98.75 50 ALA B CA 1
ATOM 1993 C C . ALA B 1 50 ? 16.062 11.336 6.324 1 98.75 50 ALA B C 1
ATOM 1995 O O . ALA B 1 50 ? 16.312 11.523 5.133 1 98.75 50 ALA B O 1
ATOM 1996 N N . GLU B 1 51 ? 16.359 10.211 6.941 1 98.38 51 GLU B N 1
ATOM 1997 C CA . GLU B 1 51 ? 16.906 9.062 6.219 1 98.38 51 GLU B CA 1
ATOM 1998 C C . GLU B 1 51 ? 15.961 8.602 5.117 1 98.38 51 GLU B C 1
ATOM 2000 O O . GLU B 1 51 ? 16.391 8.281 4.012 1 98.38 51 GLU B O 1
ATOM 2005 N N . THR B 1 52 ? 14.719 8.57 5.441 1 98.81 52 THR B N 1
ATOM 2006 C CA . THR B 1 52 ? 13.703 8.141 4.492 1 98.81 52 THR B CA 1
ATOM 2007 C C . THR B 1 52 ? 13.609 9.109 3.318 1 98.81 52 THR B C 1
ATOM 2009 O O . THR B 1 52 ? 13.562 8.695 2.16 1 98.81 52 THR B O 1
ATOM 2012 N N . VAL B 1 53 ? 13.617 10.367 3.611 1 98.75 53 VAL B N 1
ATOM 2013 C CA . VAL B 1 53 ? 13.594 11.375 2.559 1 98.75 53 VAL B CA 1
ATOM 2014 C C . VAL B 1 53 ? 14.812 11.203 1.649 1 98.75 53 VAL B C 1
ATOM 2016 O O . VAL B 1 53 ? 14.68 11.219 0.423 1 98.75 53 VAL B O 1
ATOM 2019 N N . ALA B 1 54 ? 15.93 10.984 2.217 1 97.94 54 ALA B N 1
ATOM 2020 C CA . ALA B 1 54 ? 17.156 10.812 1.434 1 97.94 54 ALA B CA 1
ATOM 2021 C C . ALA B 1 54 ? 17.047 9.602 0.511 1 97.94 54 ALA B C 1
ATOM 2023 O O . ALA B 1 54 ? 17.391 9.68 -0.67 1 97.94 54 ALA B O 1
ATOM 2024 N N . PHE B 1 55 ? 16.547 8.531 1.018 1 98.19 55 PHE B N 1
ATOM 2025 C CA . PHE B 1 55 ? 16.453 7.309 0.228 1 98.19 55 PHE B CA 1
ATOM 2026 C C . PHE B 1 55 ? 15.492 7.492 -0.939 1 98.19 55 PHE B C 1
ATOM 2028 O O . PHE B 1 55 ? 15.844 7.207 -2.086 1 98.19 55 PHE B O 1
ATOM 2035 N N . TYR B 1 56 ? 14.352 7.992 -0.742 1 98.44 56 TYR B N 1
ATOM 2036 C CA . TYR B 1 56 ? 13.305 8.008 -1.759 1 98.44 56 TYR B CA 1
ATOM 2037 C C . TYR B 1 56 ? 13.547 9.117 -2.771 1 98.44 56 TYR B C 1
ATOM 2039 O O . TYR B 1 56 ? 13.195 8.977 -3.947 1 98.44 56 TYR B O 1
ATOM 2047 N N . THR B 1 57 ? 14.18 10.172 -2.348 1 97.5 57 THR B N 1
ATOM 2048 C CA . THR B 1 57 ? 14.461 11.234 -3.312 1 97.5 57 THR B CA 1
ATOM 2049 C C . THR B 1 57 ? 15.734 10.93 -4.094 1 97.5 57 THR B C 1
ATOM 2051 O O . THR B 1 57 ? 15.766 11.055 -5.316 1 97.5 57 THR B O 1
ATOM 2054 N N . GLN B 1 58 ? 16.75 10.445 -3.434 1 95.88 58 GLN B N 1
ATOM 2055 C CA . GLN B 1 58 ? 18.062 10.352 -4.07 1 95.88 58 GLN B CA 1
ATOM 2056 C C . GLN B 1 58 ? 18.25 9 -4.742 1 95.88 58 GLN B C 1
ATOM 2058 O O . GLN B 1 58 ? 18.891 8.906 -5.797 1 95.88 58 GLN B O 1
ATOM 2063 N N . VAL B 1 59 ? 17.75 7.973 -4.148 1 96.5 59 VAL B N 1
ATOM 2064 C CA . VAL B 1 59 ? 17.969 6.637 -4.699 1 96.5 59 VAL B CA 1
ATOM 2065 C C . VAL B 1 59 ? 16.828 6.289 -5.664 1 96.5 59 VAL B C 1
ATOM 2067 O O . VAL B 1 59 ? 17.078 5.859 -6.789 1 96.5 59 VAL B O 1
ATOM 2070 N N . LEU B 1 60 ? 15.578 6.57 -5.242 1 97.38 60 LEU B N 1
ATOM 2071 C CA . LEU B 1 60 ? 14.453 6.129 -6.062 1 97.38 60 LEU B CA 1
ATOM 2072 C C . LEU B 1 60 ? 13.969 7.258 -6.969 1 97.38 60 LEU B C 1
ATOM 2074 O O . LEU B 1 60 ? 13.133 7.039 -7.844 1 97.38 60 LEU B O 1
ATOM 2078 N N . GLY B 1 61 ? 14.43 8.461 -6.727 1 95.94 61 GLY B N 1
ATOM 2079 C CA . GLY B 1 61 ? 14.094 9.578 -7.594 1 95.94 61 GLY B CA 1
ATOM 2080 C C . GLY B 1 61 ? 12.672 10.078 -7.406 1 95.94 61 GLY B C 1
ATOM 2081 O O . GLY B 1 61 ? 12.117 10.734 -8.289 1 95.94 61 GLY B O 1
ATOM 2082 N N . MET B 1 62 ? 12.062 9.758 -6.352 1 97.62 62 MET B N 1
ATOM 2083 C CA . MET B 1 62 ? 10.711 10.227 -6.062 1 97.62 62 MET B CA 1
ATOM 2084 C C . MET B 1 62 ? 10.742 11.586 -5.371 1 97.62 62 MET B C 1
ATOM 2086 O O . MET B 1 62 ? 11.273 11.719 -4.27 1 97.62 62 MET B O 1
ATOM 2090 N N . ARG B 1 63 ? 10.117 12.531 -5.945 1 97.06 63 ARG B N 1
ATOM 2091 C CA . ARG B 1 63 ? 10.141 13.883 -5.41 1 97.06 63 ARG B CA 1
ATOM 2092 C C . ARG B 1 63 ? 9.25 14 -4.176 1 97.06 63 ARG B C 1
ATOM 2094 O O . ARG B 1 63 ? 8.133 13.477 -4.152 1 97.06 63 ARG B O 1
ATOM 2101 N N . LEU B 1 64 ? 9.758 14.703 -3.174 1 98.5 64 LEU B N 1
ATOM 2102 C CA . LEU B 1 64 ? 8.93 15.086 -2.031 1 98.5 64 LEU B CA 1
ATOM 2103 C C . LEU B 1 64 ? 7.941 16.188 -2.418 1 98.5 64 LEU B C 1
ATOM 2105 O O . LEU B 1 64 ? 8.344 17.25 -2.871 1 98.5 64 LEU B O 1
ATOM 2109 N N . VAL B 1 65 ? 6.621 15.945 -2.156 1 98.69 65 VAL B N 1
ATOM 2110 C CA . VAL B 1 65 ? 5.672 16.875 -2.76 1 98.69 65 VAL B CA 1
ATOM 2111 C C . VAL B 1 65 ? 4.777 17.469 -1.678 1 98.69 65 VAL B C 1
ATOM 2113 O O . VAL B 1 65 ? 4.102 18.469 -1.91 1 98.69 65 VAL B O 1
ATOM 2116 N N . LYS B 1 66 ? 4.742 16.906 -0.522 1 98.81 66 LYS B N 1
ATOM 2117 C CA . LYS B 1 66 ? 3.932 17.406 0.582 1 98.81 66 LYS B CA 1
ATOM 2118 C C . LYS B 1 66 ? 4.527 17.016 1.929 1 98.81 66 LYS B C 1
ATOM 2120 O O . LYS B 1 66 ? 4.961 15.875 2.111 1 98.81 66 LYS B O 1
ATOM 2125 N N . THR B 1 67 ? 4.629 17.953 2.822 1 98.75 67 THR B N 1
ATOM 2126 C CA . THR B 1 67 ? 5.004 17.672 4.203 1 98.75 67 THR B CA 1
ATOM 2127 C C . THR B 1 67 ? 3.939 18.188 5.168 1 98.75 67 THR B C 1
ATOM 2129 O O . THR B 1 67 ? 3.389 19.266 4.977 1 98.75 67 THR B O 1
ATOM 2132 N N . VAL B 1 68 ? 3.605 17.359 6.121 1 98.38 68 VAL B N 1
ATOM 2133 C CA . VAL B 1 68 ? 2.607 17.719 7.125 1 98.38 68 VAL B CA 1
ATOM 2134 C C . VAL B 1 68 ? 3.189 17.516 8.523 1 98.38 68 VAL B C 1
ATOM 2136 O O . VAL B 1 68 ? 3.771 16.469 8.82 1 98.38 68 VAL B O 1
ATOM 2139 N N . ALA B 1 69 ? 3.072 18.547 9.336 1 97.75 69 ALA B N 1
ATOM 2140 C CA . ALA B 1 69 ? 3.301 18.406 10.773 1 97.75 69 ALA B CA 1
ATOM 2141 C C . ALA B 1 69 ? 2.025 17.969 11.492 1 97.75 69 ALA B C 1
ATOM 2143 O O . ALA B 1 69 ? 0.979 18.609 11.344 1 97.75 69 ALA B O 1
ATOM 2144 N N . LEU B 1 70 ? 2.145 16.938 12.273 1 97.12 70 LEU B N 1
ATOM 2145 C CA . LEU B 1 70 ? 0.98 16.438 12.992 1 97.12 70 LEU B CA 1
ATOM 2146 C C . LEU B 1 70 ? 0.853 17.109 14.359 1 97.12 70 LEU B C 1
ATOM 2148 O O . LEU B 1 70 ? 1.856 17.484 14.961 1 97.12 70 LEU B O 1
ATOM 2152 N N . PRO B 1 71 ? -0.357 17.141 14.891 1 95.56 71 PRO B N 1
ATOM 2153 C CA . PRO B 1 71 ? -0.573 17.812 16.172 1 95.56 71 PRO B CA 1
ATOM 2154 C C . PRO B 1 71 ? 0.171 17.141 17.328 1 95.56 71 PRO B C 1
ATOM 2156 O O . PRO B 1 71 ? 0.477 17.797 18.328 1 95.56 71 PRO B O 1
ATOM 2159 N N . ASP B 1 72 ? 0.514 15.93 17.219 1 95.19 72 ASP B N 1
ATOM 2160 C CA . ASP B 1 72 ? 1.162 15.195 18.312 1 95.19 72 ASP B CA 1
ATOM 2161 C C . ASP B 1 72 ? 2.682 15.219 18.156 1 95.19 72 ASP B C 1
ATOM 2163 O O . ASP B 1 72 ? 3.389 14.469 18.828 1 95.19 72 ASP B O 1
ATOM 2167 N N . GLY B 1 73 ? 3.18 16.016 17.234 1 96 73 GLY B N 1
ATOM 2168 C CA . GLY B 1 73 ? 4.613 16.156 17.047 1 96 73 GLY B CA 1
ATOM 2169 C C . GLY B 1 73 ? 5.172 15.25 15.977 1 96 73 GLY B C 1
ATOM 2170 O O . GLY B 1 73 ? 6.359 15.312 15.656 1 96 73 GLY B O 1
ATOM 2171 N N . GLY B 1 74 ? 4.332 14.406 15.414 1 97.69 74 GLY B N 1
ATOM 2172 C CA . GLY B 1 74 ? 4.75 13.539 14.32 1 97.69 74 GLY B CA 1
ATOM 2173 C C . GLY B 1 74 ? 4.797 14.25 12.984 1 97.69 74 GLY B C 1
ATOM 2174 O O . GLY B 1 74 ? 4.562 15.453 12.906 1 97.69 74 GLY B O 1
ATOM 2175 N N . GLN B 1 75 ? 5.215 13.508 12.008 1 98.62 75 GLN B N 1
ATOM 2176 C CA . GLN B 1 75 ? 5.277 14.023 10.641 1 98.62 75 GLN B CA 1
ATOM 2177 C C . GLN B 1 75 ? 4.582 13.07 9.672 1 98.62 75 GLN B C 1
ATOM 2179 O O . GLN B 1 75 ? 4.504 11.867 9.914 1 98.62 75 GLN B O 1
ATOM 2184 N N . HIS B 1 76 ? 4.074 13.602 8.586 1 98.81 76 HIS B N 1
ATOM 2185 C CA . HIS B 1 76 ? 3.486 12.867 7.473 1 98.81 76 HIS B CA 1
ATOM 2186 C C . HIS B 1 76 ? 3.926 13.453 6.133 1 98.81 76 HIS B C 1
ATOM 2188 O O . HIS B 1 76 ? 3.471 14.531 5.742 1 98.81 76 HIS B O 1
ATOM 2194 N N . PHE B 1 77 ? 4.852 12.719 5.43 1 98.94 77 PHE B N 1
ATOM 2195 C CA . PHE B 1 77 ? 5.469 13.234 4.211 1 98.94 77 PHE B CA 1
ATOM 2196 C C . PHE B 1 77 ? 5.059 12.391 3.006 1 98.94 77 PHE B C 1
ATOM 2198 O O . PHE B 1 77 ? 4.875 11.18 3.123 1 98.94 77 PHE B O 1
ATOM 2205 N N . PHE B 1 78 ? 4.941 13.016 1.823 1 98.94 78 PHE B N 1
ATOM 2206 C CA . PHE B 1 78 ? 4.445 12.383 0.607 1 98.94 78 PHE B CA 1
ATOM 2207 C C . PHE B 1 78 ? 5.461 12.5 -0.52 1 98.94 78 PHE B C 1
ATOM 2209 O O . PHE B 1 78 ? 5.969 13.586 -0.793 1 98.94 78 PHE B O 1
ATOM 2216 N N . PHE B 1 79 ? 5.723 11.375 -1.197 1 98.75 79 PHE B N 1
ATOM 2217 C CA . PHE B 1 79 ? 6.637 11.289 -2.33 1 98.75 79 PHE B CA 1
ATOM 2218 C C . PHE B 1 79 ? 5.879 10.953 -3.611 1 98.75 79 PHE B C 1
ATOM 2220 O O . PHE B 1 79 ? 5.066 10.031 -3.633 1 98.75 79 PHE B O 1
ATOM 2227 N N . ASP B 1 80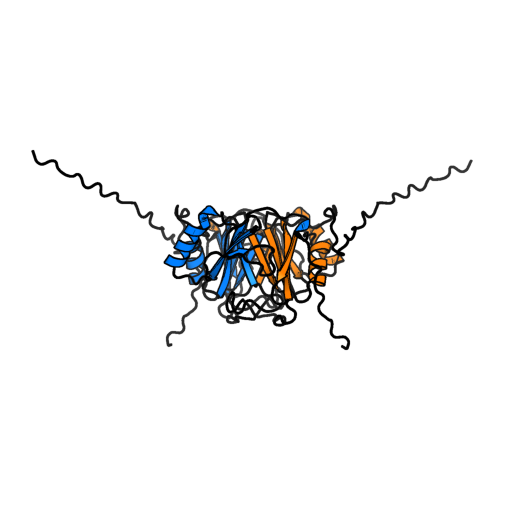 ? 6.164 11.664 -4.66 1 98.25 80 ASP B N 1
ATOM 2228 C CA . ASP B 1 80 ? 5.582 11.375 -5.969 1 98.25 80 ASP B CA 1
ATOM 2229 C C . ASP B 1 80 ? 6.199 10.117 -6.578 1 98.25 80 ASP B C 1
ATOM 2231 O O . ASP B 1 80 ? 7.359 10.133 -6.992 1 98.25 80 ASP B O 1
ATOM 2235 N N . CYS B 1 81 ? 5.391 9.031 -6.648 1 97.5 81 CYS B N 1
ATOM 2236 C CA . CYS B 1 81 ? 5.945 7.809 -7.207 1 97.5 81 CYS B CA 1
ATOM 2237 C C . CYS B 1 81 ? 5.434 7.578 -8.625 1 97.5 81 CYS B C 1
ATOM 2239 O O . CYS B 1 81 ? 5.602 6.488 -9.18 1 97.5 81 CYS B O 1
ATOM 2241 N N . GLY B 1 82 ? 4.797 8.555 -9.234 1 96.94 82 GLY B N 1
ATOM 2242 C CA . GLY B 1 82 ? 4.305 8.5 -10.602 1 96.94 82 GLY B CA 1
ATOM 2243 C C . GLY B 1 82 ? 2.865 8.023 -10.695 1 96.94 82 GLY B C 1
ATOM 2244 O O . GLY B 1 82 ? 2.279 7.598 -9.703 1 96.94 82 GLY B O 1
ATOM 2245 N N . GLY B 1 83 ? 2.273 8.227 -11.898 1 96.19 83 GLY B N 1
ATOM 2246 C CA . GLY B 1 83 ? 0.938 7.723 -12.18 1 96.19 83 GLY B CA 1
ATOM 2247 C C . GLY B 1 83 ? -0.137 8.367 -11.328 1 96.19 83 GLY B C 1
ATOM 2248 O O . GLY B 1 83 ? -1.199 7.785 -11.109 1 96.19 83 GLY B O 1
ATOM 2249 N N . GLY B 1 84 ? 0.152 9.492 -10.734 1 96.69 84 GLY B N 1
ATOM 2250 C CA . GLY B 1 84 ? -0.828 10.164 -9.898 1 96.69 84 GLY B CA 1
ATOM 2251 C C . GLY B 1 84 ? -0.89 9.609 -8.484 1 96.69 84 GLY B C 1
ATOM 2252 O O . GLY B 1 84 ? -1.803 9.938 -7.723 1 96.69 84 GLY B O 1
ATOM 2253 N N . SER B 1 85 ? 0.061 8.797 -8.125 1 98.38 85 SER B N 1
ATOM 2254 C CA . SER B 1 85 ? 0.108 8.195 -6.793 1 98.38 85 SER B CA 1
ATOM 2255 C C . SER B 1 85 ? 1.271 8.742 -5.977 1 98.38 85 SER B C 1
ATOM 2257 O O . SER B 1 85 ? 2.262 9.219 -6.539 1 98.38 85 SER B O 1
ATOM 2259 N N . THR B 1 86 ? 1.084 8.703 -4.68 1 98.75 86 THR B N 1
ATOM 2260 C CA . THR B 1 86 ? 2.186 9.047 -3.789 1 98.75 86 THR B CA 1
ATOM 2261 C C . THR B 1 86 ? 2.453 7.922 -2.795 1 98.75 86 THR B C 1
ATOM 2263 O O . THR B 1 86 ? 1.55 7.152 -2.463 1 98.75 86 THR B O 1
ATOM 2266 N N . LEU B 1 87 ? 3.676 7.766 -2.465 1 98.88 87 LEU B N 1
ATOM 2267 C CA . LEU B 1 87 ? 4.105 7 -1.298 1 98.88 87 LEU B CA 1
ATOM 2268 C C . LEU B 1 87 ? 4.348 7.918 -0.105 1 98.88 87 LEU B C 1
ATOM 2270 O O . LEU B 1 87 ? 5.09 8.898 -0.213 1 98.88 87 LEU B O 1
ATOM 2274 N N . ALA B 1 88 ? 3.684 7.609 1.009 1 98.94 88 ALA B N 1
ATOM 2275 C CA . ALA B 1 88 ? 3.75 8.5 2.168 1 98.94 88 ALA B CA 1
ATOM 2276 C C . ALA B 1 88 ? 4.344 7.777 3.375 1 98.94 88 ALA B C 1
ATOM 2278 O O . ALA B 1 88 ? 4.34 6.547 3.438 1 98.94 88 ALA B O 1
ATOM 2279 N N . PHE B 1 89 ? 4.879 8.586 4.281 1 98.94 89 PHE B N 1
ATOM 2280 C CA . PHE B 1 89 ? 5.438 8.039 5.512 1 98.94 89 PHE B CA 1
ATOM 2281 C C . PHE B 1 89 ? 5.008 8.867 6.715 1 98.94 89 PHE B C 1
ATOM 2283 O O . PHE B 1 89 ? 5.113 10.102 6.703 1 98.94 89 PHE B O 1
ATOM 2290 N N . PHE B 1 90 ? 4.566 8.148 7.68 1 98.88 90 PHE B N 1
ATOM 2291 C CA . PHE B 1 90 ? 4.465 8.695 9.031 1 98.88 90 PHE B CA 1
ATOM 2292 C C . PHE B 1 90 ? 5.777 8.523 9.781 1 98.88 90 PHE B C 1
ATOM 2294 O O . PHE B 1 90 ? 6.445 7.496 9.648 1 98.88 90 PHE B O 1
ATOM 2301 N N . TRP B 1 91 ? 6.059 9.492 10.594 1 98.75 91 TRP B N 1
ATOM 2302 C CA . TRP B 1 91 ? 7.102 9.383 11.609 1 98.75 91 TRP B CA 1
ATOM 2303 C C . TRP B 1 91 ? 6.59 9.844 12.969 1 98.75 91 TRP B C 1
ATOM 2305 O O . TRP B 1 91 ? 5.953 10.898 13.07 1 98.75 91 TRP B O 1
ATOM 2315 N N . TRP B 1 92 ? 6.789 9.07 13.961 1 98.06 92 TRP B N 1
ATOM 2316 C CA . TRP B 1 92 ? 6.605 9.43 15.359 1 98.06 92 TRP B CA 1
ATOM 2317 C C . TRP B 1 92 ? 7.848 9.086 16.172 1 98.06 92 TRP B C 1
ATOM 2319 O O . TRP B 1 92 ? 8.461 8.039 15.977 1 98.06 92 TRP B O 1
ATOM 2329 N N . ALA B 1 93 ? 8.125 9.93 17.125 1 96.5 93 ALA B N 1
ATOM 2330 C CA . ALA B 1 93 ? 9.266 9.656 18 1 96.5 93 ALA B CA 1
ATOM 2331 C C . ALA B 1 93 ? 9.047 8.367 18.797 1 96.5 93 ALA B C 1
ATOM 2333 O O . ALA B 1 93 ? 10 7.66 19.109 1 96.5 93 ALA B O 1
ATOM 2334 N N . ASP B 1 94 ? 7.824 8.086 19.078 1 97.12 94 ASP B N 1
ATOM 2335 C CA . ASP B 1 94 ? 7.512 6.93 19.906 1 97.12 94 ASP B CA 1
ATOM 2336 C C . ASP B 1 94 ? 6.809 5.844 19.094 1 97.12 94 ASP B C 1
ATOM 2338 O O . ASP B 1 94 ? 6.016 5.07 19.641 1 97.12 94 ASP B O 1
ATOM 2342 N N . ALA B 1 95 ? 6.996 5.809 17.781 1 97.69 95 ALA B N 1
ATOM 2343 C CA . ALA B 1 95 ? 6.438 4.715 16.984 1 97.69 95 ALA B CA 1
ATOM 2344 C C . ALA B 1 95 ? 6.91 3.361 17.516 1 97.69 95 ALA B C 1
ATOM 2346 O O . ALA B 1 95 ? 8.07 3.205 17.891 1 97.69 95 ALA B O 1
ATOM 2347 N N . PRO B 1 96 ? 5.996 2.367 17.516 1 98.5 96 PRO B N 1
ATOM 2348 C CA . PRO B 1 96 ? 6.48 1.024 17.844 1 98.5 96 PRO B CA 1
ATOM 2349 C C . PRO B 1 96 ? 7.629 0.581 16.938 1 98.5 96 PRO B C 1
ATOM 2351 O O . PRO B 1 96 ? 7.645 0.907 15.75 1 98.5 96 PRO B O 1
ATOM 2354 N N . PRO B 1 97 ? 8.602 -0.122 17.516 1 98.5 97 PRO B N 1
ATOM 2355 C CA . PRO B 1 97 ? 9.758 -0.538 16.719 1 98.5 97 PRO B CA 1
ATOM 2356 C C . PRO B 1 97 ? 9.398 -1.519 15.609 1 98.5 97 PRO B C 1
ATOM 2358 O O . PRO B 1 97 ? 8.328 -2.129 15.648 1 98.5 97 PRO B O 1
ATOM 2361 N N . ALA B 1 98 ? 10.328 -1.657 14.703 1 98.69 98 ALA B N 1
ATOM 2362 C CA . ALA B 1 98 ? 10.156 -2.625 13.625 1 98.69 98 ALA B CA 1
ATOM 2363 C C . ALA B 1 98 ? 9.914 -4.027 14.18 1 98.69 98 ALA B C 1
ATOM 2365 O O . ALA B 1 98 ? 10.523 -4.418 15.18 1 98.69 98 ALA B O 1
ATOM 2366 N N . ALA B 1 99 ? 9.07 -4.758 13.5 1 98.75 99 ALA B N 1
ATOM 2367 C CA . ALA B 1 99 ? 8.734 -6.129 13.883 1 98.75 99 ALA B CA 1
ATOM 2368 C C . ALA B 1 99 ? 8.711 -7.051 12.664 1 98.75 99 ALA B C 1
ATOM 2370 O O . ALA B 1 99 ? 7.648 -7.531 12.266 1 98.75 99 ALA B O 1
ATOM 2371 N N . PRO B 1 100 ? 9.859 -7.387 12.094 1 98.44 100 PRO B N 1
ATOM 2372 C CA . PRO B 1 100 ? 9.906 -8.273 10.93 1 98.44 100 PRO B CA 1
ATOM 2373 C C . PRO B 1 100 ? 9.242 -9.625 11.188 1 98.44 100 PRO B C 1
ATOM 2375 O O . PRO B 1 100 ? 9.375 -10.18 12.281 1 98.44 100 PRO B O 1
ATOM 2378 N N . GLY B 1 101 ? 8.539 -10.117 10.219 1 98.62 101 GLY B N 1
ATOM 2379 C CA . GLY B 1 101 ? 7.77 -11.336 10.367 1 98.62 101 GLY B CA 1
ATOM 2380 C C . GLY B 1 101 ? 6.363 -11.094 10.883 1 98.62 101 GLY B C 1
ATOM 2381 O O . GLY B 1 101 ? 5.535 -12.008 10.891 1 98.62 101 GLY B O 1
ATOM 2382 N N . ILE B 1 102 ? 6.125 -9.883 11.328 1 98.81 102 ILE B N 1
ATOM 2383 C CA . ILE B 1 102 ? 4.809 -9.492 11.828 1 98.81 102 ILE B CA 1
ATOM 2384 C C . ILE B 1 102 ? 4.332 -8.234 11.094 1 98.81 102 ILE B C 1
ATOM 2386 O O . ILE B 1 102 ? 3.422 -8.305 10.266 1 98.81 102 ILE B O 1
ATOM 2390 N N . ALA B 1 103 ? 5.059 -7.133 11.188 1 98.81 103 ALA B N 1
ATOM 2391 C CA . ALA B 1 103 ? 4.672 -5.859 10.586 1 98.81 103 ALA B CA 1
ATOM 2392 C C . ALA B 1 103 ? 5.09 -5.793 9.117 1 98.81 103 ALA B C 1
ATOM 2394 O O . ALA B 1 103 ? 4.52 -5.031 8.336 1 98.81 103 ALA B O 1
ATOM 2395 N N . SER B 1 104 ? 6.113 -6.48 8.812 1 98.56 104 SER B N 1
ATOM 2396 C CA . SER B 1 104 ? 6.707 -6.555 7.48 1 98.56 104 SER B CA 1
ATOM 2397 C C . SER B 1 104 ? 7.379 -7.902 7.254 1 98.56 104 SER B C 1
ATOM 2399 O O . SER B 1 104 ? 7.566 -8.68 8.195 1 98.56 104 SER B O 1
ATOM 2401 N N . VAL B 1 105 ? 7.711 -8.156 6.035 1 98 105 VAL B N 1
ATOM 2402 C CA . VAL B 1 105 ? 8.438 -9.367 5.691 1 98 105 VAL B CA 1
ATOM 2403 C C . VAL B 1 105 ? 9.812 -9.352 6.363 1 98 105 VAL B C 1
ATOM 2405 O O . VAL B 1 105 ? 10.492 -8.32 6.383 1 98 105 VAL B O 1
ATOM 2408 N N . ALA B 1 106 ? 10.211 -10.492 6.918 1 96.94 106 ALA B N 1
ATOM 2409 C CA . ALA B 1 106 ? 11.508 -10.57 7.582 1 96.94 106 ALA B CA 1
ATOM 2410 C C . ALA B 1 106 ? 12.641 -10.688 6.562 1 96.94 106 ALA B C 1
ATOM 2412 O O . ALA B 1 106 ? 13.648 -9.984 6.66 1 96.94 106 ALA B O 1
ATOM 2413 N N . GLU B 1 107 ? 12.469 -11.648 5.672 1 92.06 107 GLU B N 1
ATOM 2414 C CA . GLU B 1 107 ? 13.445 -11.914 4.629 1 92.06 107 GLU B CA 1
ATOM 2415 C C . GLU B 1 107 ? 12.789 -12.508 3.385 1 92.06 107 GLU B C 1
ATOM 2417 O O . GLU B 1 107 ? 12.141 -13.555 3.459 1 92.06 107 GLU B O 1
ATOM 2422 N N . PHE B 1 108 ? 13 -11.852 2.287 1 89.75 108 PHE B N 1
ATOM 2423 C CA . PHE B 1 108 ? 12.422 -12.344 1.042 1 89.75 108 PHE B CA 1
ATOM 2424 C C . PHE B 1 108 ? 13.5 -12.945 0.148 1 89.75 108 PHE B C 1
ATOM 2426 O O . PHE B 1 108 ? 14.562 -12.352 -0.037 1 89.75 108 PHE B O 1
ATOM 2433 N N . PRO B 1 109 ? 13.273 -14.117 -0.421 1 90.69 109 PRO B N 1
ATOM 2434 C CA . PRO B 1 109 ? 12.055 -14.922 -0.328 1 90.69 109 PRO B CA 1
ATOM 2435 C C . PRO B 1 109 ? 12.125 -15.969 0.787 1 90.69 109 PRO B C 1
ATOM 2437 O O . PRO B 1 109 ? 11.172 -16.734 0.983 1 90.69 109 PRO B O 1
ATOM 2440 N N . ALA B 1 110 ? 13.07 -16.047 1.63 1 91.25 110 ALA B N 1
ATOM 2441 C CA . ALA B 1 110 ? 13.305 -17.109 2.598 1 91.25 110 ALA B CA 1
ATOM 2442 C C . ALA B 1 110 ? 12.227 -17.125 3.68 1 91.25 110 ALA B C 1
ATOM 2444 O O . ALA B 1 110 ? 11.844 -18.188 4.172 1 91.25 110 ALA B O 1
ATOM 2445 N N . SER B 1 111 ? 11.766 -16.062 4.086 1 95.38 111 SER B N 1
ATOM 2446 C CA . SER B 1 111 ? 10.727 -15.883 5.094 1 95.38 111 SER B CA 1
ATOM 2447 C C . SER B 1 111 ? 9.711 -14.828 4.656 1 95.38 111 SER B C 1
ATOM 2449 O O . SER B 1 111 ? 9.688 -13.719 5.191 1 95.38 111 SER B O 1
ATOM 2451 N N . PRO B 1 112 ? 8.859 -15.172 3.777 1 96.25 112 PRO B N 1
ATOM 2452 C CA . PRO B 1 112 ? 8.023 -14.18 3.104 1 96.25 112 PRO B CA 1
ATOM 2453 C C . PRO B 1 112 ? 6.766 -13.836 3.9 1 96.25 112 PRO B C 1
ATOM 2455 O O . PRO B 1 112 ? 6.066 -12.867 3.57 1 96.25 112 PRO B O 1
ATOM 2458 N N . LYS B 1 113 ? 6.434 -14.586 4.957 1 98.25 113 LYS B N 1
ATOM 2459 C CA . LYS B 1 113 ? 5.152 -14.406 5.637 1 98.25 113 LYS B CA 1
ATOM 2460 C C . LYS B 1 113 ? 5.223 -13.266 6.645 1 98.25 113 LYS B C 1
ATOM 2462 O O . LYS B 1 113 ? 6.234 -13.102 7.332 1 98.25 113 LYS B O 1
ATOM 2467 N N . SER B 1 114 ? 4.176 -12.531 6.738 1 98.69 114 SER B N 1
ATOM 2468 C CA . SER B 1 114 ? 3.92 -11.555 7.793 1 98.69 114 SER B CA 1
ATOM 2469 C C . SER B 1 114 ? 2.484 -11.656 8.305 1 98.69 114 SER B C 1
ATOM 2471 O O . SER B 1 114 ? 1.708 -12.484 7.824 1 98.69 114 SER B O 1
ATOM 2473 N N . ALA B 1 115 ? 2.125 -10.828 9.25 1 98.88 115 ALA B N 1
ATOM 2474 C CA . ALA B 1 115 ? 0.873 -10.992 9.992 1 98.88 115 ALA B CA 1
ATOM 2475 C C . ALA B 1 115 ? -0.327 -10.641 9.117 1 98.88 115 ALA B C 1
ATOM 2477 O O . ALA B 1 115 ? -0.22 -9.812 8.203 1 98.88 115 ALA B O 1
ATOM 2478 N N . VAL B 1 116 ? -1.462 -11.266 9.445 1 98.81 116 VAL B N 1
ATOM 2479 C CA . VAL B 1 116 ? -2.736 -10.867 8.859 1 98.81 116 VAL B CA 1
ATOM 2480 C C . VAL B 1 116 ? -2.943 -9.367 9.047 1 98.81 116 VAL B C 1
ATOM 2482 O O . VAL B 1 116 ? -2.717 -8.836 10.141 1 98.81 116 VAL B O 1
ATOM 2485 N N . GLY B 1 117 ? -3.305 -8.688 7.965 1 98.75 117 GLY B N 1
ATOM 2486 C CA . GLY B 1 117 ? -3.562 -7.254 8.023 1 98.75 117 GLY B CA 1
ATOM 2487 C C . GLY B 1 117 ? -2.334 -6.414 7.719 1 98.75 117 GLY B C 1
ATOM 2488 O O . GLY B 1 117 ? -2.428 -5.191 7.598 1 98.75 117 GLY B O 1
ATOM 2489 N N . SER B 1 118 ? -1.175 -7.062 7.582 1 98.88 118 SER B N 1
ATOM 2490 C CA . SER B 1 118 ? 0.058 -6.348 7.262 1 98.88 118 SER B CA 1
ATOM 2491 C C . SER B 1 118 ? 0.232 -6.195 5.754 1 98.88 118 SER B C 1
ATOM 2493 O O . SER B 1 118 ? -0.484 -6.828 4.977 1 98.88 118 SER B O 1
ATOM 2495 N N . MET B 1 119 ? 1.079 -5.281 5.422 1 98.88 119 MET B N 1
ATOM 2496 C CA . MET B 1 119 ? 1.554 -5.207 4.043 1 98.88 119 MET B CA 1
ATOM 2497 C C . MET B 1 119 ? 2.771 -6.102 3.838 1 98.88 119 MET B C 1
ATOM 2499 O O . MET B 1 119 ? 3.738 -6.027 4.598 1 98.88 119 MET B O 1
ATOM 2503 N N . ASN B 1 120 ? 2.648 -6.941 2.838 1 98.81 120 ASN B N 1
ATOM 2504 C CA . ASN B 1 120 ? 3.789 -7.773 2.473 1 98.81 120 ASN B CA 1
ATOM 2505 C C . ASN B 1 120 ? 4.801 -7 1.63 1 98.81 120 ASN B C 1
ATOM 2507 O O . ASN B 1 120 ? 5.984 -6.941 1.97 1 98.81 120 ASN B O 1
ATOM 2511 N N . HIS B 1 121 ? 4.297 -6.391 0.537 1 98.88 121 HIS B N 1
ATOM 2512 C CA . HIS B 1 121 ? 5.172 -5.551 -0.273 1 98.88 121 HIS B CA 1
ATOM 2513 C C . HIS B 1 121 ? 4.367 -4.609 -1.158 1 98.88 121 HIS B C 1
ATOM 2515 O O . HIS B 1 121 ? 3.154 -4.777 -1.312 1 98.88 121 HIS B O 1
ATOM 2521 N N . VAL B 1 122 ? 5.031 -3.58 -1.677 1 98.94 122 VAL B N 1
ATOM 2522 C CA . VAL B 1 122 ? 4.469 -2.672 -2.672 1 98.94 122 VAL B CA 1
ATOM 2523 C C . VAL B 1 122 ? 5.332 -2.689 -3.932 1 98.94 122 VAL B C 1
ATOM 2525 O O . VAL B 1 122 ? 6.562 -2.715 -3.85 1 98.94 122 VAL B O 1
ATOM 2528 N N . ALA B 1 123 ? 4.633 -2.699 -5.039 1 98.94 123 ALA B N 1
ATOM 2529 C CA . ALA B 1 123 ? 5.297 -2.734 -6.336 1 98.94 123 ALA B CA 1
ATOM 2530 C C . ALA B 1 123 ? 5.023 -1.46 -7.129 1 98.94 123 ALA B C 1
ATOM 2532 O O . ALA B 1 123 ? 3.885 -0.987 -7.18 1 98.94 123 ALA B O 1
ATOM 2533 N N . PHE B 1 124 ? 6.031 -0.958 -7.742 1 98.88 124 PHE B N 1
ATOM 2534 C CA . PHE B 1 124 ? 5.906 0.193 -8.633 1 98.88 124 PHE B CA 1
ATOM 2535 C C . PHE B 1 124 ? 6.023 -0.233 -10.086 1 98.88 124 PHE B C 1
ATOM 2537 O O . PHE B 1 124 ? 6.855 -1.077 -10.43 1 98.88 124 PHE B O 1
ATOM 2544 N N . HIS B 1 125 ? 5.211 0.396 -10.875 1 98.75 125 HIS B N 1
ATOM 2545 C CA . HIS B 1 125 ? 5.336 0.179 -12.312 1 98.75 125 HIS B CA 1
ATOM 2546 C C . HIS B 1 125 ? 6.695 0.641 -12.82 1 98.75 125 HIS B C 1
ATOM 2548 O O . HIS B 1 125 ? 7.129 1.756 -12.523 1 98.75 125 HIS B O 1
ATOM 2554 N N . MET B 1 126 ? 7.309 -0.213 -13.562 1 98.19 126 MET B N 1
ATOM 2555 C CA . MET B 1 126 ? 8.516 0.165 -14.289 1 98.19 126 MET B CA 1
ATOM 2556 C C . MET B 1 126 ? 8.562 -0.512 -15.656 1 98.19 126 MET B C 1
ATOM 2558 O O . MET B 1 126 ? 8.188 -1.678 -15.789 1 98.19 126 MET B O 1
ATOM 2562 N N . ASP B 1 127 ? 9.062 0.251 -16.625 1 97.31 127 ASP B N 1
ATOM 2563 C CA . ASP B 1 127 ? 9.234 -0.352 -17.938 1 97.31 127 ASP B CA 1
ATOM 2564 C C . ASP B 1 127 ? 10.312 -1.43 -17.922 1 97.31 127 ASP B C 1
ATOM 2566 O O . ASP B 1 127 ? 11.344 -1.272 -17.25 1 97.31 127 ASP B O 1
ATOM 2570 N N . GLU B 1 128 ? 10.086 -2.426 -18.703 1 97.06 128 GLU B N 1
ATOM 2571 C CA . GLU B 1 128 ? 11.008 -3.557 -18.734 1 97.06 128 GLU B CA 1
ATOM 2572 C C . GLU B 1 128 ? 12.422 -3.104 -19.062 1 97.06 128 GLU B C 1
ATOM 2574 O O . GLU B 1 128 ? 13.391 -3.588 -18.469 1 97.06 128 GLU B O 1
ATOM 2579 N N . ASP B 1 129 ? 12.594 -2.156 -19.953 1 95.81 129 ASP B N 1
ATOM 2580 C CA . ASP B 1 129 ? 13.906 -1.756 -20.438 1 95.81 129 ASP B CA 1
ATOM 2581 C C . ASP B 1 129 ? 14.617 -0.87 -19.422 1 95.81 129 ASP B C 1
ATOM 2583 O O . ASP B 1 129 ? 15.797 -0.551 -19.578 1 95.81 129 ASP B O 1
ATOM 2587 N N . GLU B 1 130 ? 13.906 -0.541 -18.344 1 95.94 130 GLU B N 1
ATOM 2588 C CA . GLU B 1 130 ? 14.508 0.29 -17.297 1 95.94 130 GLU B CA 1
ATOM 2589 C C . GLU B 1 130 ? 15.016 -0.559 -16.141 1 95.94 130 GLU B C 1
ATOM 2591 O O . GLU B 1 130 ? 15.75 -0.067 -15.281 1 95.94 130 GLU B O 1
ATOM 2596 N N . LEU B 1 131 ? 14.672 -1.815 -16.125 1 96.5 131 LEU B N 1
ATOM 2597 C CA . LEU B 1 131 ? 14.945 -2.662 -14.969 1 96.5 131 LEU B CA 1
ATOM 2598 C C . LEU B 1 131 ? 16.438 -2.781 -14.727 1 96.5 131 LEU B C 1
ATOM 2600 O O . LEU B 1 131 ? 16.891 -2.682 -13.578 1 96.5 131 LEU B O 1
ATOM 2604 N N . GLU B 1 132 ? 17.203 -2.945 -15.773 1 94.62 132 GLU B N 1
ATOM 2605 C CA . GLU B 1 132 ? 18.641 -3.129 -15.609 1 94.62 132 GLU B CA 1
ATOM 2606 C C . GLU B 1 132 ? 19.297 -1.882 -15.016 1 94.62 132 GLU B C 1
ATOM 2608 O O . GLU B 1 132 ? 20.141 -1.979 -14.117 1 94.62 132 GLU B O 1
ATOM 2613 N N . ALA B 1 133 ? 18.906 -0.771 -15.555 1 95.25 133 ALA B N 1
ATOM 2614 C CA . ALA B 1 133 ? 19.438 0.483 -15.023 1 95.25 133 ALA B CA 1
ATOM 2615 C C . ALA B 1 133 ? 19.047 0.674 -13.562 1 95.25 133 ALA B C 1
ATOM 2617 O O . ALA B 1 133 ? 19.844 1.163 -12.758 1 95.25 133 ALA B O 1
ATOM 2618 N N . ALA B 1 134 ? 17.812 0.312 -13.266 1 96.75 134 ALA B N 1
ATOM 2619 C CA . ALA B 1 134 ? 17.344 0.419 -11.883 1 96.75 134 ALA B CA 1
ATOM 2620 C C . ALA B 1 134 ? 18.156 -0.465 -10.953 1 96.75 134 ALA B C 1
ATOM 2622 O O . ALA B 1 134 ? 18.516 -0.045 -9.852 1 96.75 134 ALA B O 1
ATOM 2623 N N . ILE B 1 135 ? 18.453 -1.649 -11.406 1 96.88 135 ILE B N 1
ATOM 2624 C CA . ILE B 1 135 ? 19.266 -2.574 -10.625 1 96.88 135 ILE B CA 1
ATOM 2625 C C . ILE B 1 135 ? 20.641 -1.959 -10.359 1 96.88 135 ILE B C 1
ATOM 2627 O O . ILE B 1 135 ? 21.125 -1.996 -9.227 1 96.88 135 ILE B O 1
ATOM 2631 N N . GLY B 1 136 ? 21.219 -1.411 -11.359 1 95.69 136 GLY B N 1
ATOM 2632 C CA . GLY B 1 136 ? 22.5 -0.751 -11.195 1 95.69 136 GLY B CA 1
ATOM 2633 C C . GLY B 1 136 ? 22.469 0.364 -10.164 1 95.69 136 GLY B C 1
ATOM 2634 O O . GLY B 1 136 ? 23.406 0.5 -9.367 1 95.69 136 GLY B O 1
ATOM 2635 N N . ARG B 1 137 ? 21.469 1.107 -10.164 1 95.44 137 ARG B N 1
ATOM 2636 C CA . ARG B 1 137 ? 21.328 2.209 -9.219 1 95.44 137 ARG B CA 1
ATOM 2637 C C . ARG B 1 137 ? 21.188 1.691 -7.793 1 95.44 137 ARG B C 1
ATOM 2639 O O . ARG B 1 137 ? 21.797 2.246 -6.871 1 95.44 137 ARG B O 1
ATOM 2646 N N . LEU B 1 138 ? 20.375 0.694 -7.648 1 97.25 138 LEU B N 1
ATOM 2647 C CA . LEU B 1 138 ? 20.203 0.101 -6.328 1 97.25 138 LEU B CA 1
ATOM 2648 C C . LEU B 1 138 ? 21.531 -0.462 -5.812 1 97.25 138 LEU B C 1
ATOM 2650 O O . LEU B 1 138 ? 21.875 -0.266 -4.645 1 97.25 138 LEU B O 1
ATOM 2654 N N . GLN B 1 139 ? 22.234 -1.104 -6.699 1 96.38 139 GLN B N 1
ATOM 2655 C CA . GLN B 1 139 ? 23.531 -1.666 -6.324 1 96.38 139 GLN B CA 1
ATOM 2656 C C . GLN B 1 139 ? 24.516 -0.569 -5.922 1 96.38 139 GLN B C 1
ATOM 2658 O O . GLN B 1 139 ? 25.203 -0.687 -4.906 1 96.38 139 GLN B O 1
ATOM 2663 N N . ALA B 1 140 ? 24.562 0.464 -6.629 1 95.69 140 ALA B N 1
ATOM 2664 C CA . ALA B 1 140 ? 25.469 1.579 -6.359 1 95.69 140 ALA B CA 1
ATOM 2665 C C . ALA B 1 140 ? 25.141 2.232 -5.016 1 95.69 140 ALA B C 1
ATOM 2667 O O . ALA B 1 140 ? 26.047 2.74 -4.336 1 95.69 140 ALA B O 1
ATOM 2668 N N . ALA B 1 141 ? 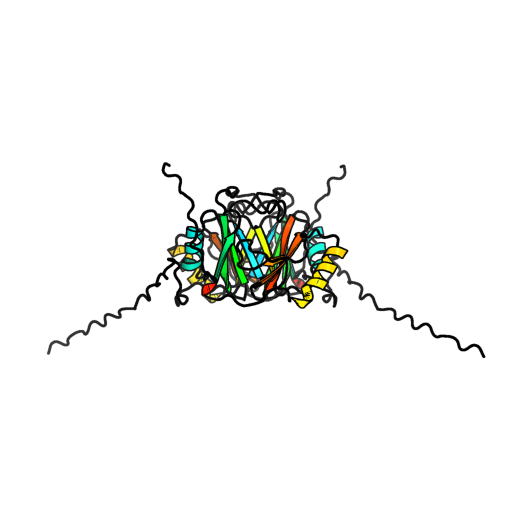23.891 2.168 -4.684 1 96.19 141 ALA B N 1
ATOM 2669 C CA . ALA B 1 141 ? 23.453 2.787 -3.438 1 96.19 141 ALA B CA 1
ATOM 2670 C C . ALA B 1 141 ? 23.594 1.82 -2.266 1 96.19 141 ALA B C 1
ATOM 2672 O O . ALA B 1 141 ? 23.266 2.166 -1.125 1 96.19 141 ALA B O 1
ATOM 2673 N N . GLY B 1 142 ? 23.938 0.574 -2.51 1 96.81 142 GLY B N 1
ATOM 2674 C CA . GLY B 1 142 ? 24.125 -0.411 -1.456 1 96.81 142 GLY B CA 1
ATOM 2675 C C . GLY B 1 142 ? 22.828 -1.001 -0.952 1 96.81 142 GLY B C 1
ATOM 2676 O O . GLY B 1 142 ? 22.75 -1.475 0.183 1 96.81 142 GLY B O 1
ATOM 2677 N N . VAL B 1 143 ? 21.828 -0.941 -1.757 1 97.25 143 VAL B N 1
ATOM 2678 C CA . VAL B 1 143 ? 20.516 -1.441 -1.364 1 97.25 143 VAL B CA 1
ATOM 2679 C C . VAL B 1 143 ? 20.484 -2.963 -1.476 1 97.25 143 VAL B C 1
ATOM 2681 O O . VAL B 1 143 ? 20.938 -3.527 -2.473 1 97.25 143 VAL B O 1
ATOM 2684 N N . LYS B 1 144 ? 19.938 -3.611 -0.457 1 95 144 LYS B N 1
ATOM 2685 C CA . LYS B 1 144 ? 19.766 -5.062 -0.477 1 95 144 LYS B CA 1
ATOM 2686 C C . LYS B 1 144 ? 18.688 -5.48 -1.462 1 95 144 LYS B C 1
ATOM 2688 O O . LYS B 1 144 ? 17.578 -4.922 -1.453 1 95 144 LYS B O 1
ATOM 2693 N N . MET B 1 145 ? 19.031 -6.477 -2.32 1 96.06 145 MET B N 1
ATOM 2694 C CA . MET B 1 145 ? 18.109 -7.016 -3.311 1 96.06 145 MET B CA 1
ATOM 2695 C C . MET B 1 145 ? 18.062 -8.539 -3.248 1 96.06 145 MET B C 1
ATOM 2697 O O . MET B 1 145 ? 18.969 -9.164 -2.701 1 96.06 145 MET B O 1
ATOM 2701 N N . THR B 1 146 ? 17.047 -9.039 -3.822 1 90 146 THR B N 1
ATOM 2702 C CA . THR B 1 146 ? 17.016 -10.492 -3.953 1 90 146 THR B CA 1
ATOM 2703 C C . THR B 1 146 ? 18.016 -10.977 -4.992 1 90 146 THR B C 1
ATOM 2705 O O . THR B 1 146 ? 18.469 -10.188 -5.828 1 90 146 THR B O 1
ATOM 2708 N N . VAL B 1 147 ? 18.297 -12.297 -4.852 1 87 147 VAL B N 1
ATOM 2709 C CA . VAL B 1 147 ? 19.125 -13.016 -5.805 1 87 147 VAL B CA 1
ATOM 2710 C C . VAL B 1 147 ? 18.375 -14.242 -6.324 1 87 147 VAL B C 1
ATOM 2712 O O . VAL B 1 147 ? 17.953 -15.094 -5.543 1 87 147 VAL B O 1
ATOM 2715 N N . PRO B 1 148 ? 18.266 -14.297 -7.75 1 89.75 148 PRO B N 1
ATOM 2716 C CA . PRO B 1 148 ? 18.672 -13.375 -8.812 1 89.75 148 PRO B CA 1
ATOM 2717 C C . PRO B 1 148 ? 17.953 -12.031 -8.742 1 89.75 148 PRO B C 1
ATOM 2719 O O . PRO B 1 148 ? 16.906 -11.922 -8.109 1 89.75 148 PRO B O 1
ATOM 2722 N N . ALA B 1 149 ? 18.547 -11.039 -9.406 1 90.81 149 ALA B N 1
ATOM 2723 C CA . ALA B 1 149 ? 18.062 -9.664 -9.312 1 90.81 149 ALA B CA 1
ATOM 2724 C C . ALA B 1 149 ? 16.688 -9.523 -9.969 1 90.81 149 ALA B C 1
ATOM 2726 O O . ALA B 1 149 ? 15.875 -8.688 -9.562 1 90.81 149 ALA B O 1
ATOM 2727 N N . VAL B 1 150 ? 16.484 -10.312 -10.992 1 96.75 150 VAL B N 1
ATOM 2728 C CA . VAL B 1 150 ? 15.195 -10.273 -11.664 1 96.75 150 VAL B CA 1
ATOM 2729 C C . VAL B 1 150 ? 14.469 -11.602 -11.461 1 96.75 150 VAL B C 1
ATOM 2731 O O . VAL B 1 150 ? 15.039 -12.672 -11.688 1 96.75 150 VAL B O 1
ATOM 2734 N N . VAL B 1 151 ? 13.297 -11.484 -11.008 1 97.44 151 VAL B N 1
ATOM 2735 C CA . VAL B 1 151 ? 12.422 -12.641 -10.852 1 97.44 151 VAL B CA 1
ATOM 2736 C C . VAL B 1 151 ? 11.344 -12.617 -11.938 1 97.44 151 VAL B C 1
ATOM 2738 O O . VAL B 1 151 ? 10.586 -11.656 -12.047 1 97.44 151 VAL B O 1
ATOM 2741 N N . ASN B 1 152 ? 11.273 -13.68 -12.773 1 98.12 152 ASN B N 1
ATOM 2742 C CA . ASN B 1 152 ? 10.258 -13.844 -13.805 1 98.12 152 ASN B CA 1
ATOM 2743 C C . ASN B 1 152 ? 9.078 -14.656 -13.312 1 98.12 152 ASN B C 1
ATOM 2745 O O . ASN B 1 152 ? 9.188 -15.875 -13.133 1 98.12 152 ASN B O 1
ATOM 2749 N N . HIS B 1 153 ? 7.945 -14.016 -13.109 1 98.12 153 HIS B N 1
ATOM 2750 C CA . HIS B 1 153 ? 6.77 -14.719 -12.609 1 98.12 153 HIS B CA 1
ATOM 2751 C C . HIS B 1 153 ? 5.961 -15.32 -13.75 1 98.12 153 HIS B C 1
ATOM 2753 O O . HIS B 1 153 ? 5.672 -14.648 -14.734 1 98.12 153 HIS B O 1
ATOM 2759 N N . ASP B 1 154 ? 5.617 -16.578 -13.609 1 97.75 154 ASP B N 1
ATOM 2760 C CA . ASP B 1 154 ? 4.758 -17.281 -14.562 1 97.75 154 ASP B CA 1
ATOM 2761 C C . ASP B 1 154 ? 3.717 -18.125 -13.836 1 97.75 154 ASP B C 1
ATOM 2763 O O . ASP B 1 154 ? 3.523 -17.984 -12.625 1 97.75 154 ASP B O 1
ATOM 2767 N N . ASP B 1 155 ? 2.945 -18.891 -14.586 1 96.38 155 ASP B N 1
ATOM 2768 C CA . ASP B 1 155 ? 1.855 -19.672 -14.008 1 96.38 155 ASP B CA 1
ATOM 2769 C C . ASP B 1 155 ? 2.258 -21.125 -13.82 1 96.38 155 ASP B C 1
ATOM 2771 O O . ASP B 1 155 ? 1.401 -22.016 -13.781 1 96.38 155 ASP B O 1
ATOM 2775 N N . SER B 1 156 ? 3.568 -21.391 -13.852 1 96 156 SER B N 1
ATOM 2776 C CA . SER B 1 156 ? 4.031 -22.734 -13.555 1 96 156 SER B CA 1
ATOM 2777 C C . SER B 1 156 ? 3.77 -23.109 -12.094 1 96 156 SER B C 1
ATOM 2779 O O . SER B 1 156 ? 3.387 -22.25 -11.297 1 96 156 SER B O 1
ATOM 2781 N N . ALA B 1 157 ? 3.973 -24.359 -11.734 1 94.69 157 ALA B N 1
ATOM 2782 C CA . ALA B 1 157 ? 3.779 -24.828 -10.359 1 94.69 157 ALA B CA 1
ATOM 2783 C C . ALA B 1 157 ? 4.699 -24.078 -9.398 1 94.69 157 ALA B C 1
ATOM 2785 O O . ALA B 1 157 ? 4.328 -23.828 -8.25 1 94.69 157 ALA B O 1
ATOM 2786 N N . MET B 1 158 ? 5.848 -23.641 -9.852 1 94.94 158 MET B N 1
ATOM 2787 C CA . MET B 1 158 ? 6.797 -22.906 -9.023 1 94.94 158 MET B CA 1
ATOM 2788 C C . MET B 1 158 ? 6.434 -21.438 -8.961 1 94.94 158 MET B C 1
ATOM 2790 O O . MET B 1 158 ? 6.855 -20.719 -8.047 1 94.94 158 MET B O 1
ATOM 2794 N N . GLY B 1 159 ? 5.73 -20.891 -9.883 1 96.19 159 GLY B N 1
ATOM 2795 C CA . GLY B 1 159 ? 5.297 -19.516 -9.945 1 96.19 159 GLY B CA 1
ATOM 2796 C C . GLY B 1 159 ? 6.363 -18.578 -10.492 1 96.19 159 GLY B C 1
ATOM 2797 O O . GLY B 1 159 ? 6.141 -17.375 -10.609 1 96.19 159 GLY B O 1
ATOM 2798 N N . VAL B 1 160 ? 7.57 -19.141 -10.758 1 96.62 160 VAL B N 1
ATOM 2799 C CA . VAL B 1 160 ? 8.68 -18.359 -11.297 1 96.62 160 VAL B CA 1
ATOM 2800 C C . VAL B 1 160 ? 9.445 -19.188 -12.32 1 96.62 160 VAL B C 1
ATOM 2802 O O . VAL B 1 160 ? 9.453 -20.422 -12.25 1 96.62 160 VAL B O 1
ATOM 2805 N N . ALA B 1 161 ? 10.047 -18.469 -13.297 1 96.88 161 ALA B N 1
ATOM 2806 C CA . ALA B 1 161 ? 10.82 -19.109 -14.352 1 96.88 161 ALA B CA 1
ATOM 2807 C C . ALA B 1 161 ? 12.266 -18.625 -14.344 1 96.88 161 ALA B C 1
ATOM 2809 O O . ALA B 1 161 ? 12.531 -17.453 -14.141 1 96.88 161 ALA B O 1
ATOM 2810 N N . ARG B 1 162 ? 13.203 -19.453 -14.578 1 93.75 162 ARG B N 1
ATOM 2811 C CA . ARG B 1 162 ? 14.625 -19.109 -14.648 1 93.75 162 ARG B CA 1
ATOM 2812 C C . ARG B 1 162 ? 14.93 -18.297 -15.906 1 93.75 162 ARG B C 1
ATOM 2814 O O . ARG B 1 162 ? 15.742 -17.391 -15.875 1 93.75 162 ARG B O 1
ATOM 2821 N N . GLU B 1 163 ? 14.188 -18.719 -16.938 1 95.25 163 GLU B N 1
ATOM 2822 C CA . GLU B 1 163 ? 14.383 -18.047 -18.219 1 95.25 163 GLU B CA 1
ATOM 2823 C C . GLU B 1 163 ? 13.078 -17.422 -18.703 1 95.25 163 GLU B C 1
ATOM 2825 O O . GLU B 1 163 ? 11.992 -17.938 -18.422 1 95.25 163 GLU B O 1
ATOM 2830 N N . MET B 1 164 ? 13.336 -16.438 -19.469 1 96.44 164 MET B N 1
ATOM 2831 C CA . MET B 1 164 ? 12.172 -15.789 -20.078 1 96.44 164 MET B CA 1
ATOM 2832 C C . MET B 1 164 ? 11.461 -16.734 -21.047 1 96.44 164 MET B C 1
ATOM 2834 O O . MET B 1 164 ? 12.109 -17.531 -21.734 1 96.44 164 MET B O 1
ATOM 2838 N N . HIS B 1 165 ? 10.195 -16.719 -21.031 1 97.12 165 HIS B N 1
ATOM 2839 C CA . HIS B 1 165 ? 9.328 -17.375 -22.016 1 97.12 165 HIS B CA 1
ATOM 2840 C C . HIS B 1 165 ? 7.984 -16.672 -22.125 1 97.12 165 HIS B C 1
ATOM 2842 O O . HIS B 1 165 ? 7.699 -15.75 -21.359 1 97.12 165 HIS B O 1
ATOM 2848 N N . GLU B 1 166 ? 7.129 -17.078 -23 1 96.06 166 GLU B N 1
ATOM 2849 C CA . GLU B 1 166 ? 5.895 -16.375 -23.312 1 96.06 166 GLU B CA 1
ATOM 2850 C C . GLU B 1 166 ? 4.938 -16.359 -22.125 1 96.06 166 GLU B C 1
ATOM 2852 O O . GLU B 1 166 ? 4.105 -15.453 -22 1 96.06 166 GLU B O 1
ATOM 2857 N N . GLY B 1 167 ? 5.102 -17.234 -21.25 1 96.38 167 GLY B N 1
ATOM 2858 C CA . GLY B 1 167 ? 4.203 -17.375 -20.109 1 96.38 167 GLY B CA 1
ATOM 2859 C C . GLY B 1 167 ? 4.562 -16.453 -18.969 1 96.38 167 GLY B C 1
ATOM 2860 O O . GLY B 1 167 ? 3.814 -16.344 -17.984 1 96.38 167 GLY B O 1
ATOM 2861 N N . VAL B 1 168 ? 5.711 -15.797 -19.047 1 98.31 168 VAL B N 1
ATOM 2862 C CA . VAL B 1 168 ? 6.074 -14.828 -18.016 1 98.31 168 VAL B CA 1
ATOM 2863 C C . VAL B 1 168 ? 5.203 -13.578 -18.141 1 98.31 168 VAL B C 1
ATOM 2865 O O . VAL B 1 168 ? 5.148 -12.961 -19.203 1 98.31 168 VAL B O 1
ATOM 2868 N N . TRP B 1 169 ? 4.52 -13.211 -17.078 1 98 169 TRP B N 1
ATOM 2869 C CA . TRP B 1 169 ? 3.557 -12.125 -17.203 1 98 169 TRP B CA 1
ATOM 2870 C C . TRP B 1 169 ? 4.031 -10.883 -16.453 1 98 169 TRP B C 1
ATOM 2872 O O . TRP B 1 169 ? 3.543 -9.781 -16.688 1 98 169 TRP B O 1
ATOM 2882 N N . ILE B 1 170 ? 4.977 -11.047 -15.578 1 98.56 170 ILE B N 1
ATOM 2883 C CA . ILE B 1 170 ? 5.559 -9.906 -14.867 1 98.56 170 ILE B CA 1
ATOM 2884 C C . ILE B 1 170 ? 7.004 -10.219 -14.492 1 98.56 170 ILE B C 1
ATOM 2886 O O . ILE B 1 170 ? 7.316 -11.336 -14.07 1 98.56 170 ILE B O 1
ATOM 2890 N N . ARG B 1 171 ? 7.961 -9.266 -14.664 1 98.62 171 ARG B N 1
ATOM 2891 C CA . ARG B 1 171 ? 9.344 -9.312 -14.203 1 98.62 171 ARG B CA 1
ATOM 2892 C C . ARG B 1 171 ? 9.562 -8.359 -13.031 1 98.62 171 ARG B C 1
ATOM 2894 O O . ARG B 1 171 ? 9.172 -7.191 -13.086 1 98.62 171 ARG B O 1
ATOM 2901 N N . SER B 1 172 ? 10.227 -8.898 -12.023 1 98.19 172 SER B N 1
ATOM 2902 C CA . SER B 1 172 ? 10.25 -8.172 -10.758 1 98.19 172 SER B CA 1
ATOM 2903 C C . SER B 1 172 ? 11.672 -8.031 -10.227 1 98.19 172 SER B C 1
ATOM 2905 O O . SER B 1 172 ? 12.484 -8.953 -10.367 1 98.19 172 SER B O 1
ATOM 2907 N N . VAL B 1 173 ? 11.977 -6.93 -9.688 1 98 173 VAL B N 1
ATOM 2908 C CA . VAL B 1 173 ? 13.141 -6.688 -8.844 1 98 173 VAL B CA 1
ATOM 2909 C C . VAL B 1 173 ? 12.695 -6.359 -7.422 1 98 173 VAL B C 1
ATOM 2911 O O . VAL B 1 173 ? 12.023 -5.352 -7.195 1 98 173 VAL B O 1
ATOM 2914 N N . TYR B 1 174 ? 13.094 -7.215 -6.496 1 98.38 174 TYR B N 1
ATOM 2915 C CA . TYR B 1 174 ? 12.727 -7.012 -5.102 1 98.38 174 TYR B CA 1
ATOM 2916 C C . TYR B 1 174 ? 13.891 -6.426 -4.305 1 98.38 174 TYR B C 1
ATOM 2918 O O . TYR B 1 174 ? 15.031 -6.855 -4.469 1 98.38 174 TYR B O 1
ATOM 2926 N N . PHE B 1 175 ? 13.57 -5.461 -3.43 1 98.06 175 PHE B N 1
ATOM 2927 C CA . PHE B 1 175 ? 14.57 -4.824 -2.588 1 98.06 175 PHE B CA 1
ATOM 2928 C C . PHE B 1 175 ? 13.938 -4.227 -1.339 1 98.06 175 PHE B C 1
ATOM 2930 O O . PHE B 1 175 ? 12.711 -4.246 -1.191 1 98.06 175 PHE B O 1
ATOM 2937 N N . THR B 1 176 ? 14.75 -3.801 -0.402 1 97.88 176 THR B N 1
ATOM 2938 C CA . THR B 1 176 ? 14.25 -3.312 0.877 1 97.88 176 THR B CA 1
ATOM 2939 C C . THR B 1 176 ? 14.688 -1.869 1.113 1 97.88 176 THR B C 1
ATOM 2941 O O . THR B 1 176 ? 15.82 -1.501 0.808 1 97.88 176 THR B O 1
ATOM 2944 N N . ASP B 1 177 ? 13.719 -1.074 1.669 1 98.25 177 ASP B N 1
ATOM 2945 C CA . ASP B 1 177 ? 14.094 0.295 2.008 1 98.25 177 ASP B CA 1
ATOM 2946 C C . ASP B 1 177 ? 14.719 0.365 3.398 1 98.25 177 ASP B C 1
ATOM 2948 O O . ASP B 1 177 ? 14.844 -0.655 4.078 1 98.25 177 ASP B O 1
ATOM 2952 N N . PRO B 1 178 ? 15.156 1.532 3.896 1 98 178 PRO B N 1
ATOM 2953 C CA . PRO B 1 178 ? 15.844 1.651 5.184 1 98 178 PRO B CA 1
ATOM 2954 C C . PRO B 1 178 ? 14.945 1.292 6.367 1 98 178 PRO B C 1
ATOM 2956 O O . PRO B 1 178 ? 15.445 1.088 7.477 1 98 178 PRO B O 1
ATOM 2959 N N . ASN B 1 179 ? 13.648 1.266 6.199 1 98.44 179 ASN B N 1
ATOM 2960 C CA . ASN B 1 179 ? 12.695 0.991 7.27 1 98.44 179 ASN B CA 1
ATOM 2961 C C . ASN B 1 179 ? 12.328 -0.489 7.332 1 98.44 179 ASN B C 1
ATOM 2963 O O . ASN B 1 179 ? 11.578 -0.913 8.211 1 98.44 179 ASN B O 1
ATOM 2967 N N . GLY B 1 180 ? 12.828 -1.273 6.379 1 97.75 180 GLY B N 1
ATOM 2968 C CA . GLY B 1 180 ? 12.508 -2.689 6.316 1 97.75 180 GLY B CA 1
ATOM 2969 C C . GLY B 1 180 ? 11.297 -2.984 5.449 1 97.75 180 GLY B C 1
ATOM 2970 O O . GLY B 1 180 ? 10.758 -4.094 5.48 1 97.75 180 GLY B O 1
ATOM 2971 N N . VAL B 1 181 ? 10.883 -2.047 4.727 1 98.5 181 VAL B N 1
ATOM 2972 C CA . VAL B 1 181 ? 9.75 -2.232 3.818 1 98.5 181 VAL B CA 1
ATOM 2973 C C . VAL B 1 181 ? 10.219 -2.975 2.566 1 98.5 181 VAL B C 1
ATOM 2975 O O . VAL B 1 181 ? 11.203 -2.584 1.934 1 98.5 181 VAL B O 1
ATOM 2978 N N . MET B 1 182 ? 9.516 -4.023 2.197 1 98.56 182 MET B N 1
ATOM 2979 C CA . MET B 1 182 ? 9.812 -4.723 0.95 1 98.56 182 MET B CA 1
ATOM 2980 C C . MET B 1 182 ? 9.203 -3.998 -0.242 1 98.56 182 MET B C 1
ATOM 2982 O O . MET B 1 182 ? 7.992 -3.754 -0.27 1 98.56 182 MET B O 1
ATOM 2986 N N . LEU B 1 183 ? 10.023 -3.643 -1.157 1 98.75 183 LEU B N 1
ATOM 2987 C CA . LEU B 1 183 ? 9.633 -2.934 -2.371 1 98.75 183 LEU B CA 1
ATOM 2988 C C . LEU B 1 183 ? 9.867 -3.795 -3.605 1 98.75 183 LEU B C 1
ATOM 2990 O O . LEU B 1 183 ? 10.656 -4.742 -3.566 1 98.75 183 LEU B O 1
ATOM 2994 N N . GLU B 1 184 ? 9.164 -3.432 -4.617 1 98.81 184 GLU B N 1
ATOM 2995 C CA . GLU B 1 184 ? 9.258 -4.141 -5.891 1 98.81 184 GLU B CA 1
ATOM 2996 C C . GLU B 1 184 ? 9.156 -3.172 -7.07 1 98.81 184 GLU B C 1
ATOM 2998 O O . GLU B 1 184 ? 8.312 -2.273 -7.074 1 98.81 184 GLU B O 1
ATOM 3003 N N . PHE B 1 185 ? 10.133 -3.275 -7.98 1 98.69 185 PHE B N 1
ATOM 3004 C CA . PHE B 1 185 ? 9.867 -2.799 -9.336 1 98.69 185 PHE B CA 1
ATOM 3005 C C . PHE B 1 185 ? 9.242 -3.9 -10.18 1 98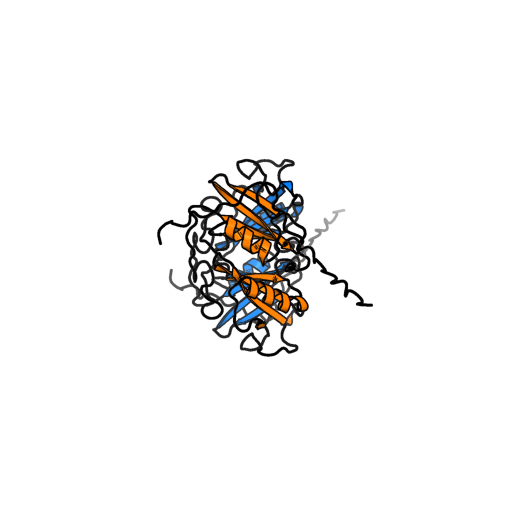.69 185 PHE B C 1
ATOM 3007 O O . PHE B 1 185 ? 9.75 -5.023 -10.227 1 98.69 185 PHE B O 1
ATOM 3014 N N . ALA B 1 186 ? 8.18 -3.541 -10.836 1 98.75 186 ALA B N 1
ATOM 3015 C CA . ALA B 1 186 ? 7.418 -4.535 -11.586 1 98.75 186 ALA B CA 1
ATOM 3016 C C . ALA B 1 186 ? 7.242 -4.113 -13.039 1 98.75 186 ALA B C 1
ATOM 3018 O O . ALA B 1 186 ? 6.672 -3.055 -13.32 1 98.75 186 ALA B O 1
ATOM 3019 N N . ALA B 1 187 ? 7.711 -4.895 -13.938 1 98.56 187 ALA B N 1
ATOM 3020 C CA . ALA B 1 187 ? 7.445 -4.754 -15.367 1 98.56 187 ALA B CA 1
ATOM 3021 C C . ALA B 1 187 ? 6.387 -5.754 -15.828 1 98.56 187 ALA B C 1
ATOM 3023 O O . ALA B 1 187 ? 6.684 -6.938 -16.016 1 98.56 187 ALA B O 1
ATOM 3024 N N . THR B 1 188 ? 5.203 -5.238 -15.984 1 98.5 188 THR B N 1
ATOM 3025 C CA . THR B 1 188 ? 4.105 -6.074 -16.469 1 98.5 188 THR B CA 1
ATOM 3026 C C . THR B 1 188 ? 4.227 -6.32 -17.969 1 98.5 188 THR B C 1
ATOM 3028 O O . THR B 1 188 ? 4.414 -5.379 -18.734 1 98.5 188 THR B O 1
ATOM 3031 N N . LEU B 1 189 ? 4.07 -7.551 -18.406 1 98.25 189 LEU B N 1
ATOM 3032 C CA . LEU B 1 189 ? 4.387 -7.891 -19.781 1 98.25 189 LEU B CA 1
ATOM 3033 C C . LEU B 1 189 ? 3.113 -8.117 -20.594 1 98.25 189 LEU B C 1
ATOM 3035 O O . LEU B 1 189 ? 3.15 -8.148 -21.828 1 98.25 189 LEU B O 1
ATOM 3039 N N . ARG B 1 190 ? 2.01 -8.273 -19.922 1 96.75 190 ARG B N 1
ATOM 3040 C CA . ARG B 1 190 ? 0.714 -8.422 -20.578 1 96.75 190 ARG B CA 1
ATOM 3041 C C . ARG B 1 190 ? -0.425 -8.078 -19.625 1 96.75 190 ARG B C 1
ATOM 3043 O O . ARG B 1 190 ? -0.253 -8.109 -18.406 1 96.75 190 ARG B O 1
ATOM 3050 N N . ASP B 1 191 ? -1.531 -7.801 -20.203 1 96.56 191 ASP B N 1
ATOM 3051 C CA . ASP B 1 191 ? -2.732 -7.551 -19.422 1 96.56 191 ASP B CA 1
ATOM 3052 C C . ASP B 1 191 ? -3.299 -8.852 -18.844 1 96.56 191 ASP B C 1
ATOM 3054 O O . ASP B 1 191 ? -3.027 -9.93 -19.375 1 96.56 191 ASP B O 1
ATOM 3058 N N . PHE B 1 192 ? -4.062 -8.68 -17.797 1 97.19 192 PHE B N 1
ATOM 3059 C CA . PHE B 1 192 ? -4.781 -9.82 -17.266 1 97.19 192 PHE B CA 1
ATOM 3060 C C . PHE B 1 192 ? -5.926 -10.227 -18.172 1 97.19 192 PHE B C 1
ATOM 3062 O O . PHE B 1 192 ? -6.516 -9.383 -18.859 1 97.19 192 PHE B O 1
ATOM 3069 N N . ARG B 1 193 ? -6.227 -11.555 -18.188 1 96 193 ARG B N 1
ATOM 3070 C CA . ARG B 1 193 ? -7.316 -12.141 -18.953 1 96 193 ARG B CA 1
ATOM 3071 C C . ARG B 1 193 ? -8.25 -12.945 -18.062 1 96 193 ARG B C 1
ATOM 3073 O O . ARG B 1 193 ? -7.879 -13.312 -16.938 1 96 193 ARG B O 1
ATOM 3080 N N . PRO B 1 194 ? -9.516 -13.156 -18.516 1 95.62 194 PRO B N 1
ATOM 3081 C CA . PRO B 1 194 ? -10.461 -13.914 -17.688 1 95.62 194 PRO B CA 1
ATOM 3082 C C . PRO B 1 194 ? -9.906 -15.266 -17.25 1 95.62 194 PRO B C 1
ATOM 3084 O O . PRO B 1 194 ? -10.18 -15.711 -16.125 1 95.62 194 PRO B O 1
ATOM 3087 N N . ASP B 1 195 ? -9.062 -15.875 -18.047 1 95.69 195 ASP B N 1
ATOM 3088 C CA . ASP B 1 195 ? -8.539 -17.203 -17.734 1 95.69 195 ASP B CA 1
ATOM 3089 C C . ASP B 1 195 ? -7.43 -17.125 -16.688 1 95.69 195 ASP B C 1
ATOM 3091 O O . ASP B 1 195 ? -6.902 -18.141 -16.25 1 95.69 195 ASP B O 1
ATOM 3095 N N . ASP B 1 196 ? -7.094 -15.953 -16.234 1 97.75 196 ASP B N 1
ATOM 3096 C CA . ASP B 1 196 ? -6.105 -15.789 -15.18 1 97.75 196 ASP B CA 1
ATOM 3097 C C . ASP B 1 196 ? -6.73 -16.016 -13.805 1 97.75 196 ASP B C 1
ATOM 3099 O O . ASP B 1 196 ? -6.02 -16.109 -12.805 1 97.75 196 ASP B O 1
ATOM 3103 N N . VAL B 1 197 ? -8.031 -16.047 -13.758 1 98.06 197 VAL B N 1
ATOM 3104 C CA . VAL B 1 197 ? -8.742 -16.406 -12.531 1 98.06 197 VAL B CA 1
ATOM 3105 C C . VAL B 1 197 ? -9.086 -17.891 -12.547 1 98.06 197 VAL B C 1
ATOM 3107 O O . VAL B 1 197 ? -10.078 -18.297 -13.148 1 98.06 197 VAL B O 1
ATOM 3110 N N . ARG B 1 198 ? -8.227 -18.734 -11.781 1 95.75 198 ARG B N 1
ATOM 3111 C CA . ARG B 1 198 ? -8.281 -20.172 -11.992 1 95.75 198 ARG B CA 1
ATOM 3112 C C . ARG B 1 198 ? -8.375 -20.922 -10.664 1 95.75 198 ARG B C 1
ATOM 3114 O O . ARG B 1 198 ? -8.516 -22.141 -10.641 1 95.75 198 ARG B O 1
ATOM 3121 N N . HIS B 1 199 ? -8.219 -20.25 -9.609 1 97.19 199 HIS B N 1
ATOM 3122 C CA . HIS B 1 199 ? -8.18 -20.922 -8.312 1 97.19 199 HIS B CA 1
ATOM 3123 C C . HIS B 1 199 ? -9.32 -20.453 -7.418 1 97.19 199 HIS B C 1
ATOM 3125 O O . HIS B 1 199 ? -9.578 -19.266 -7.301 1 97.19 199 HIS B O 1
ATOM 3131 N N . ALA B 1 200 ? -9.984 -21.438 -6.75 1 97.75 200 ALA B N 1
ATOM 3132 C CA . ALA B 1 200 ? -11.008 -21.109 -5.762 1 97.75 200 ALA B CA 1
ATOM 3133 C C . ALA B 1 200 ? -10.383 -20.531 -4.492 1 97.75 200 ALA B C 1
ATOM 3135 O O . ALA B 1 200 ? -9.336 -21 -4.039 1 97.75 200 ALA B O 1
ATOM 3136 N N . PRO B 1 201 ? -11.008 -19.531 -3.924 1 98.44 201 PRO B N 1
ATOM 3137 C CA . PRO B 1 201 ? -10.445 -18.969 -2.693 1 98.44 201 PRO B CA 1
ATOM 3138 C C . PRO B 1 201 ? -10.531 -19.922 -1.509 1 98.44 201 PRO B C 1
ATOM 3140 O O . PRO B 1 201 ? -11.539 -20.609 -1.34 1 98.44 201 PRO B O 1
ATOM 3143 N N . ALA B 1 202 ? -9.484 -19.891 -0.729 1 96.56 202 ALA B N 1
ATOM 3144 C CA . ALA B 1 202 ? -9.43 -20.719 0.479 1 96.56 202 ALA B CA 1
ATOM 3145 C C . ALA B 1 202 ? -10.336 -20.141 1.57 1 96.56 202 ALA B C 1
ATOM 3147 O O . ALA B 1 202 ? -10.5 -18.922 1.666 1 96.56 202 ALA B O 1
ATOM 3148 N N . ARG B 1 203 ? -10.914 -21 2.426 1 92.56 203 ARG B N 1
ATOM 3149 C CA . ARG B 1 203 ? -11.68 -20.609 3.602 1 92.56 203 ARG B CA 1
ATOM 3150 C C . ARG B 1 203 ? -10.969 -21.031 4.883 1 92.56 203 ARG B C 1
ATOM 3152 O O . ARG B 1 203 ? -10.477 -22.156 4.98 1 92.56 203 ARG B O 1
ATOM 3159 N N . ALA B 1 204 ? -10.812 -19.969 5.711 1 78.94 204 ALA B N 1
ATOM 3160 C CA . ALA B 1 204 ? -10.219 -20.328 6.996 1 78.94 204 ALA B CA 1
ATOM 3161 C C . ALA B 1 204 ? -11.133 -21.25 7.789 1 78.94 204 ALA B C 1
ATOM 3163 O O . ALA B 1 204 ? -12.359 -21.109 7.73 1 78.94 204 ALA B O 1
ATOM 3164 N N . VAL B 1 205 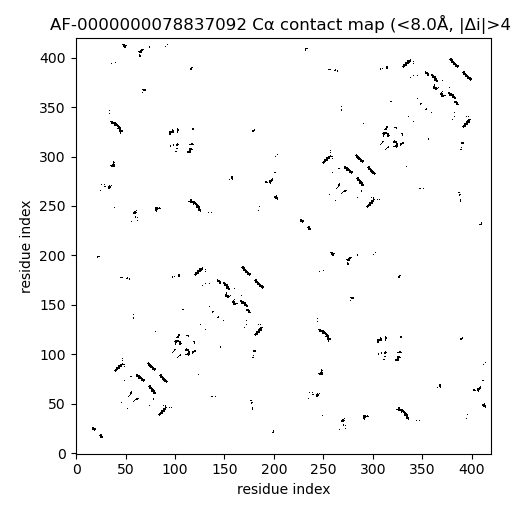? -10.719 -22.359 8.156 1 62.12 205 VAL B N 1
ATOM 3165 C CA . VAL B 1 205 ? -11.484 -23.312 8.961 1 62.12 205 VAL B CA 1
ATOM 3166 C C . VAL B 1 205 ? -11.914 -22.641 10.266 1 62.12 205 VAL B C 1
ATOM 3168 O O . VAL B 1 205 ? -11.086 -22.094 11 1 62.12 205 VAL B O 1
ATOM 3171 N N . GLN B 1 206 ? -13.047 -21.922 10.328 1 54.12 206 GLN B N 1
ATOM 3172 C CA . GLN B 1 206 ? -13.562 -21.438 11.594 1 54.12 206 GLN B CA 1
ATOM 3173 C C . GLN B 1 206 ? -13.461 -22.5 12.688 1 54.12 206 GLN B C 1
ATOM 3175 O O . GLN B 1 206 ? -13.797 -23.656 12.453 1 54.12 206 GLN B O 1
ATOM 3180 N N . PRO B 1 207 ? -12.711 -22.172 13.672 1 47.56 207 PRO B N 1
ATOM 3181 C CA . PRO B 1 207 ? -12.867 -23.188 14.711 1 47.56 207 PRO B CA 1
ATOM 3182 C C . PRO B 1 207 ? -14.328 -23.484 15.039 1 47.56 207 PRO B C 1
ATOM 3184 O O . PRO B 1 207 ? -15.172 -22.594 14.969 1 47.56 207 PRO B O 1
ATOM 3187 N N . ALA B 1 208 ? -14.797 -24.781 14.898 1 36.72 208 ALA B N 1
ATOM 3188 C CA . ALA B 1 208 ? -16.109 -25.203 15.352 1 36.72 208 ALA B CA 1
ATOM 3189 C C . ALA B 1 208 ? -16.547 -24.438 16.594 1 36.72 208 ALA B C 1
ATOM 3191 O O . ALA B 1 208 ? -17.688 -23.984 16.688 1 36.72 208 ALA B O 1
ATOM 3192 N N . GLY B 1 209 ? -15.992 -24.688 17.734 1 34.41 209 GLY B N 1
ATOM 3193 C CA . GLY B 1 209 ? -16.547 -24.609 19.078 1 34.41 209 GLY B CA 1
ATOM 3194 C C . GLY B 1 209 ? -16.594 -23.203 19.625 1 34.41 209 GLY B C 1
ATOM 3195 O O . GLY B 1 209 ? -16.922 -23 20.797 1 34.41 209 GLY B O 1
ATOM 3196 N N . ALA B 1 210 ? -16.234 -22 19.219 1 27.88 210 ALA B N 1
ATOM 3197 C CA . ALA B 1 210 ? -16.547 -21.156 20.391 1 27.88 210 ALA B CA 1
ATOM 3198 C C . ALA B 1 210 ? -18.016 -20.766 20.406 1 27.88 210 ALA B C 1
ATOM 3200 O O . ALA B 1 210 ? -18.625 -20.547 19.344 1 27.88 210 ALA B O 1
#

pLDDT: mean 86.72, std 22.08, range [27.88, 98.94]

Foldseek 3Di:
DDPDPDPPPPPPPPVDQDQDPLRDRDDDQDPPHDDDDDAQEDEEEAADPVLVQCCCCPLVVWDWDDKDQDPVRKIKTWTHLDPNHTYIYIYDNPPDADDDQEQEPNDPPVGQHYHPPHDHAEEGEDAPVCQVVSLVSCVVVVWDWDPPQKWFAFDPPVRTDPDDDPRGQKIWGWTAGPRGHIYIYIHGDDDDDPVVPPDRDDDDPPDPDD/DDPDPPPPPPPPPPVDQDQDPLRDRDDDQDPPHDDDDDAAEDEEEAADPVQVQCCCCPLVVWDWDDKDQDPVRKIKTWTHLDPNHTYIYIYDNPPDADDDQEQEPNDPPVGQHYHPPHDHAEEGEDAPVCQVVSLVSCVVVVWDWDPPQKWFAFDPPVRTDPDDDPRGQKIWGWTAGPRGHIYIYIHGDDDDDPVVPPDRDDDDPPDPDD

Sequence (420 aa):
MDRGKGRHRGHGRRRAFRKDRAGVLTGEPREDAMKTKGINHLALVCRDMAETVAFYTQVLGMRLVKTVALPDGGQHFFFDCGGGSTLAFFWWADAPPAAPGIASVAEFPASPKSAVGSMNHVAFHMDEDELEAAIGRLQAAGVKMTVPAVVNHDDSAMGVAREMHEGVWIRSVYFTDPNGVMLEFAATLRDFRPDDVRHAPARAVQPAGAMDRGKGRHRGHGRRRAFRKDRAGVLTGEPREDAMKTKGINHLALVCRDMAETVAFYTQVLGMRLVKTVALPDGGQHFFFDCGGGSTLAFFWWADAPPAAPGIASVAEFPASPKSAVGSMNHVAFHMDEDELEAAIGRLQAAGVKMTVPAVVNHDDSAMGVAREMHEGVWIRSVYFTDPNGVMLEFAATLRDFRPDDVRHAPARAVQPAGA

Secondary structure (DSSP, 8-state):
-----------------EE-TTS-EE----TT-----SEEEEEEE-S-HHHHHHIIIIIS-PEEEEEEE-TTS-EEEEEEEETTEEEEEEE-TTPPPP-BTTTB-SBTTTB----TTSEEEEEEE--GGGHHHHHHHHHHTT--B-SSS-EEE-SSTTSEESS--TT--EEEEEEE-TTS-EEEEEEE-S---GGG---PPP-----S--/-----------------EE-TTS-EE----TT-----SEEEEEEE-S-HHHHHHIIIIIS-PEEEEEEE-TTS-EEEEEEEETTEEEEEEE-TTPPPP-BTTTB-SBTTTB----TTSEEEEEEE--GGGHHHHHHHHHHTT--B-SSS-EEE-SSTTSEESS--TT--EEEEEEE-TTS-EEEEEEE-S---GGG---PPP-----S--

Organism: Phenylobacterium zucineum (strain HLK1) (NCBI:txid450851)

InterPro domains:
  IPR004360 Glyoxalase/fosfomycin resistance/dioxygenase domain [PF00903] (38-185)
  IPR029068 Glyoxalase/Bleomycin resistance protein/Dihydroxybiphenyl dioxygenase [G3DSA:3.10.180.10] (33-207)
  IPR029068 Glyoxalase/Bleomycin resistance protein/Dihydroxybiphenyl dioxygenase [SSF54593] (33-187)
  IPR037523 Vicinal oxygen chelate (VOC), core domain [PS51819] (38-188)
  IPR050383 Glyoxalase I/Fosfomycin Resistance Protein Families [PTHR21366] (34-186)

Radius of gyration: 23.89 Å; Cα contacts (8 Å, |Δi|>4): 942; chains: 2; bounding box: 123×52×58 Å